Protein AF-0000000080625614 (afdb_homodimer)

Structure (mmCIF, N/CA/C/O backbone):
data_AF-0000000080625614-model_v1
#
loop_
_entity.id
_entity.type
_entity.pdbx_description
1 polymer 'Uncharacterized protein'
#
loop_
_atom_site.group_PDB
_atom_site.id
_atom_site.type_symbol
_atom_site.label_atom_id
_atom_site.label_alt_id
_atom_site.label_comp_id
_atom_site.label_asym_id
_atom_site.label_entity_id
_atom_site.label_seq_id
_atom_site.pdbx_PDB_ins_code
_atom_site.Cartn_x
_atom_site.Cartn_y
_atom_site.Cartn_z
_atom_site.occupancy
_atom_site.B_iso_or_equiv
_atom_site.auth_seq_id
_atom_site.auth_comp_id
_atom_site.auth_asym_id
_atom_site.auth_atom_id
_atom_site.pdbx_PDB_model_num
ATOM 1 N N . MET A 1 1 ? -46.062 78.125 -18.688 1 24.3 1 MET A N 1
ATOM 2 C CA . MET A 1 1 ? -45.312 77.875 -17.453 1 24.3 1 MET A CA 1
ATOM 3 C C . MET A 1 1 ? -45.094 76.375 -17.25 1 24.3 1 MET A C 1
ATOM 5 O O . MET A 1 1 ? -45.969 75.688 -16.734 1 24.3 1 MET A O 1
ATOM 9 N N . ARG A 1 2 ? -44.562 75.625 -18.312 1 32.47 2 ARG A N 1
ATOM 10 C CA . ARG A 1 2 ? -44.094 74.25 -18.5 1 32.47 2 ARG A CA 1
ATOM 11 C C . ARG A 1 2 ? -43.094 73.875 -17.438 1 32.47 2 ARG A C 1
ATOM 13 O O . ARG A 1 2 ? -42 74.438 -17.359 1 32.47 2 ARG A O 1
ATOM 20 N N . SER A 1 3 ? -43.656 73.562 -16.219 1 27.48 3 SER A N 1
ATOM 21 C CA . SER A 1 3 ? -42.969 73.188 -14.984 1 27.48 3 SER A CA 1
ATOM 22 C C . SER A 1 3 ? -42.031 72 -15.195 1 27.48 3 SER A C 1
ATOM 24 O O . SER A 1 3 ? -42.469 71 -15.711 1 27.48 3 SER A O 1
ATOM 26 N N . ALA A 1 4 ? -40.75 72.188 -15.414 1 33.38 4 ALA A N 1
ATOM 27 C CA . ALA A 1 4 ? -39.562 71.375 -15.453 1 33.38 4 ALA A CA 1
ATOM 28 C C . ALA A 1 4 ? -39.438 70.5 -14.195 1 33.38 4 ALA A C 1
ATOM 30 O O . ALA A 1 4 ? -39.156 71 -13.109 1 33.38 4 ALA A O 1
ATOM 31 N N . ILE A 1 5 ? -40.312 69.5 -14.008 1 32.62 5 ILE A N 1
ATOM 32 C CA . ILE A 1 5 ? -40.219 68.5 -12.906 1 32.62 5 ILE A CA 1
ATOM 33 C C . ILE A 1 5 ? -38.875 67.812 -12.953 1 32.62 5 ILE A C 1
ATOM 35 O O . ILE A 1 5 ? -38.562 67.125 -13.914 1 32.62 5 ILE A O 1
ATOM 39 N N . VAL A 1 6 ? -37.812 68.375 -12.422 1 30.3 6 VAL A N 1
ATOM 40 C CA . VAL A 1 6 ? -36.5 67.75 -12.211 1 30.3 6 VAL A CA 1
ATOM 41 C C . VAL A 1 6 ? -36.625 66.562 -11.328 1 30.3 6 VAL A C 1
ATOM 43 O O . VAL A 1 6 ? -37.062 66.625 -10.18 1 30.3 6 VAL A O 1
ATOM 46 N N . ALA A 1 7 ? -36.969 65.375 -11.922 1 31.11 7 ALA A N 1
ATOM 47 C CA . ALA A 1 7 ? -36.969 64.062 -11.25 1 31.11 7 ALA A CA 1
ATOM 48 C C . ALA A 1 7 ? -35.594 63.781 -10.602 1 31.11 7 ALA A C 1
ATOM 50 O O . ALA A 1 7 ? -34.594 63.719 -11.297 1 31.11 7 ALA A O 1
ATOM 51 N N . CYS A 1 8 ? -35.344 64.312 -9.375 1 32.44 8 CYS A N 1
ATOM 52 C CA . CYS A 1 8 ? -34.25 63.844 -8.531 1 32.44 8 CYS A CA 1
ATOM 53 C C . CYS A 1 8 ? -34.219 62.344 -8.422 1 32.44 8 CYS A C 1
ATOM 55 O O . CYS A 1 8 ? -35.094 61.719 -7.812 1 32.44 8 CYS A O 1
ATOM 57 N N . LEU A 1 9 ? -33.688 61.656 -9.453 1 31.98 9 LEU A N 1
ATOM 58 C CA . LEU A 1 9 ? -33.312 60.25 -9.352 1 31.98 9 LEU A CA 1
ATOM 59 C C . LEU A 1 9 ? -32.469 60 -8.094 1 31.98 9 LEU A C 1
ATOM 61 O O . LEU A 1 9 ? -31.344 60.469 -7.988 1 31.98 9 LEU A O 1
ATOM 65 N N . LEU A 1 10 ? -33.125 59.938 -6.891 1 31.12 10 LEU A N 1
ATOM 66 C CA . LEU A 1 10 ? -32.5 59.406 -5.684 1 31.12 10 LEU A CA 1
ATOM 67 C C . LEU A 1 10 ? -31.812 58.062 -5.977 1 31.12 10 LEU A C 1
ATOM 69 O O . LEU A 1 10 ? -32.438 57.094 -6.363 1 31.12 10 LEU A O 1
ATOM 73 N N . PHE A 1 11 ? -30.516 58.094 -6.438 1 33.34 11 PHE A N 1
ATOM 74 C CA . PHE A 1 11 ? -29.609 56.938 -6.355 1 33.34 11 PHE A CA 1
ATOM 75 C C . PHE A 1 11 ? -29.516 56.438 -4.922 1 33.34 11 PHE A C 1
ATOM 77 O O . PHE A 1 11 ? -28.922 57.062 -4.062 1 33.34 11 PHE A O 1
ATOM 84 N N . ALA A 1 12 ? -30.516 55.75 -4.379 1 36.28 12 ALA A N 1
ATOM 85 C CA . ALA A 1 12 ? -30.281 54.938 -3.193 1 36.28 12 ALA A CA 1
ATOM 86 C C . ALA A 1 12 ? -29.094 54 -3.395 1 36.28 12 ALA A C 1
ATOM 88 O O . ALA A 1 12 ? -29.125 53.094 -4.254 1 36.28 12 ALA A O 1
ATOM 89 N N . THR A 1 13 ? -27.844 54.406 -3.143 1 35.94 13 THR A N 1
ATOM 90 C CA . THR A 1 13 ? -26.75 53.5 -2.908 1 35.94 13 THR A CA 1
ATOM 91 C C . THR A 1 13 ? -27.156 52.406 -1.907 1 35.94 13 THR A C 1
ATOM 93 O O . THR A 1 13 ? -27.422 52.719 -0.74 1 35.94 13 THR A O 1
ATOM 96 N N . HIS A 1 14 ? -27.906 51.375 -2.322 1 39.25 14 HIS A N 1
ATOM 97 C CA . HIS A 1 14 ? -27.922 50.156 -1.514 1 39.25 14 HIS A CA 1
ATOM 98 C C . HIS A 1 14 ? -26.516 49.781 -1.051 1 39.25 14 HIS A C 1
ATOM 100 O O . HIS A 1 14 ? -25.672 49.406 -1.864 1 39.25 14 HIS A O 1
ATOM 106 N N . LEU A 1 15 ? -26 50.406 -0.04 1 35.75 15 LEU A N 1
ATOM 107 C CA . LEU A 1 15 ? -24.938 49.719 0.694 1 35.75 15 LEU A CA 1
ATOM 108 C C . LEU A 1 15 ? -25.281 48.25 0.938 1 35.75 15 LEU A C 1
ATOM 110 O O . LEU A 1 15 ? -26.188 47.969 1.715 1 35.75 15 LEU A O 1
ATOM 114 N N . HIS A 1 16 ? -25.203 47.375 -0.046 1 37.72 16 HIS A N 1
ATOM 115 C CA . HIS A 1 16 ? -25.078 45.969 0.307 1 37.72 16 HIS A CA 1
ATOM 116 C C . HIS A 1 16 ? -24.031 45.75 1.389 1 37.72 16 HIS A C 1
ATOM 118 O O . HIS A 1 16 ? -22.828 45.906 1.132 1 37.72 16 HIS A O 1
ATOM 124 N N . ALA A 1 17 ? -24.328 46.125 2.588 1 39.06 17 ALA A N 1
ATOM 125 C CA . ALA A 1 17 ? -23.516 45.5 3.625 1 39.06 17 ALA A CA 1
ATOM 126 C C . ALA A 1 17 ? -23.25 44.031 3.299 1 39.06 17 ALA A C 1
ATOM 128 O O . ALA A 1 17 ? -24.188 43.25 3.184 1 39.06 17 ALA A O 1
ATOM 129 N N . GLU A 1 18 ? -22.328 43.75 2.438 1 38.81 18 GLU A N 1
ATOM 130 C CA . GLU A 1 18 ? -21.828 42.375 2.512 1 38.81 18 GLU A CA 1
ATOM 131 C C . GLU A 1 18 ? -21.766 41.906 3.957 1 38.81 18 GLU A C 1
ATOM 133 O O . GLU A 1 18 ? -20.922 42.344 4.73 1 38.81 18 GLU A O 1
ATOM 138 N N . THR A 1 19 ? -22.828 41.719 4.629 1 39.28 19 THR A N 1
ATOM 139 C CA . THR A 1 19 ? -22.75 40.844 5.809 1 39.28 19 THR A CA 1
ATOM 140 C C . THR A 1 19 ? -21.75 39.719 5.586 1 39.28 19 THR A C 1
ATOM 142 O O . THR A 1 19 ? -22.016 38.781 4.816 1 39.28 19 THR A O 1
ATOM 145 N N . THR A 1 20 ? -20.469 40 5.453 1 41.97 20 THR A N 1
ATOM 146 C CA . THR A 1 20 ? -19.578 38.875 5.621 1 41.97 20 THR A CA 1
ATOM 147 C C . THR A 1 20 ? -20.141 37.875 6.629 1 41.97 20 THR A C 1
ATOM 149 O O . THR A 1 20 ? -20.25 38.188 7.816 1 41.97 20 THR A O 1
ATOM 152 N N . LEU A 1 21 ? -21.188 37.188 6.387 1 44.06 21 LEU A N 1
ATOM 153 C CA . LEU A 1 21 ? -21.609 36.031 7.168 1 44.06 21 LEU A CA 1
ATOM 154 C C . LEU A 1 21 ? -20.422 35.375 7.852 1 44.06 21 LEU A C 1
ATOM 156 O O . LEU A 1 21 ? -19.562 34.781 7.188 1 44.06 21 LEU A O 1
ATOM 160 N N . SER A 1 22 ? -19.906 35.906 8.875 1 51.53 22 SER A N 1
ATOM 161 C CA . SER A 1 22 ? -18.891 35.281 9.703 1 51.53 22 SER A CA 1
ATOM 162 C C . SER A 1 22 ? -19.188 33.812 9.914 1 51.53 22 SER A C 1
ATOM 164 O O . SER A 1 22 ? -20.266 33.438 10.398 1 51.53 22 SER A O 1
ATOM 166 N N . THR A 1 23 ? -18.828 32.938 9.062 1 61.66 23 THR A N 1
ATOM 167 C CA . THR A 1 23 ? -18.953 31.484 9.297 1 61.66 23 THR A CA 1
ATOM 168 C C . THR A 1 23 ? -18.797 31.172 10.781 1 61.66 23 THR A C 1
ATOM 170 O O . THR A 1 23 ? -17.828 31.594 11.414 1 61.66 23 THR A O 1
ATOM 173 N N . PRO A 1 24 ? -19.875 30.75 11.414 1 76.5 24 PRO A N 1
ATOM 174 C CA . PRO A 1 24 ? -19.781 30.438 12.844 1 76.5 24 PRO A CA 1
ATOM 175 C C . PRO A 1 24 ? -18.547 29.609 13.195 1 76.5 24 PRO A C 1
ATOM 177 O O . PRO A 1 24 ? -18.078 28.812 12.383 1 76.5 24 PRO A O 1
ATOM 180 N N . LEU A 1 25 ? -17.906 30.047 14.375 1 89.19 25 LEU A N 1
ATOM 181 C CA . LEU A 1 25 ? -16.75 29.312 14.883 1 89.19 25 LEU A CA 1
ATOM 182 C C . LEU A 1 25 ? -17.109 27.859 15.188 1 89.19 25 LEU A C 1
ATOM 184 O O . LEU A 1 25 ? -18.188 27.594 15.711 1 89.19 25 LEU A O 1
ATOM 188 N N . LEU A 1 26 ? -16.344 26.953 14.727 1 92.38 26 LEU A N 1
ATOM 189 C CA . LEU A 1 26 ? -16.5 25.531 15.008 1 92.38 26 LEU A CA 1
ATOM 190 C C . LEU A 1 26 ? -16.328 25.25 16.5 1 92.38 26 LEU A C 1
ATOM 192 O O . LEU A 1 26 ? -15.516 25.891 17.172 1 92.38 26 LEU A O 1
ATOM 196 N N . ASN A 1 27 ? -17.219 24.469 17 1 96.88 27 ASN A N 1
ATOM 197 C CA . ASN A 1 27 ? -16.891 23.828 18.281 1 96.88 27 ASN A CA 1
ATOM 198 C C . ASN A 1 27 ? -15.836 22.75 18.109 1 96.88 27 ASN A C 1
ATOM 200 O O . ASN A 1 27 ? -16.156 21.594 17.812 1 96.88 27 ASN A O 1
ATOM 204 N N . ILE A 1 28 ? -14.664 23.016 18.391 1 97.31 28 ILE A N 1
ATOM 205 C CA . ILE A 1 28 ? -13.516 22.188 18.047 1 97.31 28 ILE A CA 1
ATOM 206 C C . ILE A 1 28 ? -13.578 20.875 18.828 1 97.31 28 ILE A C 1
ATOM 208 O O . ILE A 1 28 ? -13.336 19.797 18.266 1 97.31 28 ILE A O 1
ATOM 212 N N . GLU A 1 29 ? -13.938 20.953 20.109 1 97.38 29 GLU A N 1
ATOM 213 C CA . GLU A 1 29 ? -13.992 19.75 20.938 1 97.38 29 GLU A CA 1
ATOM 214 C C . GLU A 1 29 ? -15.031 18.75 20.406 1 97.38 29 GLU A C 1
ATOM 216 O O . GLU A 1 29 ? -14.773 17.547 20.359 1 97.38 29 GLU A O 1
ATOM 221 N N . GLU A 1 30 ? -16.094 19.312 20.016 1 97.62 30 GLU A N 1
ATOM 222 C CA . GLU A 1 30 ? -17.156 18.469 19.453 1 97.62 30 GLU A CA 1
ATOM 223 C C . GLU A 1 30 ? -16.703 17.828 18.141 1 97.62 30 GLU A C 1
ATOM 225 O O . GLU A 1 30 ? -16.938 16.641 17.906 1 97.62 30 GLU A O 1
ATOM 230 N N . GLU A 1 31 ? -16.078 18.625 17.312 1 97.94 31 GLU A N 1
ATOM 231 C CA . GLU A 1 31 ? -15.594 18.125 16.031 1 97.94 31 GLU A CA 1
ATOM 232 C C . GLU A 1 31 ? -14.539 17.047 16.203 1 97.94 31 GLU A C 1
ATOM 234 O O . GLU A 1 31 ? -14.57 16.016 15.523 1 97.94 31 GLU A O 1
ATOM 239 N N . LEU A 1 32 ? -13.664 17.188 17.125 1 98.12 32 LEU A N 1
ATOM 240 C CA . LEU A 1 32 ? -12.609 16.219 17.391 1 98.12 32 LEU A CA 1
ATOM 241 C C . LEU A 1 32 ? -13.18 14.93 17.953 1 98.12 32 LEU A C 1
ATOM 243 O O . LEU A 1 32 ? -12.719 13.836 17.625 1 98.12 32 LEU A O 1
ATOM 247 N N . ALA A 1 33 ? -14.195 15.078 18.797 1 97.25 33 ALA A N 1
ATOM 248 C CA . ALA A 1 33 ? -14.875 13.898 19.312 1 97.25 33 ALA A CA 1
ATOM 249 C C . ALA A 1 33 ? -15.531 13.102 18.188 1 97.25 33 ALA A C 1
ATOM 251 O O . ALA A 1 33 ? -15.453 11.867 18.172 1 97.25 33 ALA A O 1
ATOM 252 N N . ASN A 1 34 ? -16.109 13.883 17.328 1 96.44 34 ASN A N 1
ATOM 253 C CA . ASN A 1 34 ? -16.734 13.242 16.172 1 96.44 34 ASN A CA 1
ATOM 254 C C . ASN A 1 34 ? -15.727 12.461 15.344 1 96.44 34 ASN A C 1
ATOM 256 O O . ASN A 1 34 ? -15.992 11.336 14.922 1 96.44 34 ASN A O 1
ATOM 260 N N . ILE A 1 35 ? -14.617 13.008 15.102 1 96.69 35 ILE A N 1
ATOM 261 C CA . ILE A 1 35 ? -13.562 12.352 14.344 1 96.69 35 ILE A CA 1
ATOM 262 C C . ILE A 1 35 ? -13.086 11.109 15.094 1 96.69 35 ILE A C 1
ATOM 264 O O . ILE A 1 35 ? -13 10.023 14.516 1 96.69 35 ILE A O 1
ATOM 268 N N . SER A 1 36 ? -12.906 11.195 16.359 1 95.19 36 SER A N 1
ATOM 269 C CA . SER A 1 36 ? -12.281 10.148 17.172 1 95.19 36 SER A CA 1
ATOM 270 C C . SER A 1 36 ? -13.172 8.914 17.25 1 95.19 36 SER A C 1
ATOM 272 O O . SER A 1 36 ? -12.68 7.797 17.422 1 95.19 36 SER A O 1
ATOM 274 N N . THR A 1 37 ? -14.469 9.086 17.062 1 93.25 37 THR A N 1
ATOM 275 C CA . THR A 1 37 ? -15.398 7.977 17.266 1 93.25 37 THR A CA 1
ATOM 276 C C . THR A 1 37 ? -15.898 7.434 15.938 1 93.25 37 THR A C 1
ATOM 278 O O . THR A 1 37 ? -16.766 6.555 15.906 1 93.25 37 THR A O 1
ATOM 281 N N . THR A 1 38 ? -15.375 7.984 14.906 1 93.94 38 THR A N 1
ATOM 282 C CA . THR A 1 38 ? -15.828 7.555 13.594 1 93.94 38 THR A CA 1
ATOM 283 C C . THR A 1 38 ? -15.219 6.207 13.227 1 93.94 38 THR A C 1
ATOM 285 O O . THR A 1 38 ? -14.039 5.965 13.469 1 93.94 38 THR A O 1
ATOM 288 N N . CYS A 1 39 ? -16.047 5.332 12.633 1 93.06 39 CYS A N 1
ATOM 289 C CA . CYS A 1 39 ? -15.57 4.078 12.055 1 93.06 39 CYS A CA 1
ATOM 290 C C . CYS A 1 39 ? -15.438 4.195 10.539 1 93.06 39 CYS A C 1
ATOM 292 O O . CYS A 1 39 ? -16.406 4.5 9.852 1 93.06 39 CYS A O 1
ATOM 294 N N . LEU A 1 40 ? -14.344 3.934 10.078 1 93.81 40 LEU A N 1
ATOM 295 C CA . LEU A 1 40 ? -14.148 3.922 8.633 1 93.81 40 LEU A CA 1
ATOM 296 C C . LEU A 1 40 ? -14.461 2.549 8.047 1 93.81 40 LEU A C 1
ATOM 298 O O . LEU A 1 40 ? -13.992 1.529 8.562 1 93.81 40 LEU A O 1
ATOM 302 N N . SER A 1 41 ? -15.219 2.551 7.043 1 92.12 41 SER A N 1
ATOM 303 C CA . SER A 1 41 ? -15.57 1.306 6.367 1 92.12 41 SER A CA 1
ATOM 304 C C . SER A 1 41 ? -14.445 0.832 5.457 1 92.12 41 SER A C 1
ATOM 306 O O . SER A 1 41 ? -13.516 1.588 5.168 1 92.12 41 SER A O 1
ATOM 308 N N . TYR A 1 42 ? -14.523 -0.385 4.98 1 91.38 42 TYR A N 1
ATOM 309 C CA . TYR A 1 42 ? -13.508 -0.943 4.094 1 91.38 42 TYR A CA 1
ATOM 310 C C . TYR A 1 42 ? -13.445 -0.169 2.783 1 91.38 42 TYR A C 1
ATOM 312 O O . TYR A 1 42 ? -12.359 0.208 2.33 1 91.38 42 TYR A O 1
ATOM 320 N N . PRO A 1 43 ? -14.633 0.177 2.248 1 92.5 43 PRO A N 1
ATOM 321 C CA . PRO A 1 43 ? -14.578 0.994 1.034 1 92.5 43 PRO A CA 1
ATOM 322 C C . PRO A 1 43 ? -13.938 2.359 1.271 1 92.5 43 PRO A C 1
ATOM 324 O O . PRO A 1 43 ? -13.219 2.869 0.404 1 92.5 43 PRO A O 1
ATOM 327 N N . GLU A 1 44 ? -14.156 2.895 2.412 1 95.25 44 GLU A N 1
ATOM 328 C CA . GLU A 1 44 ? -13.523 4.172 2.74 1 95.25 44 GLU A CA 1
ATOM 329 C C . GLU A 1 44 ? -12.016 4.027 2.861 1 95.25 44 GLU A C 1
ATOM 331 O O . GLU A 1 44 ? -11.266 4.918 2.449 1 95.25 44 GLU A O 1
ATOM 336 N N . GLN A 1 45 ? -11.602 2.883 3.414 1 94.81 45 GLN A N 1
ATOM 337 C CA . GLN A 1 45 ? -10.164 2.623 3.5 1 94.81 45 GLN A CA 1
ATOM 338 C C . GLN A 1 45 ? -9.523 2.611 2.113 1 94.81 45 GLN A C 1
ATOM 340 O O . GLN A 1 45 ? -8.461 3.201 1.909 1 94.81 45 GLN A O 1
ATOM 345 N N . GLU A 1 46 ? -10.172 2.033 1.208 1 95.31 46 GLU A N 1
ATOM 346 C CA . GLU A 1 46 ? -9.672 1.979 -0.162 1 95.31 46 GLU A CA 1
ATOM 347 C C . GLU A 1 46 ? -9.695 3.357 -0.815 1 95.31 46 GLU A C 1
ATOM 349 O O . GLU A 1 46 ? -8.766 3.725 -1.542 1 95.31 46 GLU A O 1
ATOM 354 N N . GLU A 1 47 ? -10.711 4.074 -0.532 1 97.44 47 GLU A N 1
ATOM 355 C CA . GLU A 1 47 ? -10.828 5.422 -1.077 1 97.44 47 GLU A CA 1
ATOM 356 C C . GLU A 1 47 ? -9.68 6.312 -0.595 1 97.44 47 GLU A C 1
ATOM 358 O O . GLU A 1 47 ? -9.062 7.02 -1.392 1 97.44 47 GLU A O 1
ATOM 363 N N . ILE A 1 48 ? -9.383 6.223 0.65 1 97.81 48 ILE A N 1
ATOM 364 C CA . ILE A 1 48 ? -8.305 7.02 1.232 1 97.81 48 ILE A CA 1
ATOM 365 C C . ILE A 1 48 ? -6.984 6.684 0.546 1 97.81 48 ILE A C 1
ATOM 367 O O . ILE A 1 48 ? -6.191 7.574 0.245 1 97.81 48 ILE A O 1
ATOM 371 N N . ALA A 1 49 ? -6.84 5.43 0.257 1 96.31 49 ALA A N 1
ATOM 372 C CA . ALA A 1 49 ? -5.602 4.969 -0.357 1 96.31 49 ALA A CA 1
ATOM 373 C C . ALA A 1 49 ? -5.625 5.172 -1.869 1 96.31 49 ALA A C 1
ATOM 375 O O . ALA A 1 49 ? -4.719 4.727 -2.578 1 96.31 49 ALA A O 1
ATOM 376 N N . GLY A 1 50 ? -6.664 5.762 -2.391 1 96.44 50 GLY A N 1
ATOM 377 C CA . GLY A 1 50 ? -6.758 6.055 -3.812 1 96.44 50 GLY A CA 1
ATOM 378 C C . GLY A 1 50 ? -7.082 4.832 -4.652 1 96.44 50 GLY A C 1
ATOM 379 O O . GLY A 1 50 ? -6.68 4.742 -5.812 1 96.44 50 GLY A O 1
ATOM 380 N N . TYR A 1 51 ? -7.609 3.838 -4.023 1 94.5 51 TYR A N 1
ATOM 381 C CA . TYR A 1 51 ? -8 2.607 -4.703 1 94.5 51 TYR A CA 1
ATOM 382 C C . TYR A 1 51 ? -6.793 1.923 -5.332 1 94.5 51 TYR A C 1
ATOM 384 O O . TYR A 1 51 ? -6.891 1.36 -6.426 1 94.5 51 TYR A O 1
ATOM 392 N N . THR A 1 52 ? -5.715 2.014 -4.598 1 93.62 52 THR A N 1
ATOM 393 C CA . THR A 1 52 ? -4.5 1.389 -5.109 1 93.62 52 THR A CA 1
ATOM 394 C C . THR A 1 52 ? -4.246 0.054 -4.414 1 93.62 52 THR A C 1
ATOM 396 O O . THR A 1 52 ? -3.447 -0.757 -4.891 1 93.62 52 THR A O 1
ATOM 399 N N . LEU A 1 53 ? -4.918 -0.169 -3.299 1 93.12 53 LEU A N 1
ATOM 400 C CA . LEU A 1 53 ? -4.754 -1.372 -2.49 1 93.12 53 LEU A CA 1
ATOM 401 C C . LEU A 1 53 ? -6.109 -1.914 -2.045 1 93.12 53 LEU A C 1
ATOM 403 O O . LEU A 1 53 ? -7.09 -1.17 -1.982 1 93.12 53 LEU A O 1
ATOM 407 N N . GLY A 1 54 ? -6.125 -3.193 -1.711 1 91.25 54 GLY A N 1
ATOM 408 C CA . GLY A 1 54 ? -7.301 -3.734 -1.045 1 91.25 54 GLY A CA 1
ATOM 409 C C . GLY A 1 54 ? -7.52 -3.158 0.341 1 91.25 54 GLY A C 1
ATOM 410 O O . GLY A 1 54 ? -6.598 -2.592 0.937 1 91.25 54 GLY A O 1
ATOM 411 N N . TYR A 1 55 ? -8.656 -3.344 0.838 1 91.44 55 TYR A N 1
ATOM 412 C CA . TYR A 1 55 ? -9.094 -2.633 2.033 1 91.44 55 TYR A CA 1
ATOM 413 C C . TYR A 1 55 ? -8.25 -3.02 3.24 1 91.44 55 TYR A C 1
ATOM 415 O O . TYR A 1 55 ? -8.016 -2.199 4.133 1 91.44 55 TYR A O 1
ATOM 423 N N . ARG A 1 56 ? -7.734 -4.164 3.309 1 90.06 56 ARG A N 1
ATOM 424 C CA . ARG A 1 56 ? -6.934 -4.578 4.457 1 90.06 56 ARG A CA 1
ATOM 425 C C . ARG A 1 56 ? -5.578 -3.887 4.453 1 90.06 56 ARG A C 1
ATOM 427 O O . ARG A 1 56 ? -5.133 -3.375 5.484 1 90.06 56 ARG A O 1
ATOM 434 N N . MET A 1 57 ? -4.965 -3.898 3.309 1 91.19 57 MET A N 1
ATOM 435 C CA . MET A 1 57 ? -3.674 -3.227 3.199 1 91.19 57 MET A CA 1
ATOM 436 C C . MET A 1 57 ? -3.84 -1.713 3.289 1 91.19 57 MET A C 1
ATOM 438 O O . MET A 1 57 ? -3.014 -1.027 3.895 1 91.19 57 MET A O 1
ATOM 442 N N . ALA A 1 58 ? -4.883 -1.28 2.674 1 93.56 58 ALA A N 1
ATOM 443 C CA . ALA A 1 58 ? -5.184 0.146 2.752 1 93.56 58 ALA A CA 1
ATOM 444 C C . ALA A 1 58 ? -5.305 0.604 4.203 1 93.56 58 ALA A C 1
ATOM 446 O O . ALA A 1 58 ? -4.797 1.665 4.57 1 93.56 58 ALA A O 1
ATOM 447 N N . LYS A 1 59 ? -5.922 -0.205 4.941 1 93.19 59 LYS A N 1
ATOM 448 C CA . LYS A 1 59 ? -6.094 0.127 6.355 1 93.19 59 LYS A CA 1
ATOM 449 C C . LYS A 1 59 ? -4.746 0.287 7.051 1 93.19 59 LYS A C 1
ATOM 451 O O . LYS A 1 59 ? -4.551 1.221 7.832 1 93.19 59 LYS A O 1
ATOM 456 N N . ILE A 1 60 ? -3.859 -0.533 6.758 1 90.25 60 ILE A N 1
ATOM 457 C CA . ILE A 1 60 ? -2.525 -0.473 7.348 1 90.25 60 ILE A CA 1
ATOM 458 C C . ILE A 1 60 ? -1.823 0.81 6.906 1 90.25 60 ILE A C 1
ATOM 460 O O . ILE A 1 60 ? -1.243 1.521 7.727 1 90.25 60 ILE A O 1
ATOM 464 N N . LEU A 1 61 ? -1.933 1.106 5.652 1 92.5 61 LEU A N 1
ATOM 465 C CA . LEU A 1 61 ? -1.31 2.303 5.098 1 92.5 61 LEU A CA 1
ATOM 466 C C . LEU A 1 61 ? -1.927 3.564 5.691 1 92.5 61 LEU A C 1
ATOM 468 O O . LEU A 1 61 ? -1.214 4.52 6.012 1 92.5 61 LEU A O 1
ATOM 472 N N . ASN A 1 62 ? -3.211 3.473 5.844 1 94.31 62 ASN A N 1
ATOM 473 C CA . ASN A 1 62 ? -3.982 4.664 6.184 1 94.31 62 ASN A CA 1
ATOM 474 C C . ASN A 1 62 ? -3.709 5.121 7.613 1 94.31 62 ASN A C 1
ATOM 476 O O . ASN A 1 62 ? -3.945 6.281 7.953 1 94.31 62 ASN A O 1
ATOM 480 N N . VAL A 1 63 ? -3.207 4.223 8.43 1 90.75 63 VAL A N 1
ATOM 481 C CA . VAL A 1 63 ? -2.82 4.602 9.781 1 90.75 63 VAL A CA 1
ATOM 482 C C . VAL A 1 63 ? -1.821 5.754 9.727 1 90.75 63 VAL A C 1
ATOM 484 O O . VAL A 1 63 ? -1.914 6.699 10.516 1 90.75 63 VAL A O 1
ATOM 487 N N . TYR A 1 64 ? -1.016 5.715 8.75 1 90.19 64 TYR A N 1
ATOM 488 C CA . TYR A 1 64 ? 0.005 6.75 8.625 1 90.19 64 TYR A CA 1
ATOM 489 C C . TYR A 1 64 ? -0.427 7.828 7.637 1 90.19 64 TYR A C 1
ATOM 491 O O . TYR A 1 64 ? -0.174 9.016 7.855 1 90.19 64 TYR A O 1
ATOM 499 N N . LEU A 1 65 ? -1.096 7.418 6.66 1 93.88 65 LEU A N 1
ATOM 500 C CA . LEU A 1 65 ? -1.454 8.312 5.566 1 93.88 65 LEU A CA 1
ATOM 501 C C . LEU A 1 65 ? -2.389 9.414 6.055 1 93.88 65 LEU A C 1
ATOM 503 O O . LEU A 1 65 ? -2.205 10.586 5.715 1 93.88 65 LEU A O 1
ATOM 507 N N . ILE A 1 66 ? -3.311 9.078 6.863 1 95.44 66 ILE A N 1
ATOM 508 C CA . ILE A 1 66 ? -4.27 10.055 7.383 1 95.44 66 ILE A CA 1
ATOM 509 C C . ILE A 1 66 ? -3.551 11.047 8.289 1 95.44 66 ILE A C 1
ATOM 511 O O . ILE A 1 66 ? -3.814 12.25 8.227 1 95.44 66 ILE A O 1
ATOM 515 N N . SER A 1 67 ? -2.643 10.5 9.047 1 92.31 67 SER A N 1
ATOM 516 C CA . SER A 1 67 ? -1.86 11.344 9.938 1 92.31 67 SER A CA 1
ATOM 517 C C . SER A 1 67 ? -1.047 12.375 9.156 1 92.31 67 SER A C 1
ATOM 519 O O . SER A 1 67 ? -1.039 13.555 9.5 1 92.31 67 SER A O 1
ATOM 521 N N . GLU A 1 68 ? -0.496 11.945 8.117 1 92.44 68 GLU A N 1
ATOM 522 C CA . GLU A 1 68 ? 0.316 12.852 7.316 1 92.44 68 GLU A CA 1
ATOM 523 C C . GLU A 1 68 ? -0.558 13.789 6.492 1 92.44 68 GLU A C 1
ATOM 525 O O . GLU A 1 68 ? -0.199 14.953 6.277 1 92.44 68 GLU A O 1
ATOM 530 N N . ALA A 1 69 ? -1.644 13.312 6.113 1 95 69 ALA A N 1
ATOM 531 C CA . ALA A 1 69 ? -2.537 14.102 5.262 1 95 69 ALA A CA 1
ATOM 532 C C . ALA A 1 69 ? -3.107 15.297 6.023 1 95 69 ALA A C 1
ATOM 534 O O . ALA A 1 69 ? -3.195 16.391 5.48 1 95 69 ALA A O 1
ATOM 535 N N . HIS A 1 70 ? -3.518 15.039 7.242 1 96.25 70 HIS A N 1
ATOM 536 C CA . HIS A 1 70 ? -4.098 16.188 7.934 1 96.25 70 HIS A CA 1
ATOM 537 C C . HIS A 1 70 ? -3.037 17.234 8.25 1 96.25 70 HIS A C 1
ATOM 539 O O . HIS A 1 70 ? -3.33 18.422 8.289 1 96.25 70 HIS A O 1
ATOM 545 N N . PHE A 1 71 ? -1.798 16.781 8.43 1 94.44 71 PHE A N 1
ATOM 546 C CA . PHE A 1 71 ? -0.715 17.75 8.586 1 94.44 71 PHE A CA 1
ATOM 547 C C . PHE A 1 71 ? -0.555 18.594 7.324 1 94.44 71 PHE A C 1
ATOM 549 O O . PHE A 1 71 ? -0.333 19.797 7.406 1 94.44 71 PHE A O 1
ATOM 556 N N . LEU A 1 72 ? -0.659 17.969 6.199 1 93.81 72 LEU A N 1
ATOM 557 C CA . LEU A 1 72 ? -0.531 18.672 4.934 1 93.81 72 LEU A CA 1
ATOM 558 C C . LEU A 1 72 ? -1.665 19.688 4.758 1 93.81 72 LEU A C 1
ATOM 560 O O . LEU A 1 72 ? -1.448 20.781 4.254 1 93.81 72 LEU A O 1
ATOM 564 N N . ILE A 1 73 ? -2.758 19.297 5.176 1 96.62 73 ILE A N 1
ATOM 565 C CA . ILE A 1 73 ? -3.885 20.234 5.16 1 96.62 73 ILE A CA 1
ATOM 566 C C . ILE A 1 73 ? -3.564 21.453 6.027 1 96.62 73 ILE A C 1
ATOM 568 O O . ILE A 1 73 ? -3.729 22.594 5.59 1 96.62 73 ILE A O 1
ATOM 572 N N . GLY A 1 74 ? -3.123 21.156 7.199 1 96.62 74 GLY A N 1
ATOM 573 C CA . GLY A 1 74 ? -2.771 22.234 8.117 1 96.62 74 GLY A CA 1
ATOM 574 C C . GLY A 1 74 ? -1.696 23.156 7.57 1 96.62 74 GLY A C 1
ATOM 575 O O . GLY A 1 74 ? -1.793 24.375 7.699 1 96.62 74 GLY A O 1
ATOM 576 N N . ARG A 1 75 ? -0.737 22.594 6.926 1 95.06 75 ARG A N 1
ATOM 577 C CA . ARG A 1 75 ? 0.335 23.391 6.336 1 95.06 75 ARG A CA 1
ATOM 578 C C . ARG A 1 75 ? -0.196 24.281 5.219 1 95.06 75 ARG A C 1
ATOM 580 O O . ARG A 1 75 ? 0.235 25.422 5.07 1 95.06 75 ARG A O 1
ATOM 587 N N . THR A 1 76 ? -1.047 23.781 4.496 1 96.19 76 THR A N 1
ATOM 588 C CA . THR A 1 76 ? -1.66 24.562 3.422 1 96.19 76 THR A CA 1
ATOM 589 C C . THR A 1 76 ? -2.404 25.766 3.984 1 96.19 76 THR A C 1
ATOM 591 O O . THR A 1 76 ?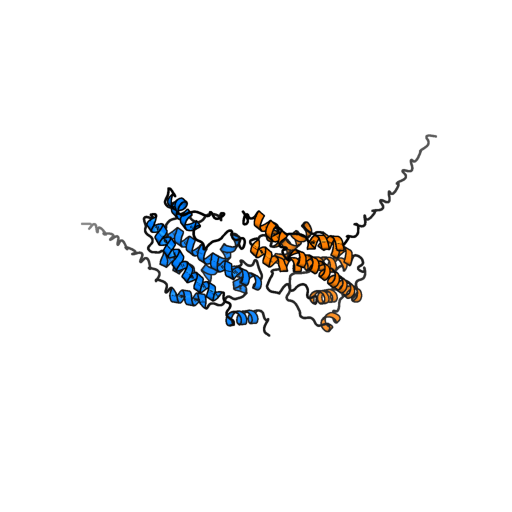 -2.256 26.891 3.482 1 96.19 76 THR A O 1
ATOM 594 N N . GLU A 1 77 ? -3.141 25.531 5.035 1 97.31 77 GLU A N 1
ATOM 595 C CA . GLU A 1 77 ? -3.898 26.609 5.664 1 97.31 77 GLU A CA 1
ATOM 596 C C . GLU A 1 77 ? -2.969 27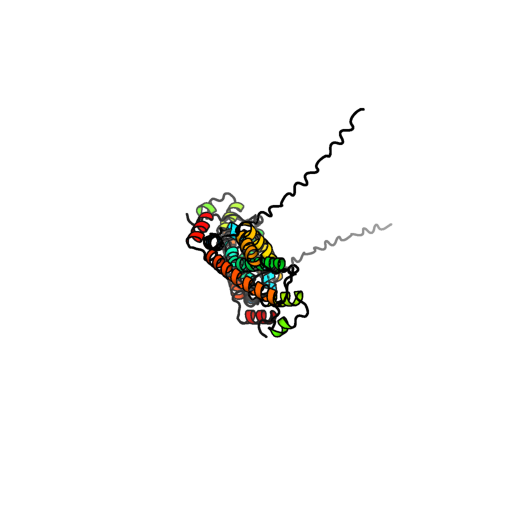.625 6.328 1 97.31 77 GLU A C 1
ATOM 598 O O . GLU A 1 77 ? -3.232 28.828 6.301 1 97.31 77 GLU A O 1
ATOM 603 N N . LEU A 1 78 ? -1.933 27.094 6.887 1 97 78 LEU A N 1
ATOM 604 C CA . LEU A 1 78 ? -0.957 27.969 7.52 1 97 78 LEU A CA 1
ATOM 605 C C . LEU A 1 78 ? -0.302 28.875 6.492 1 97 78 LEU A C 1
ATOM 607 O O . LEU A 1 78 ? -0.199 30.094 6.707 1 97 78 LEU A O 1
ATOM 611 N N . ARG A 1 79 ? 0.065 28.328 5.398 1 96.31 79 ARG A N 1
ATOM 612 C CA . ARG A 1 79 ? 0.652 29.109 4.32 1 96.31 79 ARG A CA 1
ATOM 613 C C . ARG A 1 79 ? -0.324 30.172 3.824 1 96.31 79 ARG A C 1
ATOM 615 O O . ARG A 1 79 ? 0.056 31.328 3.631 1 96.31 79 ARG A O 1
ATOM 622 N N . ALA A 1 80 ? -1.494 29.797 3.668 1 96.38 80 ALA A N 1
ATOM 623 C CA . ALA A 1 80 ? -2.52 30.719 3.199 1 96.38 80 ALA A CA 1
ATOM 624 C C . ALA A 1 80 ? -2.717 31.875 4.188 1 96.38 80 ALA A C 1
ATOM 626 O O . ALA A 1 80 ? -2.814 33.031 3.789 1 96.38 80 ALA A O 1
ATOM 627 N N . ALA A 1 81 ? -2.756 31.547 5.402 1 97.12 81 ALA A N 1
ATOM 628 C CA . ALA A 1 81 ? -2.977 32.531 6.441 1 97.12 81 ALA A CA 1
ATOM 629 C C . ALA A 1 81 ? -1.841 33.562 6.473 1 97.12 81 ALA A C 1
ATOM 631 O O . ALA A 1 81 ? -2.068 34.75 6.734 1 97.12 81 ALA A O 1
ATOM 632 N N . LEU A 1 82 ? -0.687 33.062 6.164 1 97.44 82 LEU A N 1
ATOM 633 C CA . LEU A 1 82 ? 0.489 33.938 6.258 1 97.44 82 LEU A CA 1
ATOM 634 C C . LEU A 1 82 ? 0.806 34.562 4.906 1 97.44 82 LEU A C 1
ATOM 636 O O . LEU A 1 82 ? 1.77 35.344 4.785 1 97.44 82 LEU A O 1
ATOM 640 N N . GLY A 1 83 ? 0.066 34.219 3.891 1 95.38 83 GLY A N 1
ATOM 641 C CA . GLY A 1 83 ? 0.284 34.781 2.557 1 95.38 83 GLY A CA 1
ATOM 642 C C . GLY A 1 83 ? 1.508 34.188 1.872 1 95.38 83 GLY A C 1
ATOM 643 O O . GLY A 1 83 ? 2.145 34.844 1.056 1 95.38 83 GLY A O 1
ATOM 644 N N . MET A 1 84 ? 1.895 33 2.309 1 95.94 84 MET A N 1
ATOM 645 C CA . MET A 1 84 ? 3.027 32.312 1.692 1 95.94 84 MET A CA 1
ATOM 646 C C . MET A 1 84 ? 2.59 31.547 0.442 1 95.94 84 MET A C 1
ATOM 648 O O . MET A 1 84 ? 1.438 31.109 0.34 1 95.94 84 MET A O 1
ATOM 652 N N . PRO A 1 85 ? 3.48 31.375 -0.514 1 93.62 85 PRO A N 1
ATOM 653 C CA . PRO A 1 85 ? 3.137 30.578 -1.689 1 93.62 85 PRO A CA 1
ATOM 654 C C . PRO A 1 85 ? 2.844 29.125 -1.343 1 93.62 85 PRO A C 1
ATOM 656 O O . PRO A 1 85 ? 3.324 28.609 -0.326 1 93.62 85 PRO A O 1
ATOM 659 N N . PRO A 1 86 ? 2.111 28.531 -2.203 1 92.5 86 PRO A N 1
ATOM 660 C CA . PRO A 1 86 ? 1.862 27.109 -1.979 1 92.5 86 PRO A CA 1
ATOM 661 C C . PRO A 1 86 ? 3.145 26.281 -1.977 1 92.5 86 PRO A C 1
ATOM 663 O O . PRO A 1 86 ? 4.145 26.688 -2.574 1 92.5 86 PRO A O 1
ATOM 666 N N . ARG A 1 87 ? 2.967 25.156 -1.325 1 86.62 87 ARG A N 1
ATOM 667 C CA . ARG A 1 87 ? 4.133 24.281 -1.247 1 86.62 87 ARG A CA 1
ATOM 668 C C . ARG A 1 87 ? 4.473 23.703 -2.615 1 86.62 87 ARG A C 1
ATOM 670 O O . ARG A 1 87 ? 3.58 23.281 -3.361 1 86.62 87 ARG A O 1
ATOM 677 N N . GLY A 1 88 ? 5.703 23.656 -2.924 1 83.75 88 GLY A N 1
ATOM 678 C CA . GLY A 1 88 ? 6.168 23 -4.137 1 83.75 88 GLY A CA 1
ATOM 679 C C . GLY A 1 88 ? 6.301 21.484 -3.986 1 83.75 88 GLY A C 1
ATOM 680 O O . GLY A 1 88 ? 5.824 20.922 -3.008 1 83.75 88 GLY A O 1
ATOM 681 N N . PRO A 1 89 ? 6.902 20.891 -4.984 1 84.62 89 PRO A N 1
ATOM 682 C CA . PRO A 1 89 ? 7.117 19.438 -4.93 1 84.62 89 PRO A CA 1
ATOM 683 C C . PRO A 1 89 ? 7.945 19.016 -3.725 1 84.62 89 PRO A C 1
ATOM 685 O O . PRO A 1 89 ? 8.68 19.828 -3.154 1 84.62 89 PRO A O 1
ATOM 688 N N . TRP A 1 90 ? 7.742 17.828 -3.439 1 81.44 90 TRP A N 1
ATOM 689 C CA . TRP A 1 90 ? 8.469 17.281 -2.297 1 81.44 90 TRP A CA 1
ATOM 690 C C . TRP A 1 90 ? 9.977 17.344 -2.523 1 81.44 90 TRP A C 1
ATOM 692 O O . TRP A 1 90 ? 10.453 17.109 -3.635 1 81.44 90 TRP A O 1
ATOM 702 N N . LYS A 1 91 ? 10.57 17.75 -1.48 1 75.44 91 LYS A N 1
ATOM 703 C CA . LYS A 1 91 ? 12.031 17.781 -1.491 1 75.44 91 LYS A CA 1
ATOM 704 C C . LYS A 1 91 ? 12.609 17.016 -0.306 1 75.44 91 LYS A C 1
ATOM 706 O O . LYS A 1 91 ? 11.914 16.781 0.687 1 75.44 91 LYS A O 1
ATOM 711 N N . ARG A 1 92 ? 13.82 16.594 -0.532 1 73.56 92 ARG A N 1
ATOM 712 C CA . ARG A 1 92 ? 14.516 15.938 0.574 1 73.56 92 ARG A CA 1
ATOM 713 C C . ARG A 1 92 ? 14.641 16.875 1.771 1 73.56 92 ARG A C 1
ATOM 715 O O . ARG A 1 92 ? 14.922 18.062 1.606 1 73.56 92 ARG A O 1
ATOM 722 N N . LYS A 1 93 ? 14.352 16.344 2.9 1 72.38 93 LYS A N 1
ATOM 723 C CA . LYS A 1 93 ? 14.438 17.141 4.121 1 72.38 93 LYS A CA 1
ATOM 724 C C . LYS A 1 93 ? 15.875 17.578 4.383 1 72.38 93 LYS A C 1
ATOM 726 O O . LYS A 1 93 ? 16.812 16.797 4.234 1 72.38 93 LYS A O 1
ATOM 731 N N . ARG A 1 94 ? 15.875 18.875 4.742 1 75.5 94 ARG A N 1
ATOM 732 C CA . ARG A 1 94 ? 17.156 19.438 5.172 1 75.5 94 ARG A CA 1
ATOM 733 C C . ARG A 1 94 ? 17.234 19.5 6.695 1 75.5 94 ARG A C 1
ATOM 735 O O . ARG A 1 94 ? 16.219 19.734 7.367 1 75.5 94 ARG A O 1
ATOM 742 N N . ASN A 1 95 ? 18.141 18.797 7.277 1 79.25 95 ASN A N 1
ATOM 743 C CA . ASN A 1 95 ? 18.344 18.953 8.719 1 79.25 95 ASN A CA 1
ATOM 744 C C . ASN A 1 95 ? 18.953 20.312 9.055 1 79.25 95 ASN A C 1
ATOM 746 O O . ASN A 1 95 ? 20.156 20.406 9.297 1 79.25 95 ASN A O 1
ATOM 750 N N . LEU A 1 96 ? 17.938 21.25 9.18 1 86.5 96 LEU A N 1
ATOM 751 C CA . LEU A 1 96 ? 18.406 22.609 9.414 1 86.5 96 LEU A CA 1
ATOM 752 C C . LEU A 1 96 ? 18.594 22.875 10.906 1 86.5 96 LEU A C 1
ATOM 754 O O . LEU A 1 96 ? 17.75 22.484 11.719 1 86.5 96 LEU A O 1
ATOM 758 N N . LYS A 1 97 ? 19.734 23.578 11.18 1 91 97 LYS A N 1
ATOM 759 C CA . LYS A 1 97 ? 19.953 24.078 12.539 1 91 97 LYS A CA 1
ATOM 760 C C . LYS A 1 97 ? 19.266 25.438 12.734 1 91 97 LYS A C 1
ATOM 762 O O . LYS A 1 97 ? 18.938 26.109 11.758 1 91 97 LYS A O 1
ATOM 767 N N . GLU A 1 98 ? 19.078 25.734 14.031 1 94.31 98 GLU A N 1
ATOM 768 C CA . GLU A 1 98 ? 18.422 26.984 14.344 1 94.31 98 GLU A CA 1
ATOM 769 C C . GLU A 1 98 ? 19.156 28.172 13.727 1 94.31 98 GLU A C 1
ATOM 771 O O . GLU A 1 98 ? 18.547 29.094 13.203 1 94.31 98 GLU A O 1
ATOM 776 N N . GLU A 1 99 ? 20.438 28.094 13.695 1 95.38 99 GLU A N 1
ATOM 777 C CA . GLU A 1 99 ? 21.266 29.156 13.125 1 95.38 99 GLU A CA 1
ATOM 778 C C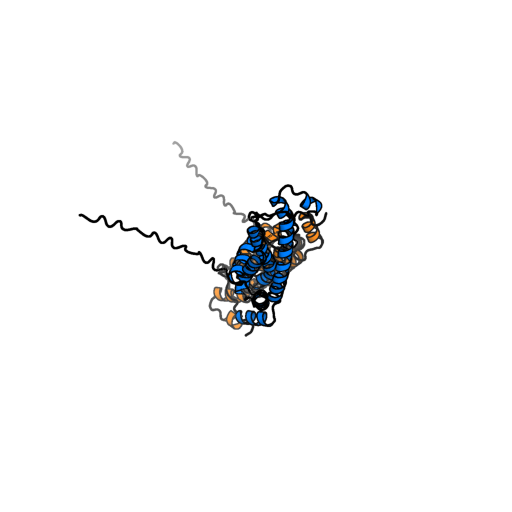 . GLU A 1 99 ? 20.984 29.328 11.633 1 95.38 99 GLU A C 1
ATOM 780 O O . GLU A 1 99 ? 20.969 30.453 11.125 1 95.38 99 GLU A O 1
ATOM 785 N N . ASP A 1 100 ? 20.812 28.266 10.984 1 95.44 100 ASP A N 1
ATOM 786 C CA . ASP A 1 100 ? 20.516 28.297 9.555 1 95.44 100 ASP A CA 1
ATOM 787 C C . ASP A 1 100 ? 19.156 28.922 9.281 1 95.44 100 ASP A C 1
ATOM 789 O O . ASP A 1 100 ? 18.969 29.625 8.289 1 95.44 100 ASP A O 1
ATOM 793 N N . ILE A 1 101 ? 18.219 28.656 10.195 1 95.56 101 ILE A N 1
ATOM 794 C CA . ILE A 1 101 ? 16.875 29.172 10.055 1 95.56 101 ILE A CA 1
ATOM 795 C C . ILE A 1 101 ? 16.875 30.688 10.266 1 95.56 101 ILE A C 1
ATOM 797 O O . ILE A 1 101 ? 16.312 31.438 9.469 1 95.56 101 ILE A O 1
ATOM 801 N N . LEU A 1 102 ? 17.609 31.109 11.273 1 96.5 102 LEU A N 1
ATOM 802 C CA . LEU A 1 102 ? 17.672 32.5 11.656 1 96.5 102 LEU A CA 1
ATOM 803 C C . LEU A 1 102 ? 18.406 33.344 10.602 1 96.5 102 LEU A C 1
ATOM 805 O O . LEU A 1 102 ? 18.188 34.531 10.477 1 96.5 102 LEU A O 1
ATOM 809 N N . ALA A 1 103 ? 19.188 32.688 9.82 1 96.62 103 ALA A N 1
ATOM 810 C CA . ALA A 1 103 ? 20.016 33.344 8.836 1 96.62 103 ALA A CA 1
ATOM 811 C C . ALA A 1 103 ? 19.234 33.625 7.555 1 96.62 103 ALA A C 1
ATOM 813 O O . ALA A 1 103 ? 19.75 34.281 6.629 1 96.62 103 ALA A O 1
ATOM 814 N N . ALA A 1 104 ? 18.016 33.219 7.559 1 96.88 104 ALA A N 1
ATOM 815 C CA . ALA A 1 104 ? 17.219 33.469 6.359 1 96.88 104 ALA A CA 1
ATOM 816 C C . ALA A 1 104 ? 17.125 34.969 6.059 1 96.88 104 ALA A C 1
ATOM 818 O O . ALA A 1 104 ? 16.766 35.75 6.934 1 96.88 104 ALA A O 1
ATOM 819 N N . PRO A 1 105 ? 17.375 35.281 4.828 1 96.88 105 PRO A N 1
ATOM 820 C CA . PRO A 1 105 ? 17.438 36.719 4.5 1 96.88 105 PRO A CA 1
ATOM 821 C C . PRO A 1 105 ? 16.062 37.344 4.309 1 96.88 105 PRO A C 1
ATOM 823 O O . PRO A 1 105 ? 15.906 38.562 4.402 1 96.88 105 PRO A O 1
ATOM 826 N N . THR A 1 106 ? 15.086 36.562 3.91 1 97 106 THR A N 1
ATOM 827 C CA . THR A 1 106 ? 13.734 37.062 3.686 1 97 106 THR A CA 1
ATOM 828 C C . THR A 1 106 ? 12.734 36.344 4.586 1 97 106 THR A C 1
ATOM 830 O O . THR A 1 106 ? 13.031 35.281 5.129 1 97 106 THR A O 1
ATOM 833 N N . ILE A 1 107 ? 11.602 36.906 4.758 1 96.88 107 ILE A N 1
ATOM 834 C CA . ILE A 1 107 ? 10.555 36.312 5.59 1 96.88 107 ILE A CA 1
ATOM 835 C C . ILE A 1 107 ? 10.055 35.031 4.953 1 96.88 107 ILE A C 1
ATOM 837 O O . ILE A 1 107 ? 9.734 34.062 5.656 1 96.88 107 ILE A O 1
ATOM 841 N N . GLU A 1 108 ? 9.969 35.062 3.629 1 96.06 108 GLU A N 1
ATOM 842 C CA . GLU A 1 108 ? 9.531 33.875 2.906 1 96.06 108 GLU A CA 1
ATOM 843 C C . GLU A 1 108 ? 10.492 32.719 3.123 1 96.06 108 GLU A C 1
ATOM 845 O O . GLU A 1 108 ? 10.062 31.578 3.402 1 96.06 108 GLU A O 1
ATOM 850 N N . GLU A 1 109 ? 11.727 33 3.01 1 95.69 109 GLU A N 1
ATOM 851 C CA . GLU A 1 109 ? 12.734 31.953 3.242 1 95.69 109 GLU A CA 1
ATOM 852 C C . GLU A 1 109 ? 12.742 31.516 4.703 1 95.69 109 GLU A C 1
ATOM 854 O O . GLU A 1 109 ? 12.945 30.344 4.996 1 95.69 109 GLU A O 1
ATOM 859 N N . TYR A 1 110 ? 12.578 32.469 5.594 1 97 110 TYR A N 1
ATOM 860 C CA . TYR A 1 110 ? 12.484 32.125 7.012 1 97 110 TYR A CA 1
ATOM 861 C C . TYR A 1 110 ? 11.344 31.156 7.277 1 97 110 TYR A C 1
ATOM 863 O O . TYR A 1 110 ? 11.523 30.156 7.961 1 97 110 TYR A O 1
ATOM 871 N N . TYR A 1 111 ? 10.227 31.422 6.68 1 96.19 111 TYR A N 1
ATOM 872 C CA . TYR A 1 111 ? 9.07 30.547 6.828 1 96.19 111 TYR A CA 1
ATOM 873 C C . TYR A 1 111 ? 9.367 29.156 6.289 1 96.19 111 TYR A C 1
ATOM 875 O O . TYR A 1 111 ? 9.078 28.156 6.945 1 96.19 111 TYR A O 1
ATOM 883 N N . GLU A 1 112 ? 9.93 29.109 5.109 1 92.56 112 GLU A N 1
ATOM 884 C CA . GLU A 1 112 ? 10.227 27.828 4.48 1 92.56 112 GLU A CA 1
ATOM 885 C C . GLU A 1 112 ? 11.133 26.984 5.359 1 92.56 112 GLU A C 1
ATOM 887 O O . GLU A 1 112 ? 10.883 25.781 5.547 1 92.56 112 GLU A O 1
ATOM 892 N N . ARG A 1 113 ? 12.109 27.578 5.914 1 92.12 113 ARG A N 1
ATOM 893 C CA . ARG A 1 113 ? 13.047 26.875 6.773 1 92.12 113 ARG A CA 1
ATOM 894 C C . ARG A 1 113 ? 12.367 26.422 8.062 1 92.12 113 ARG A C 1
ATOM 896 O O . ARG A 1 113 ? 12.594 25.297 8.531 1 92.12 113 ARG A O 1
ATOM 903 N N . ARG A 1 114 ? 11.555 27.266 8.609 1 92.56 114 ARG A N 1
ATOM 904 C CA . ARG A 1 114 ? 10.82 26.922 9.828 1 92.56 114 ARG A CA 1
ATOM 905 C C . ARG A 1 114 ? 9.852 25.766 9.578 1 92.56 114 ARG A C 1
ATOM 907 O O . ARG A 1 114 ? 9.781 24.828 10.375 1 92.56 114 ARG A O 1
ATOM 914 N N . GLU A 1 115 ? 9.141 25.859 8.492 1 90.56 115 GLU A N 1
ATOM 915 C CA . GLU A 1 115 ? 8.195 24.812 8.133 1 90.56 115 GLU A CA 1
ATOM 916 C C . GLU A 1 115 ? 8.914 23.469 7.941 1 90.56 115 GLU A C 1
ATOM 918 O O . GLU A 1 115 ? 8.422 22.422 8.383 1 90.56 115 GLU A O 1
ATOM 923 N N . GLU A 1 116 ? 10 23.516 7.281 1 86.12 116 GLU A N 1
ATOM 924 C CA . GLU A 1 116 ? 10.773 22.312 7.016 1 86.12 116 GLU A CA 1
ATOM 925 C C . GLU A 1 116 ? 11.273 21.688 8.312 1 86.12 116 GLU A C 1
ATOM 927 O O . GLU A 1 116 ? 11.484 20.469 8.375 1 86.12 116 GLU A O 1
ATOM 932 N N . SER A 1 117 ? 11.469 22.438 9.242 1 85 117 SER A N 1
ATOM 933 C CA . SER A 1 117 ? 12.016 21.953 10.508 1 85 117 SER A CA 1
ATOM 934 C C . SER A 1 117 ? 10.938 21.297 11.352 1 85 117 SER A C 1
ATOM 936 O O . SER A 1 117 ? 11.234 20.672 12.375 1 85 117 SER A O 1
ATOM 938 N N . LEU A 1 118 ? 9.719 21.391 10.836 1 82.31 118 LEU A N 1
ATOM 939 C CA . LEU A 1 118 ? 8.625 20.734 11.547 1 82.31 118 LEU A CA 1
ATOM 940 C C . LEU A 1 118 ? 8.695 19.219 11.375 1 82.31 118 LEU A C 1
ATOM 942 O O . LEU A 1 118 ? 8.969 18.734 10.281 1 82.31 118 LEU A O 1
ATOM 946 N N . PHE A 1 119 ? 8.586 18.422 12.359 1 69.5 119 PHE A N 1
ATOM 947 C CA . PHE A 1 119 ? 8.773 16.984 12.414 1 69.5 119 PHE A CA 1
ATOM 948 C C . PHE A 1 119 ? 7.582 16.25 11.812 1 69.5 119 PHE A C 1
ATOM 950 O O . PHE A 1 119 ? 7.672 15.07 11.469 1 69.5 119 PHE A O 1
ATOM 957 N N . PHE A 1 120 ? 6.48 16.844 11.492 1 61.94 120 PHE A N 1
ATOM 958 C CA . PHE A 1 120 ? 5.238 16.141 11.203 1 61.94 120 PHE A CA 1
ATOM 959 C C . PHE A 1 120 ? 5.203 15.68 9.75 1 61.94 120 PHE A C 1
ATOM 961 O O . PHE A 1 120 ? 4.496 14.727 9.414 1 61.94 120 PHE A O 1
ATOM 968 N N . LEU A 1 121 ? 6.137 15.992 8.867 1 60.06 121 LEU A N 1
ATOM 969 C CA . LEU A 1 121 ? 6.051 15.523 7.488 1 60.06 121 LEU A CA 1
ATOM 970 C C . LEU A 1 121 ? 7.391 14.969 7.02 1 60.06 121 LEU A C 1
ATOM 972 O O . LEU A 1 121 ? 8.344 15.719 6.809 1 60.06 121 LEU A O 1
ATOM 976 N N . SER A 1 122 ? 7.477 13.625 7.41 1 63 122 SER A N 1
ATOM 977 C CA . SER A 1 122 ? 8.664 13.094 6.75 1 63 122 SER A CA 1
ATOM 978 C C . SER A 1 122 ? 8.328 12.555 5.359 1 63 122 SER A C 1
ATOM 980 O O . SER A 1 122 ? 8.062 11.359 5.199 1 63 122 SER A O 1
ATOM 982 N N . LEU A 1 123 ? 8.109 13.469 4.41 1 63.53 123 LEU A N 1
ATOM 983 C CA . LEU A 1 123 ? 7.75 13.109 3.043 1 63.53 123 LEU A CA 1
ATOM 984 C C . LEU A 1 123 ? 8.805 12.195 2.426 1 63.53 123 LEU A C 1
ATOM 986 O O . LEU A 1 123 ? 8.516 11.461 1.478 1 63.53 123 LEU A O 1
ATOM 990 N N . ASP A 1 124 ? 9.906 12.078 3.117 1 66.81 124 ASP A N 1
ATOM 991 C CA . ASP A 1 124 ? 10.984 11.258 2.588 1 66.81 124 ASP A CA 1
ATOM 992 C C . ASP A 1 124 ? 11.195 10.008 3.443 1 66.81 124 ASP A C 1
ATOM 994 O O . ASP A 1 124 ? 12.297 9.453 3.479 1 66.81 124 ASP A O 1
ATOM 998 N N . ASN A 1 125 ? 10.117 9.633 4.074 1 72.5 125 ASN A N 1
ATOM 999 C CA . ASN A 1 125 ? 10.281 8.539 5.02 1 72.5 125 ASN A CA 1
ATOM 1000 C C . ASN A 1 125 ? 10.234 7.184 4.316 1 72.5 125 ASN A C 1
ATOM 1002 O O . ASN A 1 125 ? 10.453 6.145 4.941 1 72.5 125 ASN A O 1
ATOM 1006 N N . GLY A 1 126 ? 9.961 7.18 3.018 1 81.81 126 GLY A N 1
ATOM 1007 C CA . GLY A 1 126 ? 9.977 5.941 2.254 1 81.81 126 GLY A CA 1
ATOM 1008 C C . GLY A 1 126 ? 8.656 5.199 2.285 1 81.81 126 GLY A C 1
ATOM 1009 O O . GLY A 1 126 ? 8.469 4.219 1.564 1 81.81 126 GLY A O 1
ATOM 1010 N N . PHE A 1 127 ? 7.688 5.754 3.033 1 85.81 127 PHE A N 1
ATOM 1011 C CA . PHE A 1 127 ? 6.402 5.066 3.127 1 85.81 127 PHE A CA 1
ATOM 1012 C C . PHE A 1 127 ? 5.473 5.5 2.002 1 85.81 127 PHE A C 1
ATOM 1014 O O . PHE A 1 127 ? 4.73 4.684 1.453 1 85.81 127 PHE A O 1
ATOM 1021 N N . PHE A 1 128 ? 5.664 6.777 1.701 1 90.5 128 PHE A N 1
ATOM 1022 C CA . PHE A 1 128 ? 4.672 7.348 0.797 1 90.5 128 PHE A CA 1
ATOM 1023 C C . PHE A 1 128 ? 5.344 8.008 -0.401 1 90.5 128 PHE A C 1
ATOM 1025 O O . PHE A 1 128 ? 6.52 8.375 -0.334 1 90.5 128 PHE A O 1
ATOM 1032 N N . LEU A 1 129 ? 4.543 8.102 -1.366 1 90.5 129 LEU A N 1
ATOM 1033 C CA . LEU A 1 129 ? 4.809 8.977 -2.502 1 90.5 129 LEU A CA 1
ATOM 1034 C C . LEU A 1 129 ? 3.924 10.219 -2.449 1 90.5 129 LEU A C 1
ATOM 1036 O O . LEU A 1 129 ? 2.873 10.211 -1.807 1 90.5 129 LEU A O 1
ATOM 1040 N N . GLU A 1 130 ? 4.379 11.219 -3.102 1 91.06 130 GLU A N 1
ATOM 1041 C CA . GLU A 1 130 ? 3.604 12.461 -3.143 1 91.06 130 GLU A CA 1
ATOM 1042 C C . GLU A 1 130 ? 2.199 12.211 -3.689 1 91.06 130 GLU A C 1
ATOM 1044 O O . GLU A 1 130 ? 1.232 12.828 -3.232 1 91.06 130 GLU A O 1
ATOM 1049 N N . SER A 1 131 ? 2.084 11.258 -4.57 1 91.88 131 SER A N 1
ATOM 1050 C CA . SER A 1 131 ? 0.829 10.992 -5.262 1 91.88 131 SER A CA 1
ATOM 1051 C C . SER A 1 131 ? -0.171 10.297 -4.344 1 91.88 131 SER A C 1
ATOM 1053 O O . SER A 1 131 ? -1.354 10.188 -4.672 1 91.88 131 SER A O 1
ATOM 1055 N N . ASN A 1 132 ? 0.259 9.883 -3.184 1 94.06 132 ASN A N 1
ATOM 1056 C CA . ASN A 1 132 ? -0.636 9.195 -2.262 1 94.06 132 ASN A CA 1
ATOM 1057 C C . ASN A 1 132 ? -1.527 10.172 -1.505 1 94.06 132 ASN A C 1
ATOM 1059 O O . ASN A 1 132 ? -2.553 9.781 -0.945 1 94.06 132 ASN A O 1
ATOM 1063 N N . PHE A 1 133 ? -1.232 11.414 -1.534 1 94.56 133 PHE A N 1
ATOM 1064 C CA . PHE A 1 133 ? -1.84 12.336 -0.585 1 94.56 133 PHE A CA 1
ATOM 1065 C C . PHE A 1 133 ? -3.084 12.984 -1.181 1 94.56 133 PHE A C 1
ATOM 1067 O O . PHE A 1 133 ? -4.066 13.219 -0.475 1 94.56 133 PHE A O 1
ATOM 1074 N N . PRO A 1 134 ? -3.107 13.242 -2.494 1 96.25 134 PRO A N 1
ATOM 1075 C CA . PRO A 1 134 ? -4.297 13.922 -3.016 1 96.25 134 PRO A CA 1
ATOM 1076 C C . PRO A 1 134 ? -5.586 13.148 -2.742 1 96.25 134 PRO A C 1
ATOM 1078 O O . PRO A 1 134 ? -6.559 13.727 -2.246 1 96.25 134 PRO A O 1
ATOM 1081 N N . PRO A 1 135 ? -5.617 11.852 -2.916 1 97.88 135 PRO A N 1
ATOM 1082 C CA . PRO A 1 135 ? -6.859 11.148 -2.586 1 97.88 135 PRO A CA 1
ATOM 1083 C C . PRO A 1 135 ? -7.191 11.203 -1.096 1 97.88 135 PRO A C 1
ATOM 1085 O O . PRO A 1 135 ? -8.359 11.352 -0.724 1 97.88 135 PRO A O 1
ATOM 1088 N N . ALA A 1 136 ? -6.184 11.086 -0.281 1 97.69 136 ALA A N 1
ATOM 1089 C CA . ALA A 1 136 ? -6.391 11.117 1.165 1 97.69 136 ALA A CA 1
ATOM 1090 C C . ALA A 1 136 ? -6.934 12.477 1.61 1 97.69 136 ALA A C 1
ATOM 1092 O O . ALA A 1 136 ? -7.879 12.539 2.402 1 97.69 136 ALA A O 1
ATOM 1093 N N . ILE A 1 137 ? -6.344 13.484 1.041 1 98 137 ILE A N 1
ATOM 1094 C CA . ILE A 1 137 ? -6.777 14.836 1.387 1 98 137 ILE A CA 1
ATOM 1095 C C . ILE A 1 137 ? -8.203 15.062 0.898 1 98 137 ILE A C 1
ATOM 1097 O O . ILE A 1 137 ? -9.039 15.609 1.626 1 98 137 ILE A O 1
ATOM 1101 N N . ALA A 1 138 ? -8.484 14.641 -0.312 1 98.56 138 ALA A N 1
ATOM 1102 C CA . ALA A 1 138 ? -9.828 14.781 -0.858 1 98.56 138 ALA A CA 1
ATOM 1103 C C . ALA A 1 138 ? -10.852 14.047 0.01 1 98.56 138 ALA A C 1
ATOM 1105 O O . ALA A 1 138 ? -11.938 14.555 0.263 1 98.56 138 ALA A O 1
ATOM 1106 N N . PHE A 1 139 ? -10.469 12.914 0.473 1 98.62 139 PHE A N 1
ATOM 1107 C CA . PHE A 1 139 ? -11.352 12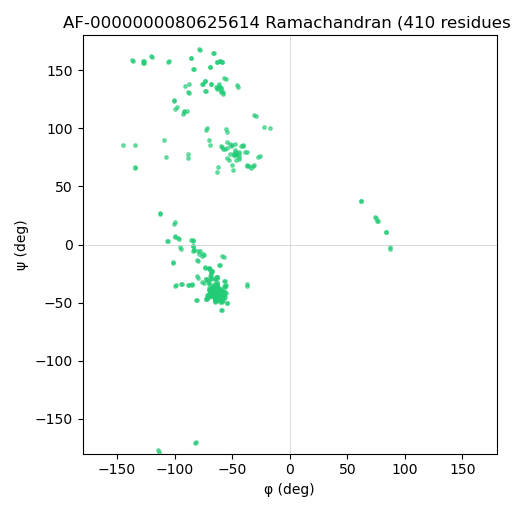.141 1.341 1 98.62 139 PHE A CA 1
ATOM 1108 C C . PHE A 1 139 ? -11.609 12.875 2.648 1 98.62 139 PHE A C 1
ATOM 1110 O O . PHE A 1 139 ? -12.758 13 3.084 1 98.62 139 PHE A O 1
ATOM 1117 N N . LEU A 1 140 ? -10.531 13.375 3.277 1 98.5 140 LEU A N 1
ATOM 1118 C CA . LEU A 1 140 ? -10.656 14.07 4.555 1 98.5 140 LEU A CA 1
ATOM 1119 C C . LEU A 1 140 ? -11.5 15.336 4.406 1 98.5 140 LEU A C 1
ATOM 1121 O O . LEU A 1 140 ? -12.32 15.648 5.273 1 98.5 140 LEU A O 1
ATOM 1125 N N . ASP A 1 141 ? -11.336 15.984 3.32 1 98.5 141 ASP A N 1
ATOM 1126 C CA . ASP A 1 141 ? -12.109 17.188 3.076 1 98.5 141 ASP A CA 1
ATOM 1127 C C . ASP A 1 141 ? -13.594 16.875 2.938 1 98.5 141 ASP A C 1
ATOM 1129 O O . ASP A 1 141 ? -14.445 17.688 3.332 1 98.5 141 ASP A O 1
ATOM 1133 N N . LYS A 1 142 ? -13.883 15.773 2.398 1 98.19 142 LYS A N 1
ATOM 1134 C CA . LYS A 1 142 ? -15.273 15.367 2.182 1 98.19 142 LYS A CA 1
ATOM 1135 C C . LYS A 1 142 ? -15.875 14.781 3.453 1 98.19 142 LYS A C 1
ATOM 1137 O O . LYS A 1 142 ? -16.969 15.188 3.873 1 98.19 142 LYS A O 1
ATOM 1142 N N . ARG A 1 143 ? -15.18 13.875 4.117 1 97.69 143 ARG A N 1
ATOM 1143 C CA . ARG A 1 143 ? -15.688 13.07 5.227 1 97.69 143 ARG A CA 1
ATOM 1144 C C . ARG A 1 143 ? -15.57 13.836 6.547 1 97.69 143 ARG A C 1
ATOM 1146 O O . ARG A 1 143 ? -16.391 13.656 7.445 1 97.69 143 ARG A O 1
ATOM 1153 N N . PHE A 1 144 ? -14.5 14.633 6.645 1 98.06 144 PHE A N 1
ATOM 1154 C CA . PHE A 1 144 ? -14.211 15.383 7.859 1 98.06 144 PHE A CA 1
ATOM 1155 C C . PHE A 1 144 ? -13.836 16.828 7.523 1 98.06 144 PHE A C 1
ATOM 1157 O O . PHE A 1 144 ? -12.75 17.281 7.875 1 98.06 144 PHE A O 1
ATOM 1164 N N . PRO A 1 145 ? -14.734 17.609 7.012 1 97.69 145 PRO A N 1
ATOM 1165 C CA . PRO A 1 145 ? -14.398 19 6.652 1 97.69 145 PRO A CA 1
ATOM 1166 C C . PRO A 1 145 ? -13.953 19.828 7.855 1 97.69 145 PRO A C 1
ATOM 1168 O O . PRO A 1 145 ? -13.281 20.844 7.688 1 97.69 145 PRO A O 1
ATOM 1171 N N . ALA A 1 146 ? -14.258 19.359 9.023 1 97.75 146 ALA A N 1
ATOM 1172 C CA . ALA A 1 146 ? -13.891 20.062 10.25 1 97.75 146 ALA A CA 1
ATOM 1173 C C . ALA A 1 146 ? -12.375 20.156 10.398 1 97.75 146 ALA A C 1
ATOM 1175 O O . ALA A 1 146 ? -11.859 21.109 11 1 97.75 146 ALA A O 1
ATOM 1176 N N . ILE A 1 147 ? -11.641 19.203 9.836 1 98.56 147 ILE A N 1
ATOM 1177 C CA . ILE A 1 147 ? -10.188 19.219 9.961 1 98.56 147 ILE A CA 1
ATOM 1178 C C . ILE A 1 147 ? -9.641 20.516 9.359 1 98.56 147 ILE A C 1
ATOM 1180 O O . ILE A 1 147 ? -8.953 21.281 10.047 1 98.56 147 ILE A O 1
ATOM 1184 N N . ARG A 1 148 ? -9.953 20.734 8.164 1 98.19 148 ARG A N 1
ATOM 1185 C CA . ARG A 1 148 ? -9.523 21.969 7.52 1 98.19 148 ARG A CA 1
ATOM 1186 C C . ARG A 1 148 ? -10.125 23.188 8.219 1 98.19 148 ARG A C 1
ATOM 1188 O O . ARG A 1 148 ? -9.445 24.203 8.398 1 98.19 148 ARG A O 1
ATOM 1195 N N . GLY A 1 149 ? -11.391 23.094 8.648 1 98.06 149 GLY A N 1
ATOM 1196 C CA . GLY A 1 149 ? -12.062 24.172 9.344 1 98.06 149 GLY A CA 1
ATOM 1197 C C . GLY A 1 149 ? -11.367 24.578 10.641 1 98.06 149 GLY A C 1
ATOM 1198 O O . GLY A 1 149 ? -11.258 25.766 10.945 1 98.06 149 GLY A O 1
ATOM 1199 N N . ILE A 1 150 ? -10.906 23.625 11.352 1 98.56 150 ILE A N 1
ATOM 1200 C CA . ILE A 1 150 ? -10.227 23.875 12.609 1 98.56 150 ILE A CA 1
ATOM 1201 C C . ILE A 1 150 ? -8.93 24.641 12.359 1 98.56 150 ILE A C 1
ATOM 1203 O O . ILE A 1 150 ? -8.664 25.656 13.016 1 98.56 150 ILE A O 1
ATOM 1207 N N . TYR A 1 151 ? -8.172 24.203 11.383 1 98.06 151 TYR A N 1
ATOM 1208 C CA . TYR A 1 151 ? -6.949 24.922 11.039 1 98.06 151 TYR A CA 1
ATOM 1209 C C . TYR A 1 151 ? -7.254 26.359 10.648 1 98.06 151 TYR A C 1
ATOM 1211 O O . TYR A 1 151 ? -6.613 27.297 11.133 1 98.06 151 TYR A O 1
ATOM 1219 N N . ARG A 1 152 ? -8.234 26.547 9.852 1 97.25 152 ARG A N 1
ATOM 1220 C CA . ARG A 1 152 ? -8.609 27.875 9.398 1 97.25 152 ARG A CA 1
ATOM 1221 C C . ARG A 1 152 ? -9 28.766 10.57 1 97.25 152 ARG A C 1
ATOM 1223 O O . ARG A 1 152 ? -8.594 29.922 10.641 1 97.25 152 ARG A O 1
ATOM 1230 N N . GLN A 1 153 ? -9.781 28.188 11.367 1 97.25 153 GLN A N 1
ATOM 1231 C CA . GLN A 1 153 ? -10.234 28.938 12.531 1 97.25 153 GLN A CA 1
ATOM 1232 C C . GLN A 1 153 ? -9.055 29.328 13.422 1 97.25 153 GLN A C 1
ATOM 1234 O O . GLN A 1 153 ? -8.992 30.469 13.906 1 97.25 153 GLN A O 1
ATOM 1239 N N . GLU A 1 154 ? -8.133 28.422 13.617 1 96.88 154 GLU A N 1
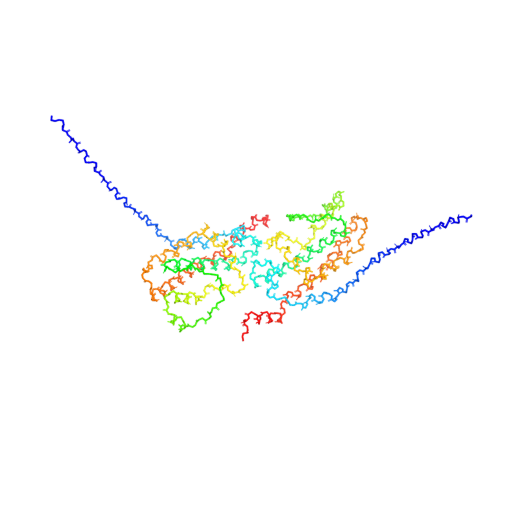ATOM 1240 C CA . GLU A 1 154 ? -7 28.672 14.5 1 96.88 154 GLU A CA 1
ATOM 1241 C C . GLU A 1 154 ? -6.059 29.719 13.906 1 96.88 154 GLU A C 1
ATOM 1243 O O . GLU A 1 154 ? -5.395 30.438 14.648 1 96.88 154 GLU A O 1
ATOM 1248 N N . PHE A 1 155 ? -6.043 29.812 12.586 1 97.06 155 PHE A N 1
ATOM 1249 C CA . PHE A 1 155 ? -5.09 30.719 11.945 1 97.06 155 PHE A CA 1
ATOM 1250 C C . PHE A 1 155 ? -5.754 32.031 11.555 1 97.06 155 PHE A C 1
ATOM 1252 O O . PHE A 1 155 ? -5.125 32.906 10.945 1 97.06 155 PHE A O 1
ATOM 1259 N N . ARG A 1 156 ? -6.961 32.281 11.922 1 93.88 156 ARG A N 1
ATOM 1260 C CA . ARG A 1 156 ? -7.766 33.406 11.422 1 93.88 156 ARG A CA 1
ATOM 1261 C C . ARG A 1 156 ? -7.199 34.75 11.883 1 93.88 156 ARG A C 1
ATOM 1263 O O . ARG A 1 156 ? -7.418 35.75 11.234 1 93.88 156 ARG A O 1
ATOM 1270 N N . ASN A 1 157 ? -6.441 34.75 12.969 1 91.31 157 ASN A N 1
ATOM 1271 C CA . ASN A 1 157 ? -5.965 36 13.523 1 91.31 157 ASN A CA 1
ATOM 1272 C C . ASN A 1 157 ? -4.52 36.281 13.125 1 91.31 157 ASN A C 1
ATOM 1274 O O . ASN A 1 157 ? -3.816 37.031 13.797 1 91.31 157 ASN A O 1
ATOM 1278 N N . ALA A 1 158 ? -4.102 35.594 12.117 1 92.44 158 ALA A N 1
ATOM 1279 C CA . ALA A 1 158 ? -2.76 35.875 11.625 1 92.44 158 ALA A CA 1
ATOM 1280 C C . ALA A 1 158 ? -2.607 37.375 11.281 1 92.44 158 ALA A C 1
ATOM 1282 O O . ALA A 1 158 ? -3.521 37.969 10.719 1 92.44 158 ALA A O 1
ATOM 1283 N N . LYS A 1 159 ? -1.487 37.844 11.578 1 90.69 159 LYS A N 1
ATOM 1284 C CA . LYS A 1 159 ? -1.214 39.25 11.289 1 90.69 159 LYS A CA 1
ATOM 1285 C C . LYS A 1 159 ? -1.118 39.5 9.781 1 90.69 159 LYS A C 1
ATOM 1287 O O . LYS A 1 159 ? -0.697 38.625 9.031 1 90.69 159 LYS A O 1
ATOM 1292 N N . LYS A 1 160 ? -1.433 40.719 9.453 1 87.38 160 LYS A N 1
ATOM 1293 C CA . LYS A 1 160 ? -1.337 41.094 8.055 1 87.38 160 LYS A CA 1
ATOM 1294 C C . LYS A 1 160 ? 0.119 41.219 7.613 1 87.38 160 LYS A C 1
ATOM 1296 O O . LYS A 1 160 ? 0.475 40.844 6.5 1 87.38 160 LYS A O 1
ATOM 1301 N N . ILE A 1 161 ? 0.841 41.938 8.516 1 89.56 161 ILE A N 1
ATOM 1302 C CA . ILE A 1 161 ? 2.271 42.031 8.258 1 89.56 161 ILE A CA 1
ATOM 1303 C C . ILE A 1 161 ? 3.004 40.875 8.922 1 89.56 161 ILE A C 1
ATOM 1305 O O . ILE A 1 161 ? 3.037 40.781 10.156 1 89.56 161 ILE A O 1
ATOM 1309 N N . VAL A 1 162 ? 3.559 40.062 8.117 1 94.94 162 VAL A N 1
ATOM 1310 C CA . VAL A 1 162 ? 4.18 38.844 8.609 1 94.94 162 VAL A CA 1
ATOM 1311 C C . VAL A 1 162 ? 5.664 39.094 8.867 1 94.94 162 VAL A C 1
ATOM 1313 O O . VAL A 1 162 ? 6.41 39.469 7.957 1 94.94 162 VAL A O 1
ATOM 1316 N N . ASP A 1 163 ? 6.023 39.062 10.109 1 96.12 163 ASP A N 1
ATOM 1317 C CA . ASP A 1 163 ? 7.43 39.094 10.492 1 96.12 163 ASP A CA 1
ATOM 1318 C C . ASP A 1 163 ? 7.852 37.781 11.133 1 96.12 163 ASP A C 1
ATOM 1320 O O . ASP A 1 163 ? 7.09 36.812 11.133 1 96.12 163 ASP A O 1
ATOM 1324 N N . ARG A 1 164 ? 9.078 37.656 11.57 1 96.94 164 ARG A N 1
ATOM 1325 C CA . ARG A 1 164 ? 9.609 36.406 12.094 1 96.94 164 ARG A CA 1
ATOM 1326 C C . ARG A 1 164 ? 8.859 35.969 13.344 1 96.94 164 ARG A C 1
ATOM 1328 O O . ARG A 1 164 ? 8.617 34.781 13.539 1 96.94 164 ARG A O 1
ATOM 1335 N N . GLU A 1 165 ? 8.523 36.938 14.141 1 96.12 165 GLU A N 1
ATOM 1336 C CA . GLU A 1 165 ? 7.777 36.625 15.352 1 96.12 165 GLU A CA 1
ATOM 1337 C C . GLU A 1 165 ? 6.414 36.031 15.031 1 96.12 165 GLU A C 1
ATOM 1339 O O . GLU A 1 165 ? 5.977 35.094 15.68 1 96.12 165 GLU A O 1
ATOM 1344 N N . GLU A 1 166 ? 5.801 36.625 14.047 1 97.12 166 GLU A N 1
ATOM 1345 C CA . GLU A 1 166 ? 4.508 36.125 13.617 1 97.12 166 GLU A CA 1
ATOM 1346 C C . GLU A 1 166 ? 4.637 34.688 13.062 1 97.12 166 GLU A C 1
ATOM 1348 O O . GLU A 1 166 ? 3.812 33.844 13.367 1 97.12 166 GLU A O 1
ATOM 1353 N N . VAL A 1 167 ? 5.641 34.438 12.297 1 97.31 167 VAL A N 1
ATOM 1354 C CA . VAL A 1 167 ? 5.887 33.125 11.75 1 97.31 167 VAL A CA 1
ATOM 1355 C C . VAL A 1 167 ? 6.043 32.094 12.891 1 97.31 167 VAL A C 1
ATOM 1357 O O . VAL A 1 167 ? 5.387 31.062 12.906 1 97.31 167 VAL A O 1
ATOM 1360 N N . ASP A 1 168 ? 6.828 32.406 13.852 1 96.5 168 ASP A N 1
ATOM 1361 C CA . ASP A 1 168 ? 7.086 31.484 14.969 1 96.5 168 ASP A CA 1
ATOM 1362 C C . ASP A 1 168 ? 5.812 31.234 15.773 1 96.5 168 ASP A C 1
ATOM 1364 O O . ASP A 1 168 ? 5.543 30.094 16.172 1 96.5 168 ASP A O 1
ATOM 1368 N N . SER A 1 169 ? 5.113 32.312 15.969 1 96.44 169 SER A N 1
ATOM 1369 C CA . SER A 1 169 ? 3.861 32.188 16.703 1 96.44 169 SER A CA 1
ATOM 1370 C C . SER A 1 169 ? 2.873 31.297 15.977 1 96.44 169 SER A C 1
ATOM 1372 O O . SER A 1 169 ? 2.262 30.422 16.594 1 96.44 169 SER A O 1
ATOM 1374 N N . MET A 1 170 ? 2.75 31.469 14.688 1 96.69 170 MET A N 1
ATOM 1375 C CA . MET A 1 170 ? 1.805 30.703 13.883 1 96.69 170 MET A CA 1
ATOM 1376 C C . MET A 1 170 ? 2.246 29.25 13.773 1 96.69 170 MET A C 1
ATOM 1378 O O . MET A 1 170 ? 1.411 28.344 13.758 1 96.69 170 MET A O 1
ATOM 1382 N N . ILE A 1 171 ? 3.518 29.016 13.742 1 95.56 171 ILE A N 1
ATOM 1383 C CA . ILE A 1 171 ? 4.059 27.672 13.703 1 95.56 171 ILE A CA 1
ATOM 1384 C C . ILE A 1 171 ? 3.762 26.953 15.023 1 95.56 171 ILE A C 1
ATOM 1386 O O . ILE A 1 171 ? 3.402 25.781 15.031 1 95.56 171 ILE A O 1
ATOM 1390 N N . SER A 1 172 ? 3.949 27.656 16.078 1 95.25 172 SER A N 1
ATOM 1391 C CA . SER A 1 172 ? 3.621 27.094 17.391 1 95.25 172 SER A CA 1
ATOM 1392 C C . SER A 1 172 ? 2.143 26.734 17.484 1 95.25 172 SER A C 1
ATOM 1394 O O . SER A 1 172 ? 1.794 25.641 17.953 1 95.25 172 SER A O 1
ATOM 1396 N N . LYS A 1 173 ? 1.331 27.594 17 1 96.12 173 LYS A N 1
ATOM 1397 C CA . LYS A 1 173 ? -0.106 27.344 16.984 1 96.12 173 LYS A CA 1
ATOM 1398 C C . LYS A 1 173 ? -0.432 26.125 16.125 1 96.12 173 LYS A C 1
ATOM 1400 O O . LYS A 1 173 ? -1.253 25.297 16.5 1 96.12 173 LYS A O 1
ATOM 1405 N N . PHE A 1 174 ? 0.192 26.094 14.992 1 96.69 174 PHE A N 1
ATOM 1406 C CA . PHE A 1 174 ? 0.032 24.938 14.109 1 96.69 174 PHE A CA 1
ATOM 1407 C C . PHE A 1 174 ? 0.355 23.641 14.836 1 96.69 174 PHE A C 1
ATOM 1409 O O . PHE A 1 174 ? -0.409 22.672 14.773 1 96.69 174 PHE A O 1
ATOM 1416 N N . ARG A 1 175 ? 1.474 23.578 15.492 1 95.62 175 ARG A N 1
ATOM 1417 C CA . ARG A 1 175 ? 1.898 22.375 16.219 1 95.62 175 ARG A CA 1
ATOM 1418 C C . ARG A 1 175 ? 0.854 21.969 17.25 1 95.62 175 ARG A C 1
ATOM 1420 O O . ARG A 1 175 ? 0.5 20.781 17.344 1 95.62 175 ARG A O 1
ATOM 1427 N N . ASP A 1 176 ? 0.357 22.953 17.953 1 96.25 176 ASP A N 1
ATOM 1428 C CA . ASP A 1 176 ? -0.606 22.672 19.016 1 96.25 176 ASP A CA 1
ATOM 1429 C C . ASP A 1 176 ? -1.901 22.094 18.453 1 96.25 176 ASP A C 1
ATOM 1431 O O . ASP A 1 176 ? -2.396 21.078 18.922 1 96.25 176 ASP A O 1
ATOM 1435 N N . VAL A 1 177 ? -2.387 22.781 17.453 1 97.06 177 VAL A N 1
ATOM 1436 C CA . VAL A 1 177 ? -3.645 22.344 16.859 1 97.06 177 VAL A CA 1
ATOM 1437 C C . VAL A 1 177 ? -3.451 21 16.156 1 97.06 177 VAL A C 1
ATOM 1439 O O . VAL A 1 177 ? -4.309 20.125 16.234 1 97.06 177 VAL A O 1
ATOM 1442 N N . ALA A 1 178 ? -2.355 20.828 15.477 1 96.75 178 ALA A N 1
ATOM 1443 C CA . ALA A 1 178 ? -2.047 19.578 14.773 1 96.75 178 ALA A CA 1
ATOM 1444 C C . ALA A 1 178 ? -2.01 18.406 15.742 1 96.75 178 ALA A C 1
ATOM 1446 O O . ALA A 1 178 ? -2.504 17.312 15.422 1 96.75 178 ALA A O 1
ATOM 1447 N N . LEU A 1 179 ? -1.442 18.594 16.875 1 96.31 179 LEU A N 1
ATOM 1448 C CA . LEU A 1 179 ? -1.346 17.531 17.875 1 96.31 179 LEU A CA 1
ATOM 1449 C C . LEU A 1 179 ? -2.727 17.141 18.391 1 96.31 179 LEU A C 1
ATOM 1451 O O . LEU A 1 179 ? -2.988 15.969 18.656 1 96.31 179 LEU A O 1
ATOM 1455 N N . ARG A 1 180 ? -3.555 18.156 18.531 1 97.31 180 ARG A N 1
ATOM 1456 C CA . ARG A 1 180 ? -4.918 17.875 18.969 1 97.31 180 ARG A CA 1
ATOM 1457 C C . ARG A 1 180 ? -5.668 17.062 17.922 1 97.31 180 ARG A C 1
ATOM 1459 O O . ARG A 1 180 ? -6.332 16.078 18.266 1 97.31 180 ARG A O 1
ATOM 1466 N N . ILE A 1 181 ? -5.523 17.438 16.719 1 97.75 181 ILE A N 1
ATOM 1467 C CA . ILE A 1 181 ? -6.172 16.703 15.633 1 97.75 181 ILE A CA 1
ATOM 1468 C C . ILE A 1 181 ? -5.566 15.305 15.516 1 97.75 181 ILE A C 1
ATOM 1470 O O . ILE A 1 181 ? -6.285 14.32 15.328 1 97.75 181 ILE A O 1
ATOM 1474 N N . GLN A 1 182 ? -4.262 15.219 15.656 1 96.38 182 GLN A N 1
ATOM 1475 C CA . GLN A 1 182 ? -3.561 13.938 15.586 1 96.38 182 GLN A CA 1
ATOM 1476 C C . GLN A 1 182 ? -4.098 12.961 16.625 1 96.38 182 GLN A C 1
ATOM 1478 O O . GLN A 1 182 ? -4.262 11.773 16.344 1 96.38 182 GLN A O 1
ATOM 1483 N N . LYS A 1 183 ? -4.336 13.461 17.75 1 96.56 183 LYS A N 1
ATOM 1484 C CA . LYS A 1 183 ? -4.879 12.602 18.797 1 96.56 183 LYS A CA 1
ATOM 1485 C C . LYS A 1 183 ? -6.23 12.023 18.391 1 96.56 183 LYS A C 1
ATOM 1487 O O . LYS A 1 183 ? -6.473 10.828 18.531 1 96.56 183 LYS A O 1
ATOM 1492 N N . ALA A 1 184 ? -7.082 12.883 17.891 1 97.06 184 ALA A N 1
ATOM 1493 C CA . ALA A 1 184 ? -8.398 12.43 17.438 1 97.06 184 ALA A CA 1
ATOM 1494 C C . ALA A 1 184 ? -8.281 11.414 16.312 1 97.06 184 ALA A C 1
ATOM 1496 O O . ALA A 1 184 ? -8.977 10.398 16.312 1 97.06 184 ALA A O 1
ATOM 1497 N N . VAL A 1 185 ? -7.398 11.656 15.391 1 95.94 185 VAL A N 1
ATOM 1498 C CA . VAL A 1 185 ? -7.191 10.789 14.234 1 95.94 185 VAL A CA 1
ATOM 1499 C C . VAL A 1 185 ? -6.652 9.438 14.695 1 95.94 185 VAL A C 1
ATOM 1501 O O . VAL A 1 185 ? -7.062 8.391 14.188 1 95.94 185 VAL A O 1
ATOM 1504 N N . ARG A 1 186 ? -5.742 9.43 15.617 1 93.75 186 ARG A N 1
ATOM 1505 C CA . ARG A 1 186 ? -5.18 8.188 16.141 1 93.75 186 ARG A CA 1
ATOM 1506 C C . ARG A 1 186 ? -6.246 7.359 16.859 1 93.75 186 ARG A C 1
ATOM 1508 O O . ARG A 1 186 ? -6.293 6.137 16.703 1 93.75 186 ARG A O 1
ATOM 1515 N N . GLU A 1 187 ? -7.074 7.988 17.516 1 93.19 187 GLU A N 1
ATOM 1516 C CA . GLU A 1 187 ? -8.172 7.297 18.188 1 93.19 187 GLU A CA 1
ATOM 1517 C C . GLU A 1 187 ? -9.141 6.691 17.172 1 93.19 187 GLU A C 1
ATOM 1519 O O . GLU A 1 187 ? -9.633 5.578 17.375 1 93.19 187 GLU A O 1
ATOM 1524 N N . MET A 1 188 ? -9.328 7.41 16.141 1 93.38 188 MET A N 1
ATOM 1525 C CA . MET A 1 188 ? -10.18 6.902 15.078 1 93.38 188 MET A CA 1
ATOM 1526 C C . MET A 1 188 ? -9.602 5.621 14.484 1 93.38 188 MET A C 1
ATOM 1528 O O . MET A 1 188 ? -10.344 4.672 14.203 1 93.38 188 MET A O 1
ATOM 1532 N N . GLN A 1 189 ? -8.352 5.617 14.281 1 88.5 189 GLN A N 1
ATOM 1533 C CA . GLN A 1 189 ? -7.672 4.504 13.625 1 88.5 189 GLN A CA 1
ATOM 1534 C C . GLN A 1 189 ? -7.59 3.291 14.547 1 88.5 189 GLN A C 1
ATOM 1536 O O . GLN A 1 189 ? -7.504 2.154 14.078 1 88.5 189 GLN A O 1
ATOM 1541 N N . ASP A 1 190 ? -7.539 3.533 15.75 1 85.19 190 ASP A N 1
ATOM 1542 C CA . ASP A 1 190 ? -7.48 2.434 16.719 1 85.19 190 ASP A CA 1
ATOM 1543 C C . ASP A 1 190 ? -8.742 1.579 16.641 1 85.19 190 ASP A C 1
ATOM 1545 O O . ASP A 1 190 ? -9.859 2.098 16.766 1 85.19 190 ASP A O 1
ATOM 1549 N N . GLU A 1 191 ? -8.812 0.968 15.523 1 69.25 191 GLU A N 1
ATOM 1550 C CA . GLU A 1 191 ? -9.945 0.079 15.266 1 69.25 191 GLU A CA 1
ATOM 1551 C C . GLU A 1 191 ? -10.586 -0.392 16.562 1 69.25 191 GLU A C 1
ATOM 1553 O O . GLU A 1 191 ? -10.023 -1.226 17.281 1 69.25 191 GLU A O 1
ATOM 1558 N N . THR A 1 192 ? -11.625 0.308 16.734 1 74 192 THR A N 1
ATOM 1559 C CA . THR A 1 192 ? -12.359 -0.209 17.875 1 74 192 THR A CA 1
ATOM 1560 C C . THR A 1 192 ? -13.062 -1.519 17.531 1 74 192 THR A C 1
ATOM 1562 O O . THR A 1 192 ? -13.359 -1.774 16.359 1 74 192 THR A O 1
ATOM 1565 N N . ALA A 1 193 ? -13.07 -2.432 18.406 1 74.56 193 ALA A N 1
ATOM 1566 C CA . ALA A 1 193 ? -13.727 -3.727 18.234 1 74.56 193 ALA A CA 1
ATOM 1567 C C . ALA A 1 193 ? -15.039 -3.582 17.469 1 74.56 193 ALA A C 1
ATOM 1569 O O . ALA A 1 193 ? -15.344 -4.395 16.594 1 74.56 193 ALA A O 1
ATOM 1570 N N . LEU A 1 194 ? -15.633 -2.48 17.766 1 78.75 194 LEU A N 1
ATOM 1571 C CA . LEU A 1 194 ? -16.922 -2.246 17.109 1 78.75 194 LEU A CA 1
ATOM 1572 C C . LEU A 1 194 ? -16.734 -1.959 15.625 1 78.75 194 LEU A C 1
ATOM 1574 O O . LEU A 1 194 ? -17.469 -2.482 14.789 1 78.75 194 LEU A O 1
ATOM 1578 N N . CYS A 1 195 ? -15.758 -1.134 15.211 1 84.81 195 CYS A N 1
ATOM 1579 C CA . CYS A 1 195 ? -15.492 -0.803 13.82 1 84.81 195 CYS A CA 1
AT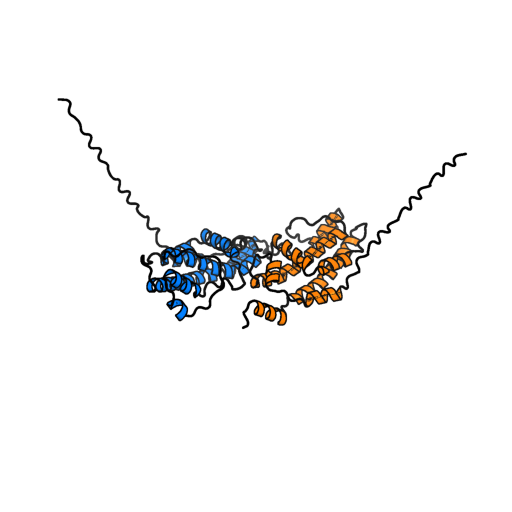OM 1580 C C . CYS A 1 195 ? -15.078 -2.041 13.031 1 84.81 195 CYS A C 1
ATOM 1582 O O . CYS A 1 195 ? -15.547 -2.252 11.914 1 84.81 195 CYS A O 1
ATOM 1584 N N . TRP A 1 196 ? -14.297 -2.832 13.703 1 81.75 196 TRP A N 1
ATOM 1585 C CA . TRP A 1 196 ? -13.844 -4.078 13.086 1 81.75 196 TRP A CA 1
ATOM 1586 C C . TRP A 1 196 ? -15.016 -5.012 12.82 1 81.75 196 TRP A C 1
ATOM 1588 O O . TRP A 1 196 ? -15.148 -5.551 11.719 1 81.75 196 TRP A O 1
ATOM 1598 N N . TYR A 1 197 ? -15.852 -5.203 13.812 1 81.31 197 TYR A N 1
ATOM 1599 C CA . TYR A 1 197 ? -17 -6.09 13.695 1 81.31 197 TYR A CA 1
ATOM 1600 C C . TYR A 1 197 ? -17.922 -5.641 12.57 1 81.31 197 TYR A C 1
ATOM 1602 O O . TYR A 1 197 ? -18.344 -6.453 11.734 1 81.31 197 TYR A O 1
ATOM 1610 N N . ASN A 1 198 ? -18.172 -4.438 12.508 1 81.5 198 ASN A N 1
ATOM 1611 C CA . ASN A 1 198 ? -19.031 -3.883 11.484 1 81.5 198 ASN A CA 1
ATOM 1612 C C . ASN A 1 198 ? -18.453 -4.086 10.086 1 81.5 198 ASN A C 1
ATOM 1614 O O . ASN A 1 198 ? -19.188 -4.449 9.156 1 81.5 198 ASN A O 1
ATOM 1618 N N . ASN A 1 199 ? -17.219 -3.955 9.961 1 84.56 199 ASN A N 1
ATOM 1619 C CA . ASN A 1 199 ? -16.547 -4.129 8.672 1 84.56 199 ASN A CA 1
ATOM 1620 C C . ASN A 1 199 ? -16.547 -5.59 8.234 1 84.56 199 ASN A C 1
ATOM 1622 O O . ASN A 1 199 ? -16.812 -5.898 7.078 1 84.56 199 ASN A O 1
ATOM 1626 N N . GLU A 1 200 ? -16.234 -6.445 9.164 1 81.38 200 GLU A N 1
ATOM 1627 C CA . GLU A 1 200 ? -16.203 -7.871 8.852 1 81.38 200 GLU A CA 1
ATOM 1628 C C . GLU A 1 200 ? -17.594 -8.391 8.477 1 81.38 200 GLU A C 1
ATOM 1630 O O . GLU A 1 200 ? -17.719 -9.227 7.582 1 81.38 200 GLU A O 1
ATOM 1635 N N . LYS A 1 201 ? -18.562 -7.895 9.117 1 80.06 201 LYS A N 1
ATOM 1636 C CA . LYS A 1 201 ? -19.938 -8.25 8.781 1 80.06 201 LYS A CA 1
ATOM 1637 C C . LYS A 1 201 ? -20.297 -7.82 7.363 1 80.06 201 LYS A C 1
ATOM 1639 O O . LYS A 1 201 ? -20.953 -8.555 6.629 1 80.06 201 LYS A O 1
ATOM 1644 N N . GLU A 1 202 ? -19.797 -6.758 7.047 1 78.88 202 GLU A N 1
ATOM 1645 C CA . GLU A 1 202 ? -20.109 -6.191 5.738 1 78.88 202 GLU A CA 1
ATOM 1646 C C . GLU A 1 202 ? -19.453 -7 4.617 1 78.88 202 GLU A C 1
ATOM 1648 O O . GLU A 1 202 ? -20.031 -7.125 3.529 1 78.88 202 GLU A O 1
ATOM 1653 N N . VAL A 1 203 ? -18.328 -7.57 4.949 1 75.31 203 VAL A N 1
ATOM 1654 C CA . VAL A 1 203 ? -17.656 -8.32 3.898 1 75.31 203 VAL A CA 1
ATOM 1655 C C . VAL A 1 203 ? -18 -9.797 4.012 1 75.31 203 VAL A C 1
ATOM 1657 O O . VAL A 1 203 ? -17.547 -10.617 3.209 1 75.31 203 VAL A O 1
ATOM 1660 N N . GLY A 1 204 ? -18.844 -10.102 4.879 1 66.44 204 GLY A N 1
ATOM 1661 C CA . GLY A 1 204 ? -19.406 -11.438 4.949 1 66.44 204 GLY A CA 1
ATOM 1662 C C . GLY A 1 204 ? -18.531 -12.414 5.707 1 66.44 204 GLY A C 1
ATOM 1663 O O . GLY A 1 204 ? -18.641 -13.625 5.52 1 66.44 204 GLY A O 1
ATOM 1664 N N . ASN A 1 205 ? -17.531 -11.906 6.371 1 62.09 205 ASN A N 1
ATOM 1665 C CA . ASN A 1 205 ? -16.656 -12.836 7.09 1 62.09 205 ASN A CA 1
ATOM 1666 C C . ASN A 1 205 ? -17.344 -13.383 8.344 1 62.09 205 ASN A C 1
ATOM 1668 O O . ASN A 1 205 ? -16.875 -14.352 8.938 1 62.09 205 ASN A O 1
ATOM 1672 N N . PHE A 1 206 ? -18.328 -12.773 8.844 1 56.88 206 PHE A N 1
ATOM 1673 C CA . PHE A 1 206 ? -19.078 -13.312 9.969 1 56.88 206 PHE A CA 1
ATOM 1674 C C . PHE A 1 206 ? -20.453 -13.805 9.531 1 56.88 206 PHE A C 1
ATOM 1676 O O . PHE A 1 206 ? -21.25 -13.039 8.977 1 56.88 206 PHE A O 1
ATOM 1683 N N . GLU A 1 207 ? -20.516 -14.969 8.859 1 47.22 207 GLU A N 1
ATOM 1684 C CA . GLU A 1 207 ? -21.844 -15.555 8.805 1 47.22 207 GLU A CA 1
ATOM 1685 C C . GLU A 1 207 ? -22.281 -16.047 10.18 1 47.22 207 GLU A C 1
ATOM 1687 O O . GLU A 1 207 ? -21.469 -16.547 10.961 1 47.22 207 GLU A O 1
ATOM 1692 N N . MET B 1 1 ? 21.453 -31.156 -84.875 1 23.61 1 MET B N 1
ATOM 1693 C CA . MET B 1 1 ? 21.219 -32.062 -83.75 1 23.61 1 MET B CA 1
ATOM 1694 C C . MET B 1 1 ? 21.516 -31.344 -82.438 1 23.61 1 MET B C 1
ATOM 1696 O O . MET B 1 1 ? 22.609 -31.453 -81.875 1 23.61 1 MET B O 1
ATOM 1700 N N . ARG B 1 2 ? 21.219 -29.953 -82.312 1 34.66 2 ARG B N 1
ATOM 1701 C CA . ARG B 1 2 ? 21.375 -29.031 -81.188 1 34.66 2 ARG B CA 1
ATOM 1702 C C . ARG B 1 2 ? 20.656 -29.562 -79.938 1 34.66 2 ARG B C 1
ATOM 1704 O O . ARG B 1 2 ? 19.453 -29.797 -80 1 34.66 2 ARG B O 1
ATOM 1711 N N . SER B 1 3 ? 21.422 -30.406 -79.125 1 26.92 3 SER B N 1
ATOM 1712 C CA . SER B 1 3 ? 21.094 -31.188 -77.938 1 26.92 3 SER B CA 1
ATOM 1713 C C . SER B 1 3 ? 20.516 -30.328 -76.875 1 26.92 3 SER B C 1
ATOM 1715 O O . SER B 1 3 ? 21.094 -29.297 -76.5 1 26.92 3 SER B O 1
ATOM 1717 N N . ALA B 1 4 ? 19.172 -30.266 -76.688 1 34.25 4 ALA B N 1
ATOM 1718 C CA . ALA B 1 4 ? 18.266 -29.766 -75.625 1 34.25 4 ALA B CA 1
ATOM 1719 C C . ALA B 1 4 ? 18.672 -30.266 -74.25 1 34.25 4 ALA B C 1
ATOM 1721 O O . ALA B 1 4 ? 18.438 -31.438 -73.938 1 34.25 4 ALA B O 1
ATOM 1722 N N . ILE B 1 5 ? 19.859 -29.922 -73.688 1 32.47 5 ILE B N 1
ATOM 1723 C CA . ILE B 1 5 ? 20.234 -30.312 -72.375 1 32.47 5 ILE B CA 1
ATOM 1724 C C . ILE B 1 5 ? 19.203 -29.781 -71.375 1 32.47 5 ILE B C 1
ATOM 1726 O O . ILE B 1 5 ? 19.031 -28.562 -71.25 1 32.47 5 ILE B O 1
ATOM 1730 N N . VAL B 1 6 ? 18.094 -30.438 -71.125 1 29.61 6 VAL B N 1
ATOM 1731 C CA . VAL B 1 6 ? 17.078 -30.203 -70.125 1 29.61 6 VAL B CA 1
ATOM 1732 C C . VAL B 1 6 ? 17.734 -30.234 -68.75 1 29.61 6 VAL B C 1
ATOM 1734 O O . VAL B 1 6 ? 18.281 -31.266 -68.312 1 29.61 6 VAL B O 1
ATOM 1737 N N . ALA B 1 7 ? 18.359 -29.125 -68.312 1 31.56 7 ALA B N 1
ATOM 1738 C CA . ALA B 1 7 ? 18.875 -28.969 -66.938 1 31.56 7 ALA B CA 1
ATOM 1739 C C . ALA B 1 7 ? 17.812 -29.297 -65.938 1 31.56 7 ALA B C 1
ATOM 1741 O O . ALA B 1 7 ? 16.766 -28.641 -65.875 1 31.56 7 ALA B O 1
ATOM 1742 N N . CYS B 1 8 ? 17.609 -30.578 -65.562 1 32.62 8 CYS B N 1
ATOM 1743 C CA . CYS B 1 8 ? 16.875 -31 -64.375 1 32.62 8 CYS B CA 1
ATOM 1744 C C . CYS B 1 8 ? 17.344 -30.234 -63.125 1 32.62 8 CYS B C 1
ATOM 1746 O O . CYS B 1 8 ? 18.453 -30.438 -62.656 1 32.62 8 CYS B O 1
ATOM 1748 N N . LEU B 1 9 ? 16.906 -28.969 -62.969 1 32.22 9 LEU B N 1
ATOM 1749 C CA . LEU B 1 9 ? 17.047 -28.25 -61.719 1 32.22 9 LEU B CA 1
ATOM 1750 C C . LEU B 1 9 ? 16.594 -29.094 -60.531 1 32.22 9 LEU B C 1
ATOM 1752 O O . LEU B 1 9 ? 15.422 -29.453 -60.438 1 32.22 9 LEU B O 1
ATOM 1756 N N . LEU B 1 10 ? 17.484 -30.016 -60.031 1 30.34 10 LEU B N 1
ATOM 1757 C CA . LEU B 1 10 ? 17.344 -30.688 -58.75 1 30.34 10 LEU B CA 1
ATOM 1758 C C . LEU B 1 10 ? 16.891 -29.703 -57.656 1 30.34 10 LEU B C 1
ATOM 1760 O O . LEU B 1 10 ? 17.609 -28.734 -57.375 1 30.34 10 LEU B O 1
ATOM 1764 N N . PHE B 1 11 ? 15.562 -29.438 -57.5 1 32.78 11 PHE B N 1
ATOM 1765 C CA . PHE B 1 11 ? 15.008 -28.859 -56.281 1 32.78 11 PHE B CA 1
ATOM 1766 C C . PHE B 1 11 ? 15.43 -29.656 -55.062 1 32.78 11 PHE B C 1
ATOM 1768 O O . PHE B 1 11 ? 14.961 -30.781 -54.844 1 32.78 11 PHE B O 1
ATOM 1775 N N . ALA B 1 12 ? 16.703 -29.594 -54.594 1 34.59 12 ALA B N 1
ATOM 1776 C CA . ALA B 1 12 ? 17.047 -30.031 -53.25 1 34.59 12 ALA B CA 1
ATOM 1777 C C . ALA B 1 12 ? 16.109 -29.406 -52.219 1 34.59 12 ALA B C 1
ATOM 1779 O O . ALA B 1 12 ? 16.062 -28.188 -52.062 1 34.59 12 ALA B O 1
ATOM 1780 N N . THR B 1 13 ? 14.93 -30 -51.938 1 34.78 13 THR B N 1
ATOM 1781 C CA . THR B 1 13 ? 14.188 -29.688 -50.719 1 34.78 13 THR B CA 1
ATOM 1782 C C . THR B 1 13 ? 15.117 -29.703 -49.5 1 34.78 13 THR B C 1
ATOM 1784 O O . THR B 1 13 ? 15.68 -30.75 -49.156 1 34.78 13 THR B O 1
ATOM 1787 N N . HIS B 1 14 ? 15.906 -28.641 -49.25 1 39.31 14 HIS B N 1
ATOM 1788 C CA . HIS B 1 14 ? 16.469 -28.469 -47.906 1 39.31 14 HIS B CA 1
ATOM 1789 C C . HIS B 1 14 ? 15.422 -28.734 -46.812 1 39.31 14 HIS B C 1
ATOM 1791 O O . HIS B 1 14 ? 14.461 -27.969 -46.688 1 39.31 14 HIS B O 1
ATOM 1797 N N . LEU B 1 15 ? 15.133 -29.953 -46.531 1 35.41 15 LEU B N 1
ATOM 1798 C CA . LEU B 1 15 ? 14.539 -30.203 -45.219 1 35.41 15 LEU B CA 1
ATOM 1799 C C . LEU B 1 15 ? 15.266 -29.438 -44.125 1 35.41 15 LEU B C 1
ATOM 1801 O O . LEU B 1 15 ? 16.406 -29.766 -43.781 1 35.41 15 LEU B O 1
ATOM 1805 N N . HIS B 1 16 ? 15.125 -28.125 -44 1 37.31 16 HIS B N 1
ATOM 1806 C CA . HIS B 1 16 ? 15.469 -27.516 -42.719 1 37.31 16 HIS B CA 1
ATOM 1807 C C . HIS B 1 16 ? 14.859 -28.297 -41.562 1 37.31 16 HIS B C 1
ATOM 1809 O O . HIS B 1 16 ? 13.633 -28.312 -41.406 1 37.31 16 HIS B O 1
ATOM 1815 N N . ALA B 1 17 ? 15.422 -29.406 -41.219 1 38.88 17 ALA B N 1
ATOM 1816 C CA . ALA B 1 17 ? 15.125 -29.844 -39.875 1 38.88 17 ALA B CA 1
ATOM 1817 C C . ALA B 1 17 ? 15.039 -28.656 -38.906 1 38.88 17 ALA B C 1
ATOM 1819 O O . ALA B 1 17 ? 16.016 -27.906 -38.75 1 38.88 17 ALA B O 1
ATOM 1820 N N . GLU B 1 18 ? 13.969 -27.969 -38.875 1 38.94 18 GLU B N 1
ATOM 1821 C CA . GLU B 1 18 ? 13.789 -27.156 -37.656 1 38.94 18 GLU B CA 1
ATOM 1822 C C . GLU B 1 18 ? 14.305 -27.891 -36.438 1 38.94 18 GLU B C 1
ATOM 1824 O O . GLU B 1 18 ? 13.695 -28.875 -35.969 1 38.94 18 GLU B O 1
ATOM 1829 N N . THR B 1 19 ? 15.562 -28.109 -36.281 1 39.41 19 THR B N 1
ATOM 1830 C CA . THR B 1 19 ? 16.047 -28.391 -34.938 1 39.41 19 THR B CA 1
ATOM 1831 C C . THR B 1 19 ? 15.258 -27.578 -33.906 1 39.41 19 THR B C 1
ATOM 1833 O O . THR B 1 19 ? 15.406 -26.359 -33.812 1 39.41 19 THR B O 1
ATOM 1836 N N . THR B 1 20 ? 13.992 -27.859 -33.719 1 41.81 20 THR B N 1
ATOM 1837 C CA . THR B 1 20 ? 13.438 -27.328 -32.469 1 41.81 20 THR B CA 1
ATOM 1838 C C . THR B 1 20 ? 14.508 -27.266 -31.375 1 41.81 20 THR B C 1
ATOM 1840 O O . THR B 1 20 ? 14.984 -28.312 -30.906 1 41.81 20 THR B O 1
ATOM 1843 N N . LEU B 1 21 ? 15.484 -26.453 -31.438 1 44.06 21 LEU B N 1
ATOM 1844 C CA . LEU B 1 21 ? 16.375 -26.156 -30.328 1 44.06 21 LEU B CA 1
ATOM 1845 C C . LEU B 1 21 ? 15.664 -26.359 -28.984 1 44.06 21 LEU B C 1
ATOM 1847 O O . LEU B 1 21 ? 14.75 -25.609 -28.656 1 44.06 21 LEU B O 1
ATOM 1851 N N . SER B 1 22 ? 15.461 -27.547 -28.547 1 51.62 22 SER B N 1
ATOM 1852 C CA . SER B 1 22 ? 14.953 -27.828 -27.219 1 51.62 22 SER B CA 1
ATOM 1853 C C . SER B 1 22 ? 15.57 -26.906 -26.172 1 51.62 22 SER B C 1
ATOM 1855 O O . SER B 1 22 ? 16.797 -26.812 -26.062 1 51.62 22 SER B O 1
ATOM 1857 N N . THR B 1 23 ? 15.078 -25.75 -25.938 1 60.91 23 THR B N 1
ATOM 1858 C CA . THR B 1 23 ? 15.539 -24.922 -24.844 1 60.91 23 THR B CA 1
ATOM 1859 C C . THR B 1 23 ? 16.047 -25.781 -23.688 1 60.91 23 THR B C 1
ATOM 1861 O O . THR B 1 23 ? 15.352 -26.688 -23.234 1 60.91 23 THR B O 1
ATOM 1864 N N . PRO B 1 24 ? 17.344 -25.75 -23.469 1 75.88 24 PRO B N 1
ATOM 1865 C CA . PRO B 1 24 ? 17.891 -26.562 -22.391 1 75.88 24 PRO B CA 1
ATOM 1866 C C . PRO B 1 24 ? 17.078 -26.484 -21.094 1 75.88 24 PRO B C 1
ATOM 1868 O O . PRO B 1 24 ? 16.469 -25.438 -20.812 1 75.88 24 PRO B O 1
ATOM 1871 N N . LEU B 1 25 ? 16.859 -27.719 -20.469 1 89.25 25 LEU B N 1
ATOM 1872 C CA . LEU B 1 25 ? 16.156 -27.797 -19.203 1 89.25 25 LEU B CA 1
ATOM 1873 C C . LEU B 1 25 ? 16.844 -26.969 -18.141 1 89.25 25 LEU B C 1
ATOM 1875 O O . LEU B 1 25 ? 18.078 -26.953 -18.062 1 89.25 25 LEU B O 1
ATOM 1879 N N . LEU B 1 26 ? 16.141 -26.156 -17.469 1 92.31 26 LEU B N 1
ATOM 1880 C CA . LEU B 1 26 ? 16.656 -25.359 -16.344 1 92.31 26 LEU B CA 1
ATOM 1881 C C . LEU B 1 26 ? 17.141 -26.266 -15.219 1 92.31 26 LEU B C 1
ATOM 1883 O O . LEU B 1 26 ? 16.562 -27.328 -14.961 1 92.31 26 LEU B O 1
ATOM 1887 N N . ASN B 1 27 ? 18.266 -25.922 -14.719 1 96.88 27 ASN B N 1
ATOM 1888 C CA . ASN B 1 27 ? 18.609 -26.453 -13.398 1 96.88 27 ASN B CA 1
ATOM 1889 C C . ASN B 1 27 ? 17.781 -25.797 -12.305 1 96.88 27 ASN B C 1
ATOM 1891 O O . ASN B 1 27 ? 18.156 -24.75 -11.781 1 96.88 27 ASN B O 1
ATOM 1895 N N . ILE B 1 28 ? 16.781 -26.406 -11.875 1 97.38 28 ILE B N 1
ATOM 1896 C CA . ILE B 1 28 ? 15.766 -25.797 -11.016 1 97.38 28 ILE B CA 1
ATOM 1897 C C . ILE B 1 28 ? 16.375 -25.453 -9.656 1 97.38 28 ILE B C 1
ATOM 1899 O O . ILE B 1 28 ? 16.125 -24.375 -9.117 1 97.38 28 ILE B O 1
ATOM 1903 N N . GLU B 1 29 ? 17.188 -26.359 -9.102 1 97.38 29 GLU B N 1
ATOM 1904 C CA . GLU B 1 29 ? 17.781 -26.125 -7.785 1 97.38 29 GLU B CA 1
ATOM 1905 C C . GLU B 1 29 ? 18.672 -24.891 -7.797 1 97.38 29 GLU B C 1
ATOM 1907 O O . GLU B 1 29 ? 18.641 -24.078 -6.867 1 97.38 29 GLU B O 1
ATOM 1912 N N . GLU B 1 30 ? 19.406 -24.797 -8.836 1 97.56 30 GLU B N 1
ATOM 1913 C CA . GLU B 1 30 ? 20.281 -23.625 -8.977 1 97.56 30 GLU B CA 1
ATOM 1914 C C . GLU B 1 30 ? 19.469 -22.344 -9.117 1 97.56 30 GLU B C 1
ATOM 1916 O O . GLU B 1 30 ? 19.812 -21.328 -8.492 1 97.56 30 GLU B O 1
ATOM 1921 N N . GLU B 1 31 ? 18.438 -22.406 -9.914 1 97.88 31 GLU B N 1
ATOM 1922 C CA . GLU B 1 31 ? 17.578 -21.234 -10.117 1 97.88 31 GLU B CA 1
ATOM 1923 C C . GLU B 1 31 ? 16.891 -20.812 -8.82 1 97.88 31 GLU B C 1
ATOM 1925 O O . GLU B 1 31 ? 16.844 -19.625 -8.492 1 97.88 31 GLU B O 1
ATOM 1930 N N . LEU B 1 32 ? 16.453 -21.734 -8.055 1 98.06 32 LEU B N 1
ATOM 1931 C CA . LEU B 1 32 ? 15.766 -21.453 -6.793 1 98.06 32 LEU B CA 1
ATOM 1932 C C . LEU B 1 32 ? 16.734 -20.891 -5.766 1 98.06 32 LEU B C 1
ATOM 1934 O O . LEU B 1 32 ? 16.391 -20 -4.992 1 98.06 32 LEU B O 1
ATOM 1938 N N . ALA B 1 33 ? 17.953 -21.406 -5.777 1 97.12 33 ALA B N 1
ATOM 1939 C CA . ALA B 1 33 ? 18.984 -20.859 -4.895 1 97.12 33 ALA B CA 1
ATOM 1940 C C . ALA B 1 33 ? 19.281 -19.406 -5.234 1 97.12 33 ALA B C 1
ATOM 1942 O O . ALA B 1 33 ? 19.422 -18.562 -4.336 1 97.12 33 ALA B O 1
ATOM 1943 N N . ASN B 1 34 ? 19.328 -19.203 -6.523 1 96.31 34 ASN B N 1
ATOM 1944 C CA . ASN B 1 34 ? 19.562 -17.828 -6.977 1 96.31 34 ASN B CA 1
ATOM 1945 C C . ASN B 1 34 ? 18.453 -16.891 -6.504 1 96.31 34 ASN B C 1
ATOM 1947 O O . ASN B 1 34 ? 18.734 -15.781 -6.047 1 96.31 34 ASN B O 1
ATOM 1951 N N . ILE B 1 35 ? 17.25 -17.297 -6.594 1 96.56 35 ILE B N 1
ATOM 1952 C CA . ILE B 1 35 ? 16.125 -16.5 -6.145 1 96.56 35 ILE B CA 1
ATOM 1953 C C . ILE B 1 35 ? 16.203 -16.281 -4.637 1 96.56 35 ILE B C 1
ATOM 1955 O O . ILE B 1 35 ? 16.094 -15.148 -4.16 1 96.56 35 ILE B O 1
ATOM 1959 N N . SER B 1 36 ? 16.531 -17.266 -3.902 1 95 36 SER B N 1
ATOM 1960 C CA . SER B 1 36 ? 16.484 -17.266 -2.445 1 95 36 SER B CA 1
ATOM 1961 C C . SER B 1 36 ? 17.531 -16.328 -1.86 1 95 36 SER B C 1
ATOM 1963 O O . SER B 1 36 ? 17.359 -15.789 -0.766 1 95 36 SER B O 1
ATOM 1965 N N . THR B 1 37 ? 18.594 -16.062 -2.607 1 92.94 37 THR B N 1
ATOM 1966 C CA . THR B 1 37 ? 19.703 -15.289 -2.061 1 92.94 37 THR B CA 1
ATOM 1967 C C . THR B 1 37 ? 19.719 -13.875 -2.641 1 92.94 37 THR B C 1
ATOM 1969 O O . THR B 1 37 ? 20.656 -13.102 -2.379 1 92.94 37 THR B O 1
ATOM 1972 N N . THR B 1 38 ? 18.75 -13.609 -3.428 1 93.62 38 THR B N 1
ATOM 1973 C CA . THR B 1 38 ? 18.703 -12.297 -4.062 1 93.62 38 THR B CA 1
ATOM 1974 C C . THR B 1 38 ? 18.266 -11.227 -3.07 1 93.62 38 THR B C 1
ATOM 1976 O O . THR B 1 38 ? 17.344 -11.453 -2.279 1 93.62 38 THR B O 1
ATOM 1979 N N . CYS B 1 39 ? 18.938 -10.07 -3.121 1 92.88 39 CYS B N 1
ATOM 1980 C CA . CYS B 1 39 ? 18.516 -8.891 -2.375 1 92.88 39 CYS B CA 1
ATOM 1981 C C . CYS B 1 39 ? 17.781 -7.906 -3.279 1 92.88 39 CYS B C 1
ATOM 1983 O O . CYS B 1 39 ? 18.328 -7.449 -4.281 1 92.88 39 CYS B O 1
ATOM 1985 N N . LEU B 1 40 ? 16.656 -7.59 -2.943 1 93.5 40 LEU B N 1
ATOM 1986 C CA . LEU B 1 40 ? 15.906 -6.59 -3.697 1 93.5 40 LEU B CA 1
ATOM 1987 C C . LEU B 1 40 ? 16.203 -5.184 -3.182 1 93.5 40 LEU B C 1
ATOM 1989 O O . LEU B 1 40 ? 16.172 -4.941 -1.973 1 93.5 40 LEU B O 1
ATOM 1993 N N . SER B 1 41 ? 16.5 -4.328 -4.062 1 91.94 41 SER B N 1
ATOM 1994 C CA . SER B 1 41 ? 16.781 -2.939 -3.703 1 91.94 41 SER B CA 1
ATOM 1995 C C . SER B 1 41 ? 15.484 -2.172 -3.445 1 91.94 41 SER B C 1
ATOM 1997 O O . SER B 1 41 ? 14.398 -2.643 -3.785 1 91.94 41 SER B O 1
ATOM 1999 N N . TYR B 1 42 ? 15.594 -1.005 -2.881 1 91.06 42 TYR B N 1
ATOM 2000 C CA . TYR B 1 42 ? 14.43 -0.177 -2.592 1 91.06 42 TYR B CA 1
ATOM 2001 C C . TYR B 1 42 ? 13.711 0.22 -3.875 1 91.06 42 TYR B C 1
ATOM 2003 O O . TYR B 1 42 ? 12.484 0.092 -3.973 1 91.06 42 TYR B O 1
ATOM 2011 N N . PRO B 1 43 ? 14.5 0.583 -4.898 1 92.25 43 PRO B N 1
ATOM 2012 C CA . PRO B 1 43 ? 13.812 0.886 -6.156 1 92.25 43 PRO B CA 1
ATOM 2013 C C . PRO B 1 43 ? 13.086 -0.324 -6.738 1 92.25 43 PRO B C 1
ATOM 2015 O O . PRO B 1 43 ? 12.008 -0.179 -7.32 1 92.25 43 PRO B O 1
ATOM 2018 N N . GLU B 1 44 ? 13.641 -1.462 -6.551 1 95.12 44 GLU B N 1
ATOM 2019 C CA . GLU B 1 44 ? 12.977 -2.674 -7.023 1 95.12 44 GLU B CA 1
ATOM 2020 C C . GLU B 1 44 ? 11.688 -2.936 -6.246 1 95.12 44 GLU B C 1
ATOM 2022 O O . GLU B 1 44 ? 10.695 -3.387 -6.82 1 95.12 44 GLU B O 1
ATOM 2027 N N . GLN B 1 45 ? 11.742 -2.635 -4.941 1 94.5 45 GLN B N 1
ATOM 2028 C CA . GLN B 1 45 ? 10.531 -2.775 -4.141 1 94.5 45 GLN B CA 1
ATOM 2029 C C . GLN B 1 45 ? 9.414 -1.889 -4.676 1 94.5 45 GLN B C 1
ATOM 2031 O O . GLN B 1 45 ? 8.266 -2.33 -4.789 1 94.5 45 GLN B O 1
ATOM 2036 N N . GLU B 1 46 ? 9.734 -0.73 -5.039 1 95.12 46 GLU B N 1
ATOM 2037 C CA . GLU B 1 46 ? 8.758 0.197 -5.598 1 95.12 46 GLU B CA 1
ATOM 2038 C C . GLU B 1 46 ? 8.266 -0.274 -6.965 1 95.12 46 GLU B C 1
ATOM 2040 O O . GLU B 1 46 ? 7.078 -0.172 -7.273 1 95.12 46 GLU B O 1
ATOM 2045 N N . GLU B 1 47 ? 9.172 -0.776 -7.715 1 97.38 47 GLU B N 1
ATOM 2046 C CA . GLU B 1 47 ? 8.812 -1.284 -9.039 1 97.38 47 GLU B CA 1
ATOM 2047 C C . GLU B 1 47 ? 7.816 -2.436 -8.938 1 97.38 47 GLU B C 1
ATOM 2049 O O . GLU B 1 47 ? 6.812 -2.459 -9.648 1 97.38 47 GLU B O 1
ATOM 2054 N N . ILE B 1 48 ? 8.055 -3.326 -8.047 1 97.75 48 ILE B N 1
ATOM 2055 C CA . ILE B 1 48 ? 7.172 -4.473 -7.848 1 97.75 48 ILE B CA 1
ATOM 2056 C C . ILE B 1 48 ? 5.77 -3.99 -7.48 1 97.75 48 ILE B C 1
ATOM 2058 O O . ILE B 1 48 ? 4.773 -4.52 -7.98 1 97.75 48 ILE B O 1
ATOM 2062 N N . ALA B 1 49 ? 5.75 -2.959 -6.688 1 96.25 49 ALA B N 1
ATOM 2063 C CA . ALA B 1 49 ? 4.477 -2.432 -6.215 1 96.25 49 ALA B CA 1
ATOM 2064 C C . ALA B 1 49 ? 3.859 -1.485 -7.238 1 96.25 49 ALA B C 1
ATOM 2066 O O . ALA B 1 49 ? 2.84 -0.846 -6.969 1 96.25 49 ALA B O 1
ATOM 2067 N N . GLY B 1 50 ? 4.473 -1.328 -8.398 1 96.38 50 GLY B N 1
ATOM 2068 C CA . GLY B 1 50 ? 3.934 -0.496 -9.461 1 96.38 50 GLY B CA 1
ATOM 2069 C C . GLY B 1 50 ? 4.109 0.989 -9.203 1 96.38 50 GLY B C 1
ATOM 2070 O O . GLY B 1 50 ? 3.297 1.802 -9.648 1 96.38 50 GLY B O 1
ATOM 2071 N N . TYR B 1 51 ? 5.016 1.304 -8.344 1 94.38 51 TYR B N 1
ATOM 2072 C CA . TYR B 1 51 ? 5.32 2.689 -8.016 1 94.38 51 TYR B CA 1
ATOM 2073 C C . TYR B 1 51 ? 4.109 3.389 -7.41 1 94.38 51 TYR B C 1
ATOM 2075 O O . TYR B 1 51 ? 3.869 4.57 -7.68 1 94.38 51 TYR B O 1
ATOM 2083 N N . THR B 1 52 ? 3.402 2.598 -6.602 1 93.44 52 THR B N 1
ATOM 2084 C CA . THR B 1 52 ? 2.219 3.172 -5.973 1 93.44 52 THR B CA 1
ATOM 2085 C C . THR B 1 52 ? 2.508 3.543 -4.52 1 93.44 52 THR B C 1
ATOM 2087 O O . THR B 1 52 ? 1.75 4.297 -3.902 1 93.44 52 THR B O 1
ATOM 2090 N N . LEU B 1 53 ? 3.6 3.029 -4.004 1 93.19 53 LEU B N 1
ATOM 2091 C CA . LEU B 1 53 ? 3.992 3.24 -2.613 1 93.19 53 LEU B CA 1
ATOM 2092 C C . LEU B 1 53 ? 5.484 3.529 -2.508 1 93.19 53 LEU B C 1
ATOM 2094 O O . LEU B 1 53 ? 6.258 3.16 -3.395 1 93.19 53 LEU B O 1
ATOM 2098 N N . GLY B 1 54 ? 5.859 4.156 -1.403 1 91.25 54 GLY B N 1
ATOM 2099 C CA . GLY B 1 54 ? 7.277 4.262 -1.102 1 91.25 54 GLY B CA 1
ATOM 2100 C C . GLY B 1 54 ? 7.922 2.92 -0.804 1 91.25 54 GLY B C 1
ATOM 2101 O O . GLY B 1 54 ? 7.227 1.942 -0.513 1 91.25 54 GLY B O 1
ATOM 2102 N N . TYR B 1 55 ? 9.18 2.887 -0.832 1 91.31 55 TYR B N 1
ATOM 2103 C CA . TYR B 1 55 ? 9.922 1.632 -0.822 1 91.31 55 TYR B CA 1
ATOM 2104 C C . TYR B 1 55 ? 9.711 0.882 0.487 1 91.31 55 TYR B C 1
ATOM 2106 O O . TYR B 1 55 ? 9.711 -0.351 0.511 1 91.31 55 TYR B O 1
ATOM 2114 N N . ARG B 1 56 ? 9.477 1.513 1.557 1 89.62 56 ARG B N 1
ATOM 2115 C CA . ARG B 1 56 ? 9.281 0.831 2.832 1 89.62 56 ARG B CA 1
ATOM 2116 C C . ARG B 1 56 ? 7.93 0.122 2.877 1 89.62 56 ARG B C 1
ATOM 2118 O O . ARG B 1 56 ? 7.848 -1.038 3.285 1 89.62 56 ARG B O 1
ATOM 2125 N N . MET B 1 57 ? 6.938 0.838 2.465 1 91.38 57 MET B N 1
ATOM 2126 C CA . MET B 1 57 ? 5.609 0.228 2.43 1 91.38 57 MET B CA 1
ATOM 2127 C C . MET B 1 57 ? 5.527 -0.832 1.337 1 91.38 57 MET B C 1
ATOM 2129 O O . MET B 1 57 ? 4.902 -1.876 1.525 1 91.38 57 MET B O 1
ATOM 2133 N N . ALA B 1 58 ? 6.141 -0.495 0.267 1 93.5 58 ALA B N 1
ATOM 2134 C CA . ALA B 1 58 ? 6.191 -1.465 -0.825 1 93.5 58 ALA B CA 1
ATOM 2135 C C . ALA B 1 58 ? 6.789 -2.787 -0.358 1 93.5 58 ALA B C 1
ATOM 2137 O O . ALA B 1 58 ? 6.289 -3.859 -0.703 1 93.5 58 ALA B O 1
ATOM 2138 N N . LYS B 1 59 ? 7.789 -2.662 0.39 1 92.94 59 LYS B N 1
ATOM 2139 C CA . LYS B 1 59 ? 8.438 -3.865 0.901 1 92.94 59 LYS B CA 1
ATOM 2140 C C . LYS B 1 59 ? 7.465 -4.711 1.718 1 92.94 59 LYS B C 1
ATOM 2142 O O . LYS B 1 59 ? 7.43 -5.934 1.575 1 92.94 59 LYS B O 1
ATOM 2147 N N . ILE B 1 60 ? 6.703 -4.102 2.496 1 90.06 60 ILE B N 1
ATOM 2148 C CA . ILE B 1 60 ? 5.719 -4.801 3.316 1 90.06 60 ILE B CA 1
ATOM 2149 C C . ILE B 1 60 ? 4.688 -5.477 2.42 1 90.06 60 ILE B C 1
ATOM 2151 O O . ILE B 1 60 ? 4.359 -6.652 2.615 1 90.06 60 ILE B O 1
ATOM 2155 N N . LEU B 1 61 ? 4.238 -4.766 1.439 1 92.38 61 LEU B N 1
ATOM 2156 C CA . LEU B 1 61 ? 3.246 -5.289 0.509 1 92.38 61 LEU B CA 1
ATOM 2157 C C . LEU B 1 61 ? 3.811 -6.461 -0.291 1 92.38 61 LEU B C 1
ATOM 2159 O O . LEU B 1 61 ? 3.123 -7.461 -0.508 1 92.38 61 LEU B O 1
ATOM 2163 N N . ASN B 1 62 ? 5.051 -6.27 -0.645 1 94.12 62 ASN B N 1
ATOM 2164 C CA . ASN B 1 62 ? 5.66 -7.184 -1.604 1 94.12 62 ASN B CA 1
ATOM 2165 C C . ASN B 1 62 ? 5.898 -8.562 -0.995 1 94.12 62 ASN B C 1
ATOM 2167 O O . ASN B 1 62 ? 6.035 -9.547 -1.718 1 94.12 62 ASN B O 1
ATOM 2171 N N . VAL B 1 63 ? 5.934 -8.625 0.332 1 90.44 63 VAL B N 1
ATOM 2172 C CA . VAL B 1 63 ? 6.055 -9.914 0.995 1 90.44 63 VAL B CA 1
ATOM 2173 C C . VAL B 1 63 ? 4.934 -10.844 0.535 1 90.44 63 VAL B C 1
ATOM 2175 O O . VAL B 1 63 ? 5.16 -12.023 0.277 1 90.44 63 VAL B O 1
ATOM 2178 N N . TYR B 1 64 ? 3.83 -10.258 0.308 1 89.94 64 TYR B N 1
ATOM 2179 C CA . TYR B 1 64 ? 2.678 -11.055 -0.1 1 89.94 64 TYR B CA 1
ATOM 2180 C C . TYR B 1 64 ? 2.48 -11 -1.61 1 89.94 64 TYR B C 1
ATOM 2182 O O . TYR B 1 64 ? 2.129 -12 -2.236 1 89.94 64 TYR B O 1
ATOM 2190 N N . LEU B 1 65 ? 2.762 -9.898 -2.143 1 93.69 65 LEU B N 1
ATOM 2191 C CA . LEU B 1 65 ? 2.488 -9.664 -3.555 1 93.69 65 LEU B CA 1
ATOM 2192 C C . LEU B 1 65 ? 3.324 -10.586 -4.434 1 93.69 65 LEU B C 1
ATOM 2194 O O . LEU B 1 65 ? 2.812 -11.164 -5.398 1 93.69 65 LEU B O 1
ATOM 2198 N N . ILE B 1 66 ? 4.535 -10.758 -4.102 1 95.44 66 ILE B N 1
ATOM 2199 C CA . ILE B 1 66 ? 5.426 -11.617 -4.879 1 95.44 66 ILE B CA 1
ATOM 2200 C C . ILE B 1 66 ? 4.957 -13.062 -4.793 1 95.44 66 ILE B C 1
ATOM 2202 O O . ILE B 1 66 ? 4.945 -13.781 -5.797 1 95.44 66 ILE B O 1
ATOM 2206 N N . SER B 1 67 ? 4.539 -13.406 -3.594 1 92.38 67 SER B N 1
ATOM 2207 C CA . SER B 1 67 ? 4.039 -14.758 -3.383 1 92.38 67 SER B CA 1
ATOM 2208 C C . SER B 1 67 ? 2.809 -15.031 -4.242 1 92.38 67 SER B C 1
ATOM 2210 O O . SER B 1 67 ? 2.734 -16.062 -4.918 1 92.38 67 SER B O 1
ATOM 2212 N N . GLU B 1 68 ? 1.963 -14.125 -4.289 1 92.38 68 GLU B N 1
ATOM 2213 C CA . GLU B 1 68 ? 0.746 -14.305 -5.074 1 92.38 68 GLU B CA 1
ATOM 2214 C C . GLU B 1 68 ? 1.034 -14.195 -6.57 1 92.38 68 GLU B C 1
ATOM 2216 O O . GLU B 1 68 ? 0.419 -14.898 -7.375 1 92.38 68 GLU B O 1
ATOM 2221 N N . ALA B 1 69 ? 1.941 -13.391 -6.883 1 94.94 69 ALA B N 1
ATOM 2222 C CA . ALA B 1 69 ? 2.27 -13.156 -8.289 1 94.94 69 ALA B CA 1
ATOM 2223 C C . ALA B 1 69 ? 2.869 -14.406 -8.922 1 94.94 69 ALA B C 1
ATOM 2225 O O . ALA B 1 69 ? 2.535 -14.758 -10.055 1 94.94 69 ALA B O 1
ATOM 2226 N N . HIS B 1 70 ? 3.771 -15.008 -8.188 1 96.19 70 HIS B N 1
ATOM 2227 C CA . HIS B 1 70 ? 4.359 -16.172 -8.836 1 96.19 70 HIS B CA 1
ATOM 2228 C C . HIS B 1 70 ? 3.344 -17.297 -8.984 1 96.19 70 HIS B C 1
ATOM 2230 O O . HIS B 1 70 ? 3.4 -18.078 -9.938 1 96.19 70 HIS B O 1
ATOM 2236 N N . PHE B 1 71 ? 2.381 -17.375 -8.062 1 94.38 71 PHE B N 1
ATOM 2237 C CA . PHE B 1 71 ? 1.297 -18.328 -8.227 1 94.38 71 PHE B CA 1
ATOM 2238 C C . PHE B 1 71 ? 0.499 -18.031 -9.492 1 94.38 71 PHE B C 1
ATOM 2240 O O . PHE B 1 71 ? 0.11 -18.953 -10.219 1 94.38 71 PHE B O 1
ATOM 2247 N N . LEU B 1 72 ? 0.254 -16.797 -9.734 1 93.69 72 LEU B N 1
ATOM 2248 C CA . LEU B 1 72 ? -0.492 -16.391 -10.93 1 93.69 72 LEU B CA 1
ATOM 2249 C C . LEU B 1 72 ? 0.279 -16.75 -12.195 1 93.69 72 LEU B C 1
ATOM 2251 O O . LEU B 1 72 ? -0.314 -17.188 -13.188 1 93.69 72 LEU B O 1
ATOM 2255 N N . ILE B 1 73 ? 1.504 -16.578 -12.125 1 96.56 73 ILE B N 1
ATOM 2256 C CA . ILE B 1 73 ? 2.346 -17 -13.234 1 96.56 73 ILE B CA 1
ATOM 2257 C C . ILE B 1 73 ? 2.18 -18.5 -13.477 1 96.56 73 ILE B C 1
ATOM 2259 O O . ILE B 1 73 ? 1.952 -18.922 -14.609 1 96.56 73 ILE B O 1
ATOM 2263 N N . GLY B 1 74 ? 2.295 -19.234 -12.422 1 96.56 74 GLY B N 1
ATOM 2264 C CA . GLY B 1 74 ? 2.146 -20.672 -12.516 1 96.56 74 GLY B CA 1
ATOM 2265 C C . GLY B 1 74 ? 0.797 -21.094 -13.062 1 96.56 74 GLY B C 1
ATOM 2266 O O . GLY B 1 74 ? 0.717 -22 -13.898 1 96.56 74 GLY B O 1
ATOM 2267 N N . ARG B 1 75 ? -0.22 -20.438 -12.664 1 95.06 75 ARG B N 1
ATOM 2268 C CA . ARG B 1 75 ? -1.561 -20.75 -13.148 1 95.06 75 ARG B CA 1
ATOM 2269 C C . ARG B 1 75 ? -1.685 -20.453 -14.641 1 95.06 75 ARG B C 1
ATOM 2271 O O . ARG B 1 75 ? -2.336 -21.203 -15.367 1 95.06 75 ARG B O 1
ATOM 2278 N N . THR B 1 76 ? -1.119 -19.453 -15.031 1 96.12 76 THR B N 1
ATOM 2279 C CA . THR B 1 76 ? -1.13 -19.094 -16.438 1 96.12 76 THR B CA 1
ATOM 2280 C C . THR B 1 76 ? -0.454 -20.188 -17.281 1 96.12 76 THR B C 1
ATOM 2282 O O . THR B 1 76 ? -0.988 -20.609 -18.297 1 96.12 76 THR B O 1
ATOM 2285 N N . GLU B 1 77 ? 0.669 -20.641 -16.797 1 97.38 77 GLU B N 1
ATOM 2286 C CA . GLU B 1 77 ? 1.406 -21.688 -17.5 1 97.38 77 GLU B CA 1
ATOM 2287 C C . GLU B 1 77 ? 0.651 -23.016 -17.484 1 97.38 77 GLU B C 1
ATOM 2289 O O . GLU B 1 77 ? 0.664 -23.766 -18.453 1 97.38 77 GLU B O 1
ATOM 2294 N N . LEU B 1 78 ? 0.035 -23.234 -16.359 1 97 78 LEU B N 1
ATOM 2295 C CA . LEU B 1 78 ? -0.75 -24.453 -16.234 1 97 78 LEU B CA 1
ATOM 2296 C C . LEU B 1 78 ? -1.911 -24.469 -17.219 1 97 78 LEU B C 1
ATOM 2298 O O . LEU B 1 78 ? -2.135 -25.453 -17.922 1 97 78 LEU B O 1
ATOM 2302 N N . ARG B 1 79 ? -2.592 -23.375 -17.312 1 96.31 79 ARG B N 1
ATOM 2303 C CA . ARG B 1 79 ? -3.691 -23.25 -18.266 1 96.31 79 ARG B CA 1
ATOM 2304 C C . ARG B 1 79 ? -3.199 -23.438 -19.703 1 96.31 79 ARG B C 1
ATOM 2306 O O . ARG B 1 79 ? -3.828 -24.156 -20.484 1 96.31 79 ARG B O 1
ATOM 2313 N N . ALA B 1 80 ? -2.143 -22.844 -19.969 1 96.31 80 ALA B N 1
ATOM 2314 C CA . ALA B 1 80 ? -1.574 -22.953 -21.312 1 96.31 80 ALA B CA 1
ATOM 2315 C C . ALA B 1 80 ? -1.211 -24.406 -21.641 1 96.31 80 ALA B C 1
ATOM 2317 O O . ALA B 1 80 ? -1.488 -24.891 -22.734 1 96.31 80 ALA B O 1
ATOM 2318 N N . ALA B 1 81 ? -0.628 -25.047 -20.734 1 97.06 81 ALA B N 1
ATOM 2319 C CA . ALA B 1 81 ? -0.198 -26.422 -20.938 1 97.06 81 ALA B CA 1
ATOM 2320 C C . ALA B 1 81 ? -1.393 -27.344 -21.188 1 97.06 81 ALA B C 1
ATOM 2322 O O . ALA B 1 81 ? -1.301 -28.297 -21.969 1 97.06 81 ALA B O 1
ATOM 2323 N N . LEU B 1 82 ? -2.479 -27 -20.562 1 97.38 82 LEU B N 1
ATOM 2324 C CA . LEU B 1 82 ? -3.654 -27.859 -20.656 1 97.38 82 LEU B CA 1
ATOM 2325 C C . LEU B 1 82 ? -4.586 -27.391 -21.766 1 97.38 82 LEU B C 1
ATOM 2327 O O . LEU B 1 82 ? -5.637 -28 -22 1 97.38 82 LEU B O 1
ATOM 2331 N N . GLY B 1 83 ? -4.246 -26.281 -22.406 1 95.31 83 GLY B N 1
ATOM 2332 C CA . GLY B 1 83 ? -5.066 -25.734 -23.469 1 95.31 83 GLY B CA 1
ATOM 2333 C C . GLY B 1 83 ? -6.336 -25.078 -22.969 1 95.31 83 GLY B C 1
ATOM 2334 O O . GLY B 1 83 ? -7.348 -25.062 -23.672 1 95.31 83 GLY B O 1
ATOM 2335 N N . MET B 1 84 ? -6.289 -24.656 -21.703 1 95.75 84 MET B N 1
ATOM 2336 C CA . MET B 1 84 ? -7.43 -23.953 -21.125 1 95.75 84 MET B CA 1
ATOM 2337 C C . MET B 1 84 ? -7.395 -22.469 -21.484 1 95.75 84 MET B C 1
ATOM 2339 O O . MET B 1 84 ? -6.324 -21.906 -21.688 1 95.75 84 MET B O 1
ATOM 2343 N N . PRO B 1 85 ? -8.547 -21.828 -21.578 1 93.44 85 PRO B N 1
ATOM 2344 C CA . PRO B 1 85 ? -8.555 -20.391 -21.828 1 93.44 85 PRO B CA 1
ATOM 2345 C C . PRO B 1 85 ? -7.898 -19.594 -20.703 1 93.44 85 PRO B C 1
ATOM 2347 O O . PRO B 1 85 ? -7.836 -20.062 -19.562 1 93.44 85 PRO B O 1
ATOM 2350 N N . PRO B 1 86 ? -7.477 -18.438 -21.062 1 92.31 86 PRO B N 1
ATOM 2351 C CA . PRO B 1 86 ? -6.91 -17.594 -20.016 1 92.31 86 PRO B CA 1
ATOM 2352 C C . PRO B 1 86 ? -7.914 -17.266 -18.906 1 92.31 86 PRO B C 1
ATOM 2354 O O . PRO B 1 86 ? -9.125 -17.297 -19.141 1 92.31 86 PRO B O 1
ATOM 2357 N N . ARG B 1 87 ? -7.305 -16.938 -17.828 1 86.5 87 ARG B N 1
ATOM 2358 C CA . ARG B 1 87 ? -8.164 -16.594 -16.688 1 86.5 87 ARG B CA 1
ATOM 2359 C C . ARG B 1 87 ? -8.914 -15.297 -16.938 1 86.5 87 ARG B C 1
ATOM 2361 O O . ARG B 1 87 ? -8.336 -14.328 -17.438 1 86.5 87 ARG B O 1
ATOM 2368 N N . GLY B 1 88 ? -10.141 -15.258 -16.578 1 83.88 88 GLY B N 1
ATOM 2369 C CA . GLY B 1 88 ? -10.922 -14.039 -16.625 1 83.88 88 GLY B CA 1
ATOM 2370 C C . GLY B 1 88 ? -10.711 -13.141 -15.414 1 83.88 88 GLY B C 1
ATOM 2371 O O . GLY B 1 88 ? -9.789 -13.359 -14.625 1 83.88 88 GLY B O 1
ATOM 2372 N N . PRO B 1 89 ? -11.539 -12.141 -15.336 1 84.19 89 PRO B N 1
ATOM 2373 C CA . PRO B 1 89 ? -11.445 -11.234 -14.188 1 84.19 89 PRO B CA 1
ATOM 2374 C C . PRO B 1 89 ? -11.625 -11.953 -12.852 1 84.19 89 PRO B C 1
ATOM 2376 O O . PRO B 1 89 ? -12.219 -13.039 -12.805 1 84.19 89 PRO B O 1
ATOM 2379 N N . TRP B 1 90 ? -11.109 -11.312 -11.922 1 81.5 90 TRP B N 1
ATOM 2380 C CA . TRP B 1 90 ? -11.203 -11.891 -10.586 1 81.5 90 TRP B CA 1
ATOM 2381 C C . TRP B 1 90 ? -12.664 -12.039 -10.164 1 81.5 90 TRP B C 1
ATOM 2383 O O . TRP B 1 90 ? -13.492 -11.164 -10.438 1 81.5 90 TRP B O 1
ATOM 2393 N N . LYS B 1 91 ? -12.867 -13.172 -9.578 1 75.31 91 LYS B N 1
ATOM 2394 C CA . LYS B 1 91 ? -14.188 -13.445 -9.031 1 75.31 91 LYS B CA 1
ATOM 2395 C C . LYS B 1 91 ? -14.094 -13.875 -7.566 1 75.31 91 LYS B C 1
ATOM 2397 O O . LYS B 1 91 ? -13.031 -14.289 -7.102 1 75.31 91 LYS B O 1
ATOM 2402 N N . ARG B 1 92 ? -15.211 -13.656 -6.902 1 73 92 ARG B N 1
ATOM 2403 C CA . ARG B 1 92 ? -15.266 -14.125 -5.52 1 73 92 ARG B CA 1
ATOM 2404 C C . ARG B 1 92 ? -15.062 -15.633 -5.445 1 73 92 ARG B C 1
ATOM 2406 O O . ARG B 1 92 ? -15.586 -16.375 -6.273 1 73 92 ARG B O 1
ATOM 2413 N N . LYS B 1 93 ? -14.234 -15.977 -4.5 1 73.25 93 LYS B N 1
ATOM 2414 C CA . LYS B 1 93 ? -13.969 -17.406 -4.324 1 73.25 93 LYS B CA 1
ATOM 2415 C C . LYS B 1 93 ? -15.227 -18.156 -3.914 1 73.25 93 LYS B C 1
ATOM 2417 O O . LYS B 1 93 ? -15.992 -17.688 -3.076 1 73.25 93 LYS B O 1
ATOM 2422 N N . ARG B 1 94 ? -15.398 -19.312 -4.648 1 75.69 94 ARG B N 1
ATOM 2423 C CA . ARG B 1 94 ? -16.469 -20.234 -4.281 1 75.69 94 ARG B CA 1
ATOM 2424 C C . ARG B 1 94 ? -15.922 -21.375 -3.434 1 75.69 94 ARG B C 1
ATOM 2426 O O . ARG B 1 94 ? -14.805 -21.844 -3.65 1 75.69 94 ARG B O 1
ATOM 2433 N N . ASN B 1 95 ? -16.391 -21.484 -2.26 1 78.88 95 ASN B N 1
ATOM 2434 C CA . ASN B 1 95 ? -16.031 -22.672 -1.478 1 78.88 95 ASN B CA 1
ATOM 2435 C C . ASN B 1 95 ? -16.688 -23.938 -2.033 1 78.88 95 ASN B C 1
ATOM 2437 O O . ASN B 1 95 ? -17.719 -24.359 -1.545 1 78.88 95 ASN B O 1
ATOM 2441 N N . LEU B 1 96 ? -15.844 -24.516 -2.975 1 86.62 96 LEU B N 1
ATOM 2442 C CA . LEU B 1 96 ? -16.391 -25.703 -3.641 1 86.62 96 LEU B CA 1
ATOM 2443 C C . LEU B 1 96 ? -16.016 -26.969 -2.887 1 86.62 96 LEU B C 1
ATOM 2445 O O . LEU B 1 96 ? -14.867 -27.125 -2.463 1 86.62 96 LEU B O 1
ATOM 2449 N N . LYS B 1 97 ? -17.094 -27.828 -2.793 1 90.75 97 LYS B N 1
ATOM 2450 C CA . LYS B 1 97 ? -16.844 -29.172 -2.283 1 90.75 97 LYS B CA 1
ATOM 2451 C C . LYS B 1 97 ? -16.391 -30.109 -3.404 1 90.75 97 LYS B C 1
ATOM 2453 O O . LYS B 1 97 ? -16.594 -29.812 -4.582 1 90.75 97 LYS B O 1
ATOM 2458 N N . GLU B 1 98 ? -15.773 -31.172 -2.924 1 94.38 98 GLU B N 1
ATOM 2459 C CA . GLU B 1 98 ? -15.281 -32.125 -3.908 1 94.38 98 GLU B CA 1
ATOM 2460 C C . GLU B 1 98 ? -16.406 -32.625 -4.809 1 94.38 98 GLU B C 1
ATOM 2462 O O . GLU B 1 98 ? -16.219 -32.781 -6.016 1 94.38 98 GLU B O 1
ATOM 2467 N N . GLU B 1 99 ? -17.531 -32.781 -4.258 1 95.56 99 GLU B N 1
ATOM 2468 C CA . GLU B 1 99 ? -18.688 -33.25 -5.023 1 95.56 99 GLU B CA 1
ATOM 2469 C C . GLU B 1 99 ? -19.062 -32.25 -6.117 1 95.56 99 GLU B C 1
ATOM 2471 O O . GLU B 1 99 ? -19.453 -32.656 -7.215 1 95.56 99 GLU B O 1
ATOM 2476 N N . ASP B 1 100 ? -19 -31.031 -5.828 1 95.5 100 ASP B N 1
ATOM 2477 C CA . ASP B 1 100 ? -19.312 -29.969 -6.789 1 95.5 100 ASP B CA 1
ATOM 2478 C C . ASP B 1 100 ? -18.297 -29.969 -7.934 1 95.5 100 ASP B C 1
ATOM 2480 O O . ASP B 1 100 ? -18.656 -29.703 -9.078 1 95.5 100 ASP B O 1
ATOM 2484 N N . ILE B 1 101 ? -17.047 -30.281 -7.566 1 95.62 101 ILE B N 1
ATOM 2485 C CA . ILE B 1 101 ? -15.984 -30.297 -8.562 1 95.62 101 ILE B CA 1
ATOM 2486 C C . ILE B 1 101 ? -16.172 -31.484 -9.508 1 95.62 101 ILE B C 1
ATOM 2488 O O . ILE B 1 101 ? -16.125 -31.328 -10.727 1 95.62 101 ILE B O 1
ATOM 2492 N N . LEU B 1 102 ? -16.5 -32.594 -8.922 1 96.62 102 LEU B N 1
ATOM 2493 C CA . LEU B 1 102 ? -16.641 -33.844 -9.688 1 96.62 102 LEU B CA 1
ATOM 2494 C C . LEU B 1 102 ? -17.875 -33.781 -10.586 1 96.62 102 LEU B C 1
ATOM 2496 O O . LEU B 1 102 ? -17.938 -34.469 -11.602 1 96.62 102 LEU B O 1
ATOM 2500 N N . ALA B 1 103 ? -18.766 -32.938 -10.258 1 96.69 103 ALA B N 1
ATOM 2501 C CA . ALA B 1 103 ? -20.031 -32.844 -10.984 1 96.69 103 ALA B CA 1
ATOM 2502 C C . ALA B 1 103 ? -19.875 -31.969 -12.234 1 96.69 103 ALA B C 1
ATOM 2504 O O . ALA B 1 103 ? -20.828 -31.828 -13.008 1 96.69 103 ALA B O 1
ATOM 2505 N N . ALA B 1 104 ? -18.734 -31.469 -12.422 1 96.94 104 ALA B N 1
ATOM 2506 C CA . ALA B 1 104 ? -18.531 -30.641 -13.602 1 96.94 104 ALA B CA 1
ATOM 2507 C C . ALA B 1 104 ? -18.844 -31.406 -14.883 1 96.94 104 ALA B C 1
ATOM 2509 O O . ALA B 1 104 ? -18.312 -32.5 -15.094 1 96.94 104 ALA B O 1
ATOM 2510 N N . PRO B 1 105 ? -19.609 -30.812 -15.711 1 96.81 105 PRO B N 1
ATOM 2511 C CA . PRO B 1 105 ? -20.062 -31.547 -16.891 1 96.81 105 PRO B CA 1
ATOM 2512 C C . PRO B 1 105 ? -19 -31.594 -18 1 96.81 105 PRO B C 1
ATOM 2514 O O . PRO B 1 105 ? -19.062 -32.438 -18.875 1 96.81 105 PRO B O 1
ATOM 2517 N N . THR B 1 106 ? -18.156 -30.594 -18.062 1 97 106 THR B N 1
ATOM 2518 C CA . THR B 1 106 ? -17.109 -30.531 -19.094 1 97 106 THR B CA 1
ATOM 2519 C C . THR B 1 106 ? -15.727 -30.5 -18.453 1 97 106 THR B C 1
ATOM 2521 O O . THR B 1 106 ? -15.586 -30.219 -17.266 1 97 106 THR B O 1
ATOM 2524 N N . ILE B 1 107 ? -14.742 -30.812 -19.219 1 96.75 107 ILE B N 1
ATOM 2525 C CA . ILE B 1 107 ? -13.367 -30.812 -18.734 1 96.75 107 ILE B CA 1
ATOM 2526 C C . ILE B 1 107 ? -12.938 -29.391 -18.375 1 96.75 107 ILE B C 1
ATOM 2528 O O . ILE B 1 107 ? -12.203 -29.188 -17.406 1 96.75 107 ILE B O 1
ATOM 2532 N N . GLU B 1 108 ? -13.398 -28.469 -19.203 1 95.94 108 GLU B N 1
ATOM 2533 C CA . GLU B 1 108 ? -13.086 -27.062 -18.953 1 95.94 108 GLU B CA 1
ATOM 2534 C C . GLU B 1 108 ? -13.656 -26.609 -17.609 1 95.94 108 GLU B C 1
ATOM 2536 O O . GLU B 1 108 ? -12.961 -25.969 -16.812 1 95.94 108 GLU B O 1
ATOM 2541 N N . GLU B 1 109 ? -14.859 -26.953 -17.391 1 95.69 109 GLU B N 1
ATOM 2542 C CA . GLU B 1 109 ? -15.484 -26.594 -16.125 1 95.69 109 GLU B CA 1
ATOM 2543 C C . GLU B 1 109 ? -14.836 -27.344 -14.961 1 95.69 109 GLU B C 1
ATOM 2545 O O . GLU B 1 109 ? -14.688 -26.781 -13.867 1 95.69 109 GLU B O 1
ATOM 2550 N N . TYR B 1 110 ? -14.5 -28.562 -15.188 1 96.94 110 TYR B N 1
ATOM 2551 C CA . TYR B 1 110 ? -13.797 -29.344 -14.172 1 96.94 110 TYR B CA 1
ATOM 2552 C C . TYR B 1 110 ? -12.492 -28.656 -13.773 1 96.94 110 TYR B C 1
ATOM 2554 O O . TYR B 1 110 ? -12.203 -28.5 -12.586 1 96.94 110 TYR B O 1
ATOM 2562 N N . TYR B 1 111 ? -11.773 -28.219 -14.758 1 96.12 111 TYR B N 1
ATOM 2563 C CA . TYR B 1 111 ? -10.523 -27.516 -14.508 1 96.12 111 TYR B CA 1
ATOM 2564 C C . TYR B 1 111 ? -10.758 -26.234 -13.703 1 96.12 111 TYR B C 1
ATOM 2566 O O . TYR B 1 111 ? -10.055 -25.984 -12.727 1 96.12 111 TYR B O 1
ATOM 2574 N N . GLU B 1 112 ? -11.734 -25.469 -14.117 1 92.56 112 GLU B N 1
ATOM 2575 C CA . GLU B 1 112 ? -12.023 -24.203 -13.445 1 92.56 112 GLU B CA 1
ATOM 2576 C C . GLU B 1 112 ? -12.336 -24.422 -11.969 1 92.56 112 GLU B C 1
ATOM 2578 O O . GLU B 1 112 ? -11.82 -23.703 -11.109 1 92.56 112 GLU B O 1
ATOM 2583 N N . ARG B 1 113 ? -13.086 -25.406 -11.703 1 92.12 113 ARG B N 1
ATOM 2584 C CA . ARG B 1 113 ? -13.453 -25.703 -10.328 1 92.12 113 ARG B CA 1
ATOM 2585 C C . ARG B 1 113 ? -12.258 -26.203 -9.523 1 92.12 113 ARG B C 1
ATOM 2587 O O . ARG B 1 113 ? -12.07 -25.812 -8.367 1 92.12 113 ARG B O 1
ATOM 2594 N N . ARG B 1 114 ? -11.469 -27.016 -10.148 1 92.69 114 ARG B N 1
ATOM 2595 C CA . ARG B 1 114 ? -10.266 -27.516 -9.5 1 92.69 114 ARG B CA 1
ATOM 2596 C C . ARG B 1 114 ? -9.281 -26.391 -9.195 1 92.69 114 ARG B C 1
ATOM 2598 O O . ARG B 1 114 ? -8.734 -26.312 -8.094 1 92.69 114 ARG B O 1
ATOM 2605 N N . GLU B 1 115 ? -9.086 -25.547 -10.164 1 90.5 115 GLU B N 1
ATOM 2606 C CA . GLU B 1 115 ? -8.188 -24.406 -9.992 1 90.5 115 GLU B CA 1
ATOM 2607 C C . GLU B 1 115 ? -8.672 -23.5 -8.867 1 90.5 115 GLU B C 1
ATOM 2609 O O . GLU B 1 115 ? -7.867 -23.016 -8.062 1 90.5 115 GLU B O 1
ATOM 2614 N N . GLU B 1 116 ? -9.93 -23.25 -8.852 1 86.06 116 GLU B N 1
ATOM 2615 C CA . GLU B 1 116 ? -10.516 -22.375 -7.832 1 86.06 116 GLU B CA 1
ATOM 2616 C C . GLU B 1 116 ? -10.344 -22.969 -6.438 1 86.06 116 GLU B C 1
ATOM 2618 O O . GLU B 1 116 ? -10.289 -22.234 -5.449 1 86.06 116 GLU B O 1
ATOM 2623 N N . SER B 1 117 ? -10.281 -24.188 -6.387 1 85.12 117 SER B N 1
ATOM 2624 C CA . SER B 1 117 ? -10.188 -24.875 -5.102 1 85.12 117 SER B CA 1
ATOM 2625 C C . SER B 1 117 ? -8.766 -24.828 -4.559 1 85.12 117 SER B C 1
ATOM 2627 O O . SER B 1 117 ? -8.523 -25.172 -3.398 1 85.12 117 SER B O 1
ATOM 2629 N N . LEU B 1 118 ? -7.871 -24.328 -5.422 1 82 118 LEU B N 1
ATOM 2630 C CA . LEU B 1 118 ? -6.488 -24.203 -4.969 1 82 118 LEU B CA 1
ATOM 2631 C C . LEU B 1 118 ? -6.352 -23.047 -3.971 1 82 118 LEU B C 1
ATOM 2633 O O . LEU B 1 118 ? -6.93 -21.984 -4.164 1 82 118 LEU B O 1
ATOM 2637 N N . PHE B 1 119 ? -5.734 -23.203 -2.877 1 70.06 119 PHE B N 1
ATOM 2638 C CA . PHE B 1 119 ? -5.629 -22.266 -1.756 1 70.06 119 PHE B CA 1
ATOM 2639 C C . PHE B 1 119 ? -4.621 -21.172 -2.061 1 70.06 119 PHE B C 1
ATOM 2641 O O . PHE B 1 119 ? -4.582 -20.141 -1.369 1 70.06 119 PHE B O 1
ATOM 2648 N N . PHE B 1 120 ? -3.881 -21.172 -3.15 1 62.09 120 PHE B N 1
ATOM 2649 C CA . PHE B 1 120 ? -2.738 -20.281 -3.33 1 62.09 120 PHE B CA 1
ATOM 2650 C C . PHE B 1 120 ? -3.186 -18.938 -3.871 1 62.09 120 PHE B C 1
ATOM 2652 O O . PHE B 1 120 ? -2.51 -17.922 -3.668 1 62.09 120 PHE B O 1
ATOM 2659 N N . LEU B 1 121 ? -4.402 -18.562 -4.086 1 60.22 121 LEU B N 1
ATOM 2660 C CA . LEU B 1 121 ? -4.77 -17.25 -4.59 1 60.22 121 LEU B CA 1
ATOM 2661 C C . LEU B 1 121 ? -6.078 -16.766 -3.969 1 60.22 121 LEU B C 1
ATOM 2663 O O . LEU B 1 121 ? -7.145 -17.312 -4.27 1 60.22 121 LEU B O 1
ATOM 2667 N N . SER B 1 122 ? -5.809 -16.156 -2.76 1 62.97 122 SER B N 1
ATOM 2668 C CA . SER B 1 122 ? -7.062 -15.531 -2.342 1 62.97 122 SER B CA 1
ATOM 2669 C C . SER B 1 122 ? -7.18 -14.109 -2.895 1 62.97 122 SER B C 1
ATOM 2671 O O . SER B 1 122 ? -6.781 -13.148 -2.238 1 62.97 122 SER B O 1
ATOM 2673 N N . LEU B 1 123 ? -7.543 -14.031 -4.191 1 63.44 123 LEU B N 1
ATOM 2674 C CA . LEU B 1 123 ? -7.656 -12.75 -4.867 1 63.44 123 LEU B CA 1
ATOM 2675 C C . LEU B 1 123 ? -8.672 -11.852 -4.168 1 63.44 123 LEU B C 1
ATOM 2677 O O . LEU B 1 123 ? -8.641 -10.625 -4.316 1 63.44 123 LEU B O 1
ATOM 2681 N N . ASP B 1 124 ? -9.391 -12.461 -3.248 1 67.25 124 ASP B N 1
ATOM 2682 C CA . ASP B 1 124 ? -10.422 -11.695 -2.555 1 67.25 124 ASP B CA 1
ATOM 2683 C C . ASP B 1 124 ? -10.07 -11.508 -1.079 1 67.25 124 ASP B C 1
ATOM 2685 O O . ASP B 1 124 ? -10.961 -11.344 -0.24 1 67.25 124 ASP B O 1
ATOM 2689 N N . ASN B 1 125 ? -8.789 -11.523 -0.848 1 72.75 125 ASN B N 1
ATOM 2690 C CA . ASN B 1 125 ? -8.383 -11.5 0.553 1 72.75 125 ASN B CA 1
ATOM 2691 C C . ASN B 1 125 ? -8.375 -10.078 1.107 1 72.75 125 ASN B C 1
ATOM 2693 O O . ASN B 1 125 ? -8.141 -9.875 2.299 1 72.75 125 ASN B O 1
ATOM 2697 N N . GLY B 1 126 ? -8.633 -9.094 0.264 1 82.25 126 GLY B N 1
ATOM 2698 C CA . GLY B 1 126 ? -8.727 -7.715 0.724 1 82.25 126 GLY B CA 1
ATOM 2699 C C . GLY B 1 126 ? -7.391 -7.004 0.751 1 82.25 126 GLY B C 1
ATOM 2700 O O . GLY B 1 126 ? -7.332 -5.789 0.947 1 82.25 126 GLY B O 1
ATOM 2701 N N . PHE B 1 127 ? -6.316 -7.758 0.429 1 85.88 127 PHE B N 1
ATOM 2702 C CA . PHE B 1 127 ? -4.996 -7.137 0.473 1 85.88 127 PHE B CA 1
ATOM 2703 C C . PHE B 1 127 ? -4.672 -6.461 -0.854 1 85.88 127 PHE B C 1
ATOM 2705 O O . PHE B 1 127 ? -4.078 -5.383 -0.878 1 85.88 127 PHE B O 1
ATOM 2712 N N . PHE B 1 128 ? -5.184 -7.129 -1.873 1 90.5 128 PHE B N 1
ATOM 2713 C CA . PHE B 1 128 ? -4.75 -6.688 -3.191 1 90.5 128 PHE B CA 1
ATOM 2714 C C . PHE B 1 128 ? -5.949 -6.414 -4.094 1 90.5 128 PHE B C 1
ATOM 2716 O O . PHE B 1 128 ? -7.035 -6.953 -3.873 1 90.5 128 PHE B O 1
ATOM 2723 N N . LEU B 1 129 ? -5.641 -5.641 -5.02 1 90.38 129 LEU B N 1
ATOM 2724 C CA . LEU B 1 129 ? -6.488 -5.48 -6.195 1 90.38 129 LEU B CA 1
ATOM 2725 C C . LEU B 1 129 ? -5.891 -6.199 -7.398 1 90.38 129 LEU B C 1
ATOM 2727 O O . LEU B 1 129 ? -4.688 -6.465 -7.438 1 90.38 129 LEU B O 1
ATOM 2731 N N . GLU B 1 130 ? -6.742 -6.492 -8.32 1 90.88 130 GLU B N 1
ATOM 2732 C CA . GLU B 1 130 ? -6.285 -7.16 -9.531 1 90.88 130 GLU B CA 1
ATOM 2733 C C . GLU B 1 130 ? -5.195 -6.352 -10.234 1 90.88 130 GLU B C 1
ATOM 2735 O O . GLU B 1 130 ? -4.254 -6.918 -10.789 1 90.88 130 GLU B O 1
ATOM 2740 N N . SER B 1 131 ? -5.27 -5.055 -10.102 1 91.88 131 SER B N 1
ATOM 2741 C CA . SER B 1 131 ? -4.367 -4.156 -10.812 1 91.88 131 SER B CA 1
ATOM 2742 C C . SER B 1 131 ? -2.979 -4.16 -10.18 1 91.88 131 SER B C 1
ATOM 2744 O O . SER B 1 131 ? -2.025 -3.641 -10.766 1 91.88 131 SER B O 1
ATOM 2746 N N . ASN B 1 132 ? -2.826 -4.797 -9.055 1 94 132 ASN B N 1
ATOM 2747 C CA . ASN B 1 132 ? -1.529 -4.824 -8.383 1 94 132 ASN B CA 1
ATOM 2748 C C . ASN B 1 132 ? -0.604 -5.871 -9 1 94 132 ASN B C 1
ATOM 2750 O O . ASN B 1 132 ? 0.611 -5.828 -8.797 1 94 132 ASN B O 1
ATOM 2754 N N . PHE B 1 133 ? -1.102 -6.73 -9.789 1 94.44 133 PHE B N 1
ATOM 2755 C CA . PHE B 1 133 ? -0.344 -7.926 -10.133 1 94.44 133 PHE B CA 1
ATOM 2756 C C . PHE B 1 133 ? 0.425 -7.719 -11.438 1 94.44 133 PHE B C 1
ATOM 2758 O O . PHE B 1 133 ? 1.548 -8.211 -11.578 1 94.44 133 PHE B O 1
ATOM 2765 N N . PRO B 1 134 ? -0.125 -6.953 -12.383 1 96.19 134 PRO B N 1
ATOM 2766 C CA . PRO B 1 134 ? 0.619 -6.828 -13.633 1 96.19 134 PRO B CA 1
ATOM 2767 C C . PRO B 1 134 ? 2.025 -6.27 -13.43 1 96.19 134 PRO B C 1
ATOM 2769 O O . PRO B 1 134 ? 2.996 -6.832 -13.945 1 96.19 134 PRO B O 1
ATOM 2772 N N . PRO B 1 135 ? 2.227 -5.262 -12.633 1 97.81 135 PRO B N 1
ATOM 2773 C CA . PRO B 1 135 ? 3.6 -4.793 -12.43 1 97.81 135 PRO B CA 1
ATOM 2774 C C . PRO B 1 135 ? 4.48 -5.836 -11.742 1 97.81 135 PRO B C 1
ATOM 2776 O O . PRO B 1 135 ? 5.652 -5.992 -12.102 1 97.81 135 PRO B O 1
ATOM 2779 N N . ALA B 1 136 ? 3.922 -6.516 -10.781 1 97.69 136 ALA B N 1
ATOM 2780 C CA . ALA B 1 136 ? 4.68 -7.535 -10.062 1 97.69 136 ALA B CA 1
ATOM 2781 C C . ALA B 1 136 ? 5.105 -8.664 -10.984 1 97.69 136 ALA B C 1
ATOM 2783 O O . ALA B 1 136 ? 6.254 -9.109 -10.953 1 97.69 136 ALA B O 1
ATOM 2784 N N . ILE B 1 137 ? 4.164 -9.055 -11.797 1 98 137 ILE B N 1
ATOM 2785 C CA . ILE B 1 137 ? 4.445 -10.133 -12.734 1 98 137 ILE B CA 1
ATOM 2786 C C . ILE B 1 137 ? 5.496 -9.68 -13.742 1 98 137 ILE B C 1
ATOM 2788 O O . ILE B 1 137 ? 6.438 -10.422 -14.047 1 98 137 ILE B O 1
ATOM 2792 N N . ALA B 1 138 ? 5.328 -8.477 -14.258 1 98.56 138 ALA B N 1
ATOM 2793 C CA . ALA B 1 138 ? 6.301 -7.938 -15.203 1 98.56 138 ALA B CA 1
ATOM 2794 C C . ALA B 1 138 ? 7.695 -7.883 -14.586 1 98.56 138 ALA B C 1
ATOM 2796 O O . ALA B 1 138 ? 8.688 -8.211 -15.234 1 98.56 138 ALA B O 1
ATOM 2797 N N . PHE B 1 139 ? 7.754 -7.523 -13.359 1 98.62 139 PHE B N 1
ATOM 2798 C CA . PHE B 1 139 ? 9.031 -7.461 -12.656 1 98.62 139 PHE B CA 1
ATOM 2799 C C . PHE B 1 139 ? 9.648 -8.852 -12.531 1 98.62 139 PHE B C 1
ATOM 2801 O O . PHE B 1 139 ? 10.828 -9.039 -12.82 1 98.62 139 PHE B O 1
ATOM 2808 N N . LEU B 1 140 ? 8.828 -9.812 -12.094 1 98.5 140 LEU B N 1
ATOM 2809 C CA . LEU B 1 140 ? 9.328 -11.172 -11.891 1 98.5 140 LEU B CA 1
ATOM 2810 C C . LEU B 1 140 ? 9.797 -11.773 -13.211 1 98.5 140 LEU B C 1
ATOM 2812 O O . LEU B 1 140 ? 10.82 -12.461 -13.258 1 98.5 140 LEU B O 1
ATOM 2816 N N . ASP B 1 141 ? 9.102 -11.477 -14.234 1 98.5 141 ASP B N 1
ATOM 2817 C CA . ASP B 1 141 ? 9.484 -11.992 -15.547 1 98.5 141 ASP B CA 1
ATOM 2818 C C . ASP B 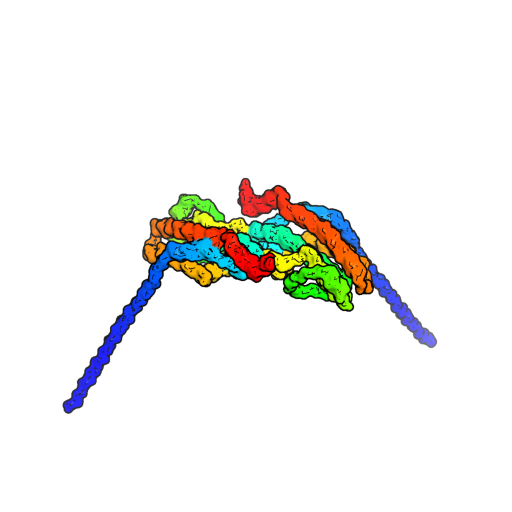1 141 ? 10.828 -11.414 -15.984 1 98.5 141 ASP B C 1
ATOM 2820 O O . ASP B 1 141 ? 11.609 -12.094 -16.656 1 98.5 141 ASP B O 1
ATOM 2824 N N . LYS B 1 142 ? 11.07 -10.219 -15.641 1 98.19 142 LYS B N 1
ATOM 2825 C CA . LYS B 1 142 ? 12.305 -9.547 -16.031 1 98.19 142 LYS B CA 1
ATOM 2826 C C . LYS B 1 142 ? 13.453 -9.945 -15.117 1 98.19 142 LYS B C 1
ATOM 2828 O O . LYS B 1 142 ? 14.531 -10.32 -15.594 1 98.19 142 LYS B O 1
ATOM 2833 N N . ARG B 1 143 ? 13.266 -9.93 -13.805 1 97.69 143 ARG B N 1
ATOM 2834 C CA . ARG B 1 143 ? 14.312 -10.094 -12.789 1 97.69 143 ARG B CA 1
ATOM 2835 C C . ARG B 1 143 ? 14.586 -11.57 -12.523 1 97.69 143 ARG B C 1
ATOM 2837 O O . ARG B 1 143 ? 15.719 -11.938 -12.203 1 97.69 143 ARG B O 1
ATOM 2844 N N . PHE B 1 144 ? 13.516 -12.375 -12.609 1 98 144 PHE B N 1
ATOM 2845 C CA . PHE B 1 144 ? 13.602 -13.797 -12.328 1 98 144 PHE B CA 1
ATOM 2846 C C . PHE B 1 144 ? 12.875 -14.602 -13.398 1 98 144 PHE B C 1
ATOM 2848 O O . PHE B 1 144 ? 11.953 -15.367 -13.094 1 98 144 PHE B O 1
ATOM 2855 N N . PRO B 1 145 ? 13.328 -14.602 -14.602 1 97.69 145 PRO B N 1
ATOM 2856 C CA . PRO B 1 145 ? 12.641 -15.344 -15.664 1 97.69 145 PRO B CA 1
ATOM 2857 C C . PRO B 1 145 ? 12.57 -16.844 -15.383 1 97.69 145 PRO B C 1
ATOM 2859 O O . PRO B 1 145 ? 11.711 -17.531 -15.945 1 97.69 145 PRO B O 1
ATOM 2862 N N . ALA B 1 146 ? 13.375 -17.297 -14.5 1 97.75 146 ALA B N 1
ATOM 2863 C CA . ALA B 1 146 ? 13.406 -18.719 -14.156 1 97.75 146 ALA B CA 1
ATOM 2864 C C . ALA B 1 146 ? 12.086 -19.156 -13.531 1 97.75 146 ALA B C 1
ATOM 2866 O O . ALA B 1 146 ? 11.688 -20.312 -13.664 1 97.75 146 ALA B O 1
ATOM 2867 N N . ILE B 1 147 ? 11.375 -18.266 -12.875 1 98.56 147 ILE B N 1
ATOM 2868 C CA . ILE B 1 147 ? 10.109 -18.625 -12.242 1 98.56 147 ILE B CA 1
ATOM 2869 C C . ILE B 1 147 ? 9.148 -19.172 -13.297 1 98.56 147 ILE B C 1
ATOM 2871 O O . ILE B 1 147 ? 8.664 -20.297 -13.172 1 98.56 147 ILE B O 1
ATOM 2875 N N . ARG B 1 148 ? 8.914 -18.406 -14.273 1 98.19 148 ARG B N 1
ATOM 2876 C CA . ARG B 1 148 ? 8.055 -18.875 -15.359 1 98.19 148 ARG B CA 1
ATOM 2877 C C . ARG B 1 148 ? 8.648 -20.078 -16.062 1 98.19 148 ARG B C 1
ATOM 2879 O O . ARG B 1 148 ? 7.93 -21.016 -16.406 1 98.19 148 ARG B O 1
ATOM 2886 N N . GLY B 1 149 ? 9.977 -20.094 -16.25 1 98.06 149 GLY B N 1
ATOM 2887 C CA . GLY B 1 149 ? 10.664 -21.203 -16.875 1 98.06 149 GLY B CA 1
ATOM 2888 C C . GLY B 1 149 ? 10.477 -22.516 -16.141 1 98.06 149 GLY B C 1
ATOM 2889 O O . GLY B 1 149 ? 10.281 -23.562 -16.766 1 98.06 149 GLY B O 1
ATOM 2890 N N . ILE B 1 150 ? 10.516 -22.469 -14.859 1 98.5 150 ILE B N 1
ATOM 2891 C CA . ILE B 1 150 ? 10.359 -23.656 -14.031 1 98.5 150 ILE B CA 1
ATOM 2892 C C . ILE B 1 150 ? 8.953 -24.219 -14.219 1 98.5 150 ILE B C 1
ATOM 2894 O O . ILE B 1 150 ? 8.789 -25.422 -14.445 1 98.5 150 ILE B O 1
ATOM 2898 N N . TYR B 1 151 ? 7.957 -23.375 -14.156 1 98.06 151 TYR B N 1
ATOM 2899 C CA . TYR B 1 151 ? 6.59 -23.828 -14.383 1 98.06 151 TYR B CA 1
ATOM 2900 C C . TYR B 1 151 ? 6.453 -24.484 -15.758 1 98.06 151 TYR B C 1
ATOM 2902 O O . TYR B 1 151 ? 5.898 -25.578 -15.883 1 98.06 151 TYR B O 1
ATOM 2910 N N . ARG B 1 152 ? 6.996 -23.859 -16.75 1 97.25 152 ARG B N 1
ATOM 2911 C CA . ARG B 1 152 ? 6.91 -24.359 -18.109 1 97.25 152 ARG B CA 1
ATOM 2912 C C . ARG B 1 152 ? 7.57 -25.734 -18.234 1 97.25 152 ARG B C 1
ATOM 2914 O O . ARG B 1 152 ? 7.02 -26.641 -18.844 1 97.25 152 ARG B O 1
ATOM 2921 N N . GLN B 1 153 ? 8.688 -25.766 -17.656 1 97.25 153 GLN B N 1
ATOM 2922 C CA . GLN B 1 153 ? 9.422 -27.016 -17.703 1 97.25 153 GLN B CA 1
ATOM 2923 C C . GLN B 1 153 ? 8.641 -28.141 -17 1 97.25 153 GLN B C 1
ATOM 2925 O O . GLN B 1 153 ? 8.57 -29.266 -17.516 1 97.25 153 GLN B O 1
ATOM 2930 N N . GLU B 1 154 ? 8.062 -27.828 -15.867 1 96.81 154 GLU B N 1
ATOM 2931 C CA . GLU B 1 154 ? 7.34 -28.828 -15.086 1 96.81 154 GLU B CA 1
ATOM 2932 C C . GLU B 1 154 ? 6.074 -29.281 -15.805 1 96.81 154 GLU B C 1
ATOM 2934 O O . GLU B 1 154 ? 5.637 -30.422 -15.641 1 96.81 154 GLU B O 1
ATOM 2939 N N . PHE B 1 155 ? 5.504 -28.422 -16.641 1 97 155 PHE B N 1
ATOM 2940 C CA . PHE B 1 155 ? 4.227 -28.734 -17.266 1 97 155 PHE B CA 1
ATOM 2941 C C . PHE B 1 155 ? 4.438 -29.234 -18.703 1 97 155 PHE B C 1
ATOM 2943 O O . PHE B 1 155 ? 3.471 -29.5 -19.422 1 97 155 PHE B O 1
ATOM 2950 N N . ARG B 1 156 ? 5.625 -29.438 -19.141 1 93.81 156 ARG B N 1
ATOM 2951 C CA . ARG B 1 156 ? 5.949 -29.688 -20.547 1 93.81 156 ARG B CA 1
ATOM 2952 C C . ARG B 1 156 ? 5.387 -31.031 -21 1 93.81 156 ARG B C 1
ATOM 2954 O O . ARG B 1 156 ? 5.152 -31.219 -22.203 1 93.81 156 ARG B O 1
ATOM 2961 N N . ASN B 1 157 ? 5.145 -31.938 -20.078 1 91.19 157 ASN B N 1
ATOM 2962 C CA . ASN B 1 157 ? 4.711 -33.281 -20.469 1 91.19 157 ASN B CA 1
ATOM 2963 C C . ASN B 1 157 ? 3.199 -33.438 -20.328 1 91.19 157 ASN B C 1
ATOM 2965 O O . ASN B 1 157 ? 2.701 -34.562 -20.188 1 91.19 157 ASN B O 1
ATOM 2969 N N . ALA B 1 158 ? 2.535 -32.344 -20.281 1 92.38 158 ALA B N 1
ATOM 2970 C CA . ALA B 1 158 ? 1.077 -32.438 -20.234 1 92.38 158 ALA B CA 1
ATOM 2971 C C . ALA B 1 158 ? 0.54 -33.219 -21.422 1 92.38 158 ALA B C 1
ATOM 2973 O O . ALA B 1 158 ? 1.031 -33.062 -22.547 1 92.38 158 ALA B O 1
ATOM 2974 N N . LYS B 1 159 ? -0.452 -33.938 -21.156 1 90.62 159 LYS B N 1
ATOM 2975 C CA . LYS B 1 159 ? -1.066 -34.719 -22.219 1 90.62 159 LYS B CA 1
ATOM 2976 C C . LYS B 1 159 ? -1.782 -33.844 -23.234 1 90.62 159 LYS B C 1
ATOM 2978 O O . LYS B 1 159 ? -2.301 -32.781 -22.875 1 90.62 159 LYS B O 1
ATOM 2983 N N . LYS B 1 160 ? -1.842 -34.375 -24.422 1 87.69 160 LYS B N 1
ATOM 2984 C CA . LYS B 1 160 ? -2.549 -33.656 -25.469 1 87.69 160 LYS B CA 1
ATOM 2985 C C . LYS B 1 160 ? -4.059 -33.688 -25.25 1 87.69 160 LYS B C 1
ATOM 2987 O O . LYS B 1 160 ? -4.746 -32.688 -25.484 1 87.69 160 LYS B O 1
ATOM 2992 N N . ILE B 1 161 ? -4.477 -34.938 -24.922 1 89.5 161 ILE B N 1
ATOM 2993 C CA . ILE B 1 161 ? -5.891 -35.062 -24.578 1 89.5 161 ILE B CA 1
ATOM 2994 C C . ILE B 1 161 ? -6.074 -34.906 -23.078 1 89.5 161 ILE B C 1
ATOM 2996 O O . ILE B 1 161 ? -5.609 -35.719 -22.297 1 89.5 161 ILE B O 1
ATOM 3000 N N . VAL B 1 162 ? -6.73 -33.875 -22.75 1 94.88 162 VAL B N 1
ATOM 3001 C CA . VAL B 1 162 ? -6.871 -33.531 -21.344 1 94.88 162 VAL B CA 1
ATOM 3002 C C . VAL B 1 162 ? -8.148 -34.156 -20.781 1 94.88 162 VAL B C 1
ATOM 3004 O O . VAL B 1 162 ? -9.25 -33.875 -21.281 1 94.88 162 VAL B O 1
ATOM 3007 N N . ASP B 1 163 ? -7.969 -35.062 -19.891 1 96.06 163 ASP B N 1
ATOM 3008 C CA . ASP B 1 163 ? -9.086 -35.594 -19.125 1 96.06 163 ASP B CA 1
ATOM 3009 C C . ASP B 1 163 ? -8.984 -35.25 -17.656 1 96.06 163 ASP B C 1
ATOM 3011 O O . ASP B 1 163 ? -8.117 -34.469 -17.266 1 96.06 163 ASP B O 1
ATOM 3015 N N . ARG B 1 164 ? -9.898 -35.719 -16.828 1 96.94 164 ARG B N 1
ATOM 3016 C CA . ARG B 1 164 ? -9.953 -35.312 -15.422 1 96.94 164 ARG B CA 1
ATOM 3017 C C . ARG B 1 164 ? -8.703 -35.781 -14.68 1 96.94 164 ARG B C 1
ATOM 3019 O O . ARG B 1 164 ? -8.188 -35.062 -13.82 1 96.94 164 ARG B O 1
ATOM 3026 N N . GLU B 1 165 ? -8.273 -36.969 -15.047 1 96.19 165 GLU B N 1
ATOM 3027 C CA . GLU B 1 165 ? -7.062 -37.469 -14.414 1 96.19 165 GLU B CA 1
ATOM 3028 C C . GLU B 1 165 ? -5.855 -36.594 -14.719 1 96.19 165 GLU B C 1
ATOM 3030 O O . GLU B 1 165 ? -5.031 -36.344 -13.836 1 96.19 165 GLU B O 1
ATOM 3035 N N . GLU B 1 166 ? -5.793 -36.188 -15.953 1 97.12 166 GLU B N 1
ATOM 3036 C CA . GLU B 1 166 ? -4.703 -35.312 -16.344 1 97.12 166 GLU B CA 1
ATOM 3037 C C . GLU B 1 166 ? -4.785 -33.969 -15.602 1 97.12 166 GLU B C 1
ATOM 3039 O O . GLU B 1 166 ? -3.768 -33.469 -15.133 1 97.12 166 GLU B O 1
ATOM 3044 N N . VAL B 1 167 ? -5.957 -33.438 -15.477 1 97.31 167 VAL B N 1
ATOM 3045 C CA . VAL B 1 167 ? -6.156 -32.188 -14.742 1 97.31 167 VAL B CA 1
ATOM 3046 C C . VAL B 1 167 ? -5.664 -32.344 -13.305 1 97.31 167 VAL B C 1
ATOM 3048 O O . VAL B 1 167 ? -4.875 -31.547 -12.812 1 97.31 167 VAL B O 1
ATOM 3051 N N . ASP B 1 168 ? -6.031 -33.375 -12.656 1 96.5 168 ASP B N 1
ATOM 3052 C CA . ASP B 1 168 ? -5.652 -33.625 -11.266 1 96.5 168 ASP B CA 1
ATOM 3053 C C . ASP B 1 168 ? -4.141 -33.781 -11.125 1 96.5 168 ASP B C 1
ATOM 3055 O O . ASP B 1 168 ? -3.531 -33.25 -10.195 1 96.5 168 ASP B O 1
ATOM 3059 N N . SER B 1 169 ? -3.637 -34.531 -12.055 1 96.38 169 SER B N 1
ATOM 3060 C CA . SER B 1 169 ? -2.193 -34.75 -12.047 1 96.38 169 SER B CA 1
ATOM 3061 C C . SER B 1 169 ? -1.435 -33.438 -12.211 1 96.38 169 SER B C 1
ATOM 3063 O O . SER B 1 169 ? -0.483 -33.156 -11.477 1 96.38 169 SER B O 1
ATOM 3065 N N . MET B 1 170 ? -1.863 -32.594 -13.125 1 96.69 170 MET B N 1
ATOM 3066 C CA . MET B 1 170 ? -1.197 -31.328 -13.414 1 96.69 170 MET B CA 1
ATOM 3067 C C . MET B 1 170 ? -1.38 -30.344 -12.266 1 96.69 170 MET B C 1
ATOM 3069 O O . MET B 1 170 ? -0.473 -29.578 -11.953 1 96.69 170 MET B O 1
ATOM 3073 N N . ILE B 1 171 ? -2.494 -30.422 -11.617 1 95.62 171 ILE B N 1
ATOM 3074 C CA . ILE B 1 171 ? -2.752 -29.578 -10.453 1 95.62 171 ILE B CA 1
ATOM 3075 C C . ILE B 1 171 ? -1.834 -29.984 -9.305 1 95.62 171 ILE B C 1
ATOM 3077 O O . ILE B 1 171 ? -1.292 -29.125 -8.602 1 95.62 171 ILE B O 1
ATOM 3081 N N . SER B 1 172 ? -1.713 -31.25 -9.117 1 95.31 172 SER B N 1
ATOM 3082 C CA . SER B 1 172 ? -0.796 -31.75 -8.094 1 95.31 172 SER B CA 1
ATOM 3083 C C . SER B 1 172 ? 0.635 -31.297 -8.375 1 95.31 172 SER B C 1
ATOM 3085 O O . SER B 1 172 ? 1.329 -30.828 -7.469 1 95.31 172 SER B O 1
ATOM 3087 N N . LYS B 1 173 ? 1.03 -31.406 -9.594 1 96.25 173 LYS B N 1
ATOM 3088 C CA . LYS B 1 173 ? 2.357 -30.953 -10 1 96.25 173 LYS B CA 1
ATOM 3089 C C . LYS B 1 173 ? 2.525 -29.453 -9.758 1 96.25 173 LYS B C 1
ATOM 3091 O O . LYS B 1 173 ? 3.568 -29.016 -9.273 1 96.25 173 LYS B O 1
ATOM 3096 N N . PHE B 1 174 ? 1.515 -28.734 -10.133 1 96.75 174 PHE B N 1
ATOM 3097 C CA . PHE B 1 174 ? 1.512 -27.297 -9.883 1 96.75 174 PHE B CA 1
ATOM 3098 C C . PHE B 1 174 ? 1.74 -27 -8.406 1 96.75 174 PHE B C 1
ATOM 3100 O O . PHE B 1 174 ? 2.574 -26.156 -8.062 1 96.75 174 PHE B O 1
ATOM 3107 N N . ARG B 1 175 ? 1.014 -27.609 -7.539 1 95.62 175 ARG B N 1
ATOM 3108 C CA . ARG B 1 175 ? 1.134 -27.406 -6.102 1 95.62 175 ARG B CA 1
ATOM 3109 C C . ARG B 1 175 ? 2.559 -27.672 -5.625 1 95.62 175 ARG B C 1
ATOM 3111 O O . ARG B 1 175 ? 3.127 -26.875 -4.875 1 95.62 175 ARG B O 1
ATOM 3118 N N . ASP B 1 176 ? 3.107 -28.75 -6.109 1 96.31 176 ASP B N 1
ATOM 3119 C CA . ASP B 1 176 ? 4.445 -29.141 -5.684 1 96.31 176 ASP B CA 1
ATOM 3120 C C . ASP B 1 176 ? 5.488 -28.125 -6.121 1 96.31 176 ASP B C 1
ATOM 3122 O O . ASP B 1 176 ? 6.309 -27.672 -5.312 1 96.31 176 ASP B O 1
ATOM 3126 N N . VAL B 1 177 ? 5.41 -27.781 -7.367 1 97.06 177 VAL B N 1
ATOM 3127 C CA . VAL B 1 177 ? 6.391 -26.828 -7.898 1 97.06 177 VAL B CA 1
ATOM 3128 C C . VAL B 1 177 ? 6.176 -25.453 -7.273 1 97.06 177 VAL B C 1
ATOM 3130 O O . VAL B 1 177 ? 7.141 -24.766 -6.945 1 97.06 177 VAL B O 1
ATOM 3133 N N . ALA B 1 178 ? 4.941 -25.047 -7.105 1 96.69 178 ALA B N 1
ATOM 3134 C CA . ALA B 1 178 ? 4.609 -23.766 -6.504 1 96.69 178 ALA B CA 1
ATOM 3135 C C . ALA B 1 178 ? 5.172 -23.656 -5.09 1 96.69 178 ALA B C 1
ATOM 3137 O O . ALA B 1 178 ? 5.688 -22.609 -4.695 1 96.69 178 ALA B O 1
ATOM 3138 N N . LEU B 1 179 ? 5.082 -24.688 -4.352 1 96.38 179 LEU B N 1
ATOM 3139 C CA . LEU B 1 179 ? 5.582 -24.703 -2.979 1 96.38 179 LEU B CA 1
ATOM 3140 C C . LEU B 1 179 ? 7.098 -24.562 -2.949 1 96.38 179 LEU B C 1
ATOM 3142 O O . LEU B 1 179 ? 7.652 -23.922 -2.061 1 96.38 179 LEU B O 1
ATOM 3146 N N . ARG B 1 180 ? 7.711 -25.188 -3.916 1 97.38 180 ARG B N 1
ATOM 3147 C CA . ARG B 1 180 ? 9.164 -25.078 -4.008 1 97.38 180 ARG B CA 1
ATOM 3148 C C . ARG B 1 180 ? 9.57 -23.641 -4.32 1 97.38 180 ARG B C 1
ATOM 3150 O O . ARG B 1 180 ? 10.484 -23.094 -3.691 1 97.38 180 ARG B O 1
ATOM 3157 N N . ILE B 1 181 ? 8.898 -23.062 -5.238 1 97.75 181 ILE B N 1
ATOM 3158 C CA . ILE B 1 181 ? 9.188 -21.688 -5.602 1 97.75 181 ILE B CA 1
ATOM 3159 C C . ILE B 1 181 ? 8.844 -20.766 -4.43 1 97.75 181 ILE B C 1
ATOM 3161 O O . ILE B 1 181 ? 9.594 -19.828 -4.129 1 97.75 181 ILE B O 1
ATOM 3165 N N . GLN B 1 182 ? 7.75 -21.031 -3.758 1 96.31 182 GLN B N 1
ATOM 3166 C CA . GLN B 1 182 ? 7.32 -20.25 -2.609 1 96.31 182 GLN B CA 1
ATOM 3167 C C . GLN B 1 182 ? 8.391 -20.234 -1.521 1 96.31 182 GLN B C 1
ATOM 3169 O O . GLN B 1 182 ? 8.641 -19.188 -0.909 1 96.31 182 GLN B O 1
ATOM 3174 N N . LYS B 1 183 ? 8.945 -21.312 -1.321 1 96.5 183 LYS B N 1
ATOM 3175 C CA . LYS B 1 183 ? 10 -21.391 -0.318 1 96.5 183 LYS B CA 1
ATOM 3176 C C . LYS B 1 183 ? 11.164 -20.469 -0.677 1 96.5 183 LYS B C 1
ATOM 3178 O O . LYS B 1 183 ? 11.656 -19.719 0.171 1 96.5 183 LYS B O 1
ATOM 3183 N N . ALA B 1 184 ? 11.586 -20.531 -1.912 1 96.94 184 ALA B N 1
ATOM 3184 C CA . ALA B 1 184 ? 12.68 -19.688 -2.373 1 96.94 184 ALA B CA 1
ATOM 3185 C C . ALA B 1 184 ? 12.305 -18.203 -2.254 1 96.94 184 ALA B C 1
ATOM 3187 O O . ALA B 1 184 ? 13.117 -17.391 -1.808 1 96.94 184 ALA B O 1
ATOM 3188 N N . VAL B 1 185 ? 11.102 -17.875 -2.617 1 95.75 185 VAL B N 1
ATOM 3189 C CA . VAL B 1 185 ? 10.617 -16.5 -2.582 1 95.75 185 VAL B CA 1
ATOM 3190 C C . VAL B 1 185 ? 10.555 -16.016 -1.137 1 95.75 185 VAL B C 1
ATOM 3192 O O . VAL B 1 185 ? 10.906 -14.867 -0.846 1 95.75 185 VAL B O 1
ATOM 3195 N N . ARG B 1 186 ? 10.102 -16.812 -0.233 1 93.5 186 ARG B N 1
ATOM 3196 C CA . ARG B 1 186 ? 10.023 -16.453 1.178 1 93.5 186 ARG B CA 1
ATOM 3197 C C . ARG B 1 186 ? 11.406 -16.203 1.761 1 93.5 186 ARG B C 1
ATOM 3199 O O . ARG B 1 186 ? 11.609 -15.258 2.523 1 93.5 186 ARG B O 1
ATOM 3206 N N . GLU B 1 187 ? 12.305 -16.953 1.365 1 93.19 187 GLU B N 1
ATOM 3207 C CA . GLU B 1 187 ? 13.68 -16.766 1.813 1 93.19 187 GLU B CA 1
ATOM 3208 C C . GLU B 1 187 ? 14.266 -15.469 1.279 1 93.19 187 GLU B C 1
ATOM 3210 O O . GLU B 1 187 ? 14.984 -14.766 1.99 1 93.19 187 GLU B O 1
ATOM 3215 N N . MET B 1 188 ? 13.898 -15.172 0.094 1 93.31 188 MET B N 1
ATOM 3216 C CA . MET B 1 188 ? 14.328 -13.914 -0.501 1 93.31 188 MET B CA 1
ATOM 3217 C C . MET B 1 188 ? 13.805 -12.727 0.297 1 93.31 188 MET B C 1
ATOM 3219 O O . MET B 1 188 ? 14.523 -11.758 0.525 1 93.31 188 MET B O 1
ATOM 3223 N N . GLN B 1 189 ? 12.586 -12.812 0.675 1 88.12 189 GLN B N 1
ATOM 3224 C CA . GLN B 1 189 ? 11.914 -11.711 1.355 1 88.12 189 GLN B CA 1
ATOM 3225 C C . GLN B 1 189 ? 12.422 -11.555 2.785 1 88.12 189 GLN B C 1
ATOM 3227 O O . GLN B 1 189 ? 12.359 -10.461 3.359 1 88.12 189 GLN B O 1
ATOM 3232 N N . ASP B 1 190 ? 12.82 -12.586 3.346 1 84.5 190 ASP B N 1
ATOM 3233 C CA . ASP B 1 190 ? 13.344 -12.531 4.703 1 84.5 190 ASP B CA 1
ATOM 3234 C C . ASP B 1 190 ? 14.609 -11.672 4.77 1 84.5 190 ASP B C 1
ATOM 3236 O O . ASP B 1 190 ? 14.969 -11.18 5.836 1 84.5 190 ASP B O 1
ATOM 3240 N N . GLU B 1 191 ? 14.359 -10.484 4.438 1 68.94 191 GLU B N 1
ATOM 3241 C CA . GLU B 1 191 ? 15.43 -9.492 4.465 1 68.94 191 GLU B CA 1
ATOM 3242 C C . GLU B 1 191 ? 16.609 -9.984 5.297 1 68.94 191 GLU B C 1
ATOM 3244 O O . GLU B 1 191 ? 16.547 -10.008 6.527 1 68.94 191 GLU B O 1
ATOM 3249 N N . THR B 1 192 ? 17.469 -10.406 4.496 1 73.06 192 THR B N 1
ATOM 3250 C CA . THR B 1 192 ? 18.672 -10.758 5.234 1 73.06 192 THR B CA 1
ATOM 3251 C C . THR B 1 192 ? 19.406 -9.492 5.684 1 73.06 192 THR B C 1
ATOM 3253 O O . THR B 1 192 ? 19.266 -8.43 5.082 1 73.06 192 THR B O 1
ATOM 3256 N N . ALA B 1 193 ? 19.938 -9.5 6.844 1 73.75 193 ALA B N 1
ATOM 3257 C CA . ALA B 1 193 ? 20.703 -8.398 7.414 1 73.75 193 ALA B CA 1
ATOM 3258 C C . ALA B 1 193 ? 21.562 -7.707 6.348 1 73.75 193 ALA B C 1
ATOM 3260 O O . ALA B 1 193 ? 21.641 -6.48 6.309 1 73.75 193 ALA B O 1
ATOM 3261 N N . LEU B 1 194 ? 21.984 -8.539 5.48 1 78.12 194 LEU B N 1
ATOM 3262 C CA . LEU B 1 194 ? 22.844 -8 4.426 1 78.12 194 LEU B CA 1
ATOM 3263 C C . LEU B 1 194 ? 22.031 -7.148 3.457 1 78.12 194 LEU B C 1
ATOM 3265 O O . LEU B 1 194 ? 22.469 -6.062 3.062 1 78.12 194 LEU B O 1
ATOM 3269 N N . CYS B 1 195 ? 20.828 -7.574 3.033 1 84.25 195 CYS B N 1
ATOM 3270 C CA . CYS B 1 195 ? 19.984 -6.836 2.105 1 84.25 195 CYS B CA 1
ATOM 3271 C C . CYS B 1 195 ? 19.531 -5.508 2.711 1 84.25 195 CYS B C 1
ATOM 3273 O O . CYS B 1 195 ? 19.547 -4.48 2.035 1 84.25 195 CYS B O 1
ATOM 3275 N N . TRP B 1 196 ? 19.25 -5.586 3.957 1 81.31 196 TRP B N 1
ATOM 3276 C CA . TRP B 1 196 ? 18.844 -4.387 4.684 1 81.31 196 TRP B CA 1
ATOM 3277 C C . TRP B 1 196 ? 19.969 -3.363 4.719 1 81.31 196 TRP B C 1
ATOM 3279 O O . TRP B 1 196 ? 19.75 -2.186 4.418 1 81.3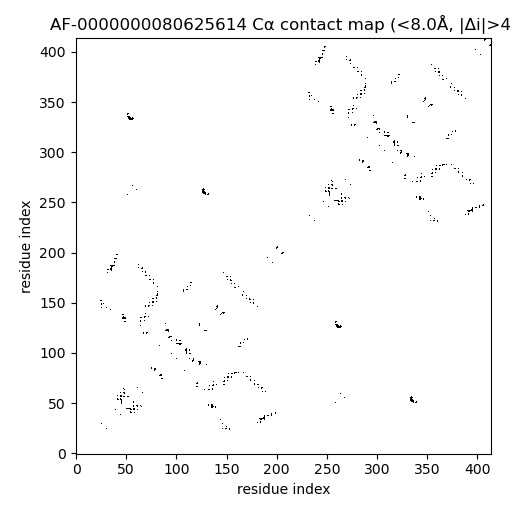1 196 TRP B O 1
ATOM 3289 N N . TYR B 1 197 ? 21.156 -3.809 5.062 1 80.88 197 TYR B N 1
ATOM 3290 C CA . TYR B 1 197 ? 22.312 -2.928 5.16 1 80.88 197 TYR B CA 1
ATOM 3291 C C . TYR B 1 197 ? 22.609 -2.262 3.82 1 80.88 197 TYR B C 1
ATOM 3293 O O . TYR B 1 197 ? 22.797 -1.045 3.756 1 80.88 197 TYR B O 1
ATOM 3301 N N . ASN B 1 198 ? 22.562 -2.99 2.844 1 81.38 198 ASN B N 1
ATOM 3302 C CA . ASN B 1 198 ? 22.828 -2.471 1.506 1 81.38 198 ASN B CA 1
ATOM 3303 C C . ASN B 1 198 ? 21.797 -1.435 1.09 1 81.38 198 ASN B C 1
ATOM 3305 O O . ASN B 1 198 ? 22.141 -0.397 0.521 1 81.38 198 ASN B O 1
ATOM 3309 N N . ASN B 1 199 ? 20.609 -1.65 1.431 1 84.12 199 ASN B N 1
ATOM 3310 C CA . ASN B 1 199 ? 19.516 -0.729 1.093 1 84.12 199 ASN B CA 1
ATOM 3311 C C . ASN B 1 199 ? 19.625 0.568 1.889 1 84.12 199 ASN B C 1
ATOM 3313 O O . ASN B 1 199 ? 19.469 1.656 1.334 1 84.12 199 ASN B O 1
ATOM 3317 N N . GLU B 1 200 ? 19.891 0.444 3.143 1 81.06 200 GLU B N 1
ATOM 3318 C CA . GLU B 1 200 ? 20.016 1.625 3.992 1 81.06 200 GLU B CA 1
ATOM 3319 C C . GLU B 1 200 ? 21.203 2.482 3.582 1 81.06 200 GLU B C 1
ATOM 3321 O O . GLU B 1 200 ? 21.125 3.713 3.611 1 81.06 200 GLU B O 1
ATOM 3326 N N . LYS B 1 201 ? 22.234 1.855 3.197 1 79.5 201 LYS B N 1
ATOM 3327 C CA . LYS B 1 201 ? 23.406 2.574 2.701 1 79.5 201 LYS B CA 1
ATOM 3328 C C . LYS B 1 201 ? 23.078 3.361 1.438 1 79.5 201 LYS B C 1
ATOM 3330 O O . LYS B 1 201 ? 23.516 4.5 1.273 1 79.5 201 LYS B O 1
ATOM 3335 N N . GLU B 1 202 ? 22.297 2.787 0.719 1 79.06 202 GLU B N 1
ATOM 3336 C CA . GLU B 1 202 ? 21.938 3.396 -0.561 1 79.06 202 GLU B CA 1
ATOM 3337 C C . GLU B 1 202 ? 21.062 4.629 -0.363 1 79.06 202 GLU B C 1
ATOM 3339 O O . GLU B 1 202 ? 21.172 5.598 -1.124 1 79.06 202 GLU B O 1
ATOM 3344 N N . VAL B 1 203 ? 20.297 4.559 0.685 1 74.94 203 VAL B N 1
ATOM 3345 C CA . VAL B 1 203 ? 19.406 5.695 0.895 1 74.94 203 VAL B CA 1
ATOM 3346 C C . VAL B 1 203 ? 20.047 6.68 1.868 1 74.94 203 VAL B C 1
ATOM 3348 O O . VAL B 1 203 ? 19.469 7.723 2.18 1 74.94 203 VAL B O 1
ATOM 3351 N N . GLY B 1 204 ? 21.219 6.41 2.234 1 66.31 204 GLY B N 1
ATOM 3352 C CA . GLY B 1 204 ? 22.016 7.371 2.99 1 66.31 204 GLY B CA 1
ATOM 3353 C C . GLY B 1 204 ? 21.719 7.34 4.48 1 66.31 204 GLY B C 1
ATOM 3354 O O . GLY B 1 204 ? 21.969 8.32 5.188 1 66.31 204 GLY B O 1
ATOM 3355 N N . ASN B 1 205 ? 20.984 6.344 4.91 1 62 205 ASN B N 1
ATOM 3356 C CA . ASN B 1 205 ? 20.688 6.305 6.336 1 62 205 ASN B CA 1
ATOM 3357 C C . ASN B 1 205 ? 21.906 5.891 7.152 1 62 205 ASN B C 1
ATOM 3359 O O . ASN B 1 205 ? 21.922 6.043 8.375 1 62 205 ASN B O 1
ATOM 3363 N N . PHE B 1 206 ? 22.875 5.27 6.59 1 56.28 206 PHE B N 1
ATOM 3364 C CA . PHE B 1 206 ? 24.109 4.957 7.309 1 56.28 206 PHE B CA 1
ATOM 3365 C C . PHE B 1 206 ? 25.266 5.816 6.805 1 56.28 206 PHE B C 1
ATOM 3367 O O . PHE B 1 206 ? 25.516 5.891 5.602 1 56.28 206 PHE B O 1
ATOM 3374 N N . GLU B 1 207 ? 25.469 6.984 7.418 1 47.16 207 GLU B N 1
ATOM 3375 C CA . GLU B 1 207 ? 26.75 7.625 7.199 1 47.16 207 GLU B CA 1
ATOM 3376 C C . GLU B 1 207 ? 27.891 6.82 7.832 1 47.16 207 GLU B C 1
ATOM 3378 O O . GLU B 1 207 ? 27.719 6.227 8.898 1 47.16 207 GLU B O 1
#

Nearest PDB structures (foldseek):
  2lqg-assembly1_A  TM=2.704E-01  e=7.532E+00  Mus musculus

Foldseek 3Di:
DPPPPPPPPPPPPPPPPPPPVPPDQDPLVVLLLVLLPDFAALVLLCQLQVVPDGSVVSLVLCLLLLLLLLLLLLVQLLCVLQVADDDDDDDQQDPDDPVNLVPDPDLNSNLVNLVSNDPSDNCVPPSDDPVRRVSNNVSCCVVRVVSSSQSNSQSVPQDPDDDNVSSVVSVVSSVVSSVSSSVSNNSNSPDDPVSVVVNCVVVPVDD/DPDPPPPPPPPPPPPPPPPPVPPDQDPLVVLLLVLLPDFAALVLLCQLQVVPDGSVVSLVLCLLLLLLLLLLLLVQLLCVLQVADDDDDDDQQDPDDPVNLVPDPDLNSNLVNLVSNDPSDRCVPPSDHPVRRVSNNVSCCVVRVVSSSQSNSQSVPQDPDDDNVSSVVSVVSSVVSSVSSSVSNNSNSPPDPVSVVVNCVVVPVDD

Sequence (414 aa):
MRSAIVACLLFATHLHAETTLSTPLLNIEEELANISTTCLSYPEQEEIAGYTLGYRMAKILNVYLISEAHFLIGRTELRAALGMPPRGPWKRKRNLKEEDILAAPTIEEYYERREESLFFLSLDNGFFLESNFPPAIAFLDKRFPAIRGIYRQEFRNAKKIVDREEVDSMISKFRDVALRIQKAVREMQDETALCWYNNEKEVGNFEMRSAIVACLLFATHLHAETTLSTPLLNIEEELANISTTCLSYPEQEEIAGYTLGYRMAKILNVYLISEAHFLIGRTELRAALGMPPRGPWKRKRNLKEEDILAAPTIEEYYERREESLFFLSLDNGFFLESNFPPAIAFLDKRFPAIRGIYRQEFRNAKKIVDREEVDSMISKFRDVALRIQKAVREMQDETALCWYNNEKEVGNFE

pLDDT: mean 84.7, std 19.44, range [23.61, 98.62]

Organism: Caenorhabditis remanei (NCBI:txid31234)

Solvent-accessible surface area (backbone atoms only — not comparable to full-atom values): 23861 Å² total; per-residue (Å²): 136,86,77,80,78,75,77,77,76,76,76,75,75,74,73,70,71,72,68,73,71,71,72,76,80,77,62,59,70,61,50,40,49,53,49,25,71,41,65,75,44,50,69,52,27,13,46,34,50,56,65,66,36,12,32,57,44,15,44,62,51,41,63,53,49,54,57,41,29,55,51,51,48,42,50,52,45,51,27,55,48,64,70,46,76,78,83,72,79,89,65,79,81,64,89,70,50,71,68,62,36,70,61,38,88,45,65,69,51,27,46,52,44,53,58,60,61,44,80,77,64,62,74,72,66,30,49,50,42,81,80,50,38,60,39,30,40,52,42,41,52,69,79,41,45,57,60,60,48,49,42,46,63,75,41,66,77,51,55,88,76,70,45,71,67,52,48,52,51,52,50,51,49,46,53,54,54,49,51,55,51,45,51,22,50,51,46,25,60,50,64,42,71,65,39,49,51,56,41,37,47,72,72,54,74,58,122,135,86,77,81,78,76,78,76,77,76,76,73,77,74,75,71,70,73,68,72,71,69,72,77,81,77,59,60,70,61,49,39,51,51,49,26,70,41,65,76,44,48,69,51,27,13,45,32,50,57,65,67,36,12,31,57,44,16,44,63,50,40,62,51,49,54,57,41,30,53,48,51,49,42,48,52,45,50,28,55,48,64,69,45,76,79,83,72,78,90,64,80,83,64,92,68,49,70,67,62,35,70,60,37,88,42,66,67,52,28,45,53,45,51,58,60,59,43,81,77,64,61,72,72,67,31,49,50,43,80,81,50,38,60,38,30,38,54,41,40,52,69,79,40,47,57,60,61,48,51,44,45,62,72,42,66,78,50,56,88,76,70,47,72,69,51,49,53,52,51,49,52,50,47,52,54,52,49,52,53,51,44,52,22,50,52,49,25,59,54,57,47,70,64,38,49,51,55,40,36,46,72,72,55,73,55,126

Secondary structure (DSSP, 8-state):
---------------------------HHHHHHHHHTPPPPHHHHHHHTTTSS-HHHHHHHHHHHHHHHHHHHHHHHHHHHHTPPPP-S--PPP---HHHHHT-SSHHHHHHHHHHT-TT--TTSSS--GGGHHHHHHHHHHH-HHHHHHHHHHHTT--SS--HHHHHHHHHHHHHHHHHHHHHHHHHHS--HHHHHHHHHHHT---/---------------------------HHHHHHHHHTPPPPHHHHHHHTTTSS-HHHHHHHHHHHHHHHHHHHHHHHHHHHHTPPPP-S--PPP---HHHHHT-SSHHHHHHHHHHT-TT--TTSSS--GGGHHHHHHHHHHH-HHHHHHHHHHHTT--SS--HHHHHHHHHHHHHHHHHHHHHHHHHHS--HHHHHHHHHHHT---

Radius of gyration: 32.61 Å; Cα contacts (8 Å, |Δi|>4): 434; chains: 2; bounding box: 72×115×105 Å